Protein 4E9S (pdb70)

InterPro domains:
  IPR001117 Multicopper oxidase, second cupredoxin domain [PF00394] (227-293)
  IPR002355 Multicopper oxidase, copper-binding site [PS00080] (499-510)
  IPR006311 Twin-arginine translocation pathway, signal sequence [PS51318] (1-28)
  IPR008972 Cupredoxin [G3DSA:2.60.40.420] (29-174)
  IPR008972 Cupredoxin [G3DSA:2.60.40.420] (175-326)
  IPR008972 Cupredoxin [G3DSA:2.60.40.420] (345-516)
  IPR008972 Cupredoxin [SSF49503] (32-167)
  IPR008972 Cupredoxin [SSF49503] (172-396)
  IPR008972 Cupredoxin [SSF49503] (348-516)
  IPR011706 Multicopper oxidase, C-terminal [PF07731] (399-516)
  IPR011707 Multicopper oxidase-like, N-terminal [PF07732] (55-165)
  IPR045087 Multicopper oxidase [PTHR48267] (98-303)

Structure (mmCIF, N/CA/C/O backbone):
data_4E9S
#
_entry.id   4E9S
#
_cell.length_a   50.392
_cell.length_b   90.757
_cell.length_c   53.317
_cell.angle_alpha   90.00
_cell.angle_beta   102.69
_cell.angle_gamma   90.00
#
_symmetry.space_group_name_H-M   'P 1 21 1'
#
loop_
_entity.id
_entity.type
_entity.pdbx_description
1 polymer 'Blue copper oxidase CueO'
2 non-polymer 'COPPER (II) ION'
3 non-polymer 'ACETATE ION'
4 water water
#
loop_
_atom_site.group_PDB
_atom_site.id
_atom_site.type_symbol
_atom_site.label_atom_id
_atom_site.label_alt_id
_atom_site.label_comp_id
_atom_site.label_asym_id
_atom_site.label_entity_id
_atom_site.label_seq_id
_atom_site.pdbx_PDB_ins_code
_atom_site.Cartn_x
_atom_site.Cartn_y
_atom_site.Cartn_z
_atom_site.occupancy
_atom_site.B_iso_or_equiv
_atom_site.auth_seq_id
_atom_site.auth_comp_id
_atom_site.auth_asym_id
_atom_site.auth_atom_id
_atom_site.pdbx_PDB_model_num
ATOM 1 N N . ALA A 1 1 ? -13.882 -13.725 43.895 1.00 65.76 29 ALA A N 1
ATOM 2 C CA . ALA A 1 1 ? -14.247 -12.328 43.613 1.00 47.00 29 ALA A CA 1
ATOM 3 C C . ALA A 1 1 ? -13.721 -11.862 42.264 1.00 35.30 29 ALA A C 1
ATOM 4 O O . ALA A 1 1 ? -12.945 -12.538 41.598 1.00 44.74 29 ALA A O 1
ATOM 6 N N . GLU A 1 2 ? -14.157 -10.674 41.797 1.00 26.11 30 GLU A N 1
ATOM 7 C CA . GLU A 1 2 ? -13.729 -10.203 40.500 1.00 19.02 30 GLU A CA 1
ATOM 8 C C . GLU A 1 2 ? -12.485 -9.366 40.626 1.00 18.91 30 GLU A C 1
ATOM 9 O O . GLU A 1 2 ? -12.278 -8.762 41.709 1.00 18.33 30 GLU A O 1
ATOM 15 N N . ARG A 1 3 ? -11.677 -9.287 39.571 1.00 15.41 31 ARG A N 1
ATOM 16 C CA . ARG A 1 3 ? -10.492 -8.421 39.702 1.00 14.67 31 ARG A CA 1
ATOM 17 C C . ARG A 1 3 ? -10.894 -6.960 39.741 1.00 13.21 31 ARG A C 1
ATOM 18 O O . ARG A 1 3 ? -11.871 -6.566 39.083 1.00 14.94 31 ARG A O 1
ATOM 26 N N . PRO A 1 4 ? -10.139 -6.117 40.435 1.00 12.91 32 PRO A N 1
ATOM 27 C CA . PRO A 1 4 ? -10.430 -4.695 40.424 1.00 12.96 32 PRO A CA 1
ATOM 28 C C . PRO A 1 4 ? -10.182 -4.131 39.061 1.00 11.01 32 PRO A C 1
ATOM 29 O O . PRO A 1 4 ? -9.325 -4.706 38.350 1.00 11.67 32 PRO A O 1
ATOM 33 N N . THR A 1 5 ? -10.811 -3.049 38.622 1.00 11.02 33 THR A N 1
ATOM 34 C CA . THR A 1 5 ? -10.474 -2.436 37.314 1.00 10.49 33 THR A CA 1
ATOM 35 C C . THR A 1 5 ? -9.142 -1.715 37.489 1.00 9.13 33 THR A C 1
ATOM 36 O O . THR A 1 5 ? -8.730 -1.216 38.533 1.00 10.53 33 THR A O 1
ATOM 40 N N . LEU A 1 6 ? -8.385 -1.687 36.375 1.00 8.82 34 LEU A N 1
ATOM 41 C CA . LEU A 1 6 ? -7.109 -0.958 36.374 1.00 8.83 34 LEU A CA 1
ATOM 42 C C . LEU A 1 6 ? -7.324 0.507 36.698 1.00 7.51 34 LEU A C 1
ATOM 43 O O . LEU A 1 6 ? -8.079 1.181 35.986 1.00 8.65 34 LEU A O 1
ATOM 48 N N . PRO A 1 7 ? -6.717 1.043 37.736 1.00 8.16 35 PRO A N 1
ATOM 49 C CA . PRO A 1 7 ? -6.852 2.468 38.027 1.00 8.67 35 PRO A CA 1
ATOM 50 C C . PRO A 1 7 ? -6.244 3.258 36.878 1.00 7.93 35 PRO A C 1
ATOM 51 O O . PRO A 1 7 ? -5.201 2.893 36.347 1.00 9.90 35 PRO A O 1
ATOM 55 N N . ILE A 1 8 ? -6.887 4.367 36.516 1.00 8.88 36 ILE A N 1
ATOM 56 C CA . ILE A 1 8 ? -6.374 5.219 35.456 1.00 10.25 36 ILE A CA 1
ATOM 57 C C . ILE A 1 8 ? -5.988 6.583 36.059 1.00 10.69 36 ILE A C 1
ATOM 58 O O . ILE A 1 8 ? -6.831 7.312 36.547 1.00 12.07 36 ILE A O 1
ATOM 63 N N . PRO A 1 9 ? -4.724 6.954 35.993 1.00 10.98 37 PRO A N 1
ATOM 64 C CA . PRO A 1 9 ? -4.324 8.291 36.475 1.00 11.04 37 PRO A CA 1
ATOM 65 C C . PRO A 1 9 ? -5.067 9.363 35.705 1.00 11.77 37 PRO A C 1
ATOM 66 O O . PRO A 1 9 ? -5.257 9.257 34.474 1.00 13.13 37 PRO A O 1
ATOM 70 N N . ASP A 1 10 ? -5.478 10.430 36.371 1.00 11.46 38 ASP A N 1
ATOM 71 C CA . ASP A 1 10 ? -6.110 11.536 35.687 1.00 12.35 38 ASP A CA 1
ATOM 72 C C . ASP A 1 10 ? -5.116 12.237 34.741 1.00 11.10 38 ASP A C 1
ATOM 73 O O . ASP A 1 10 ? -3.955 12.397 35.095 1.00 12.47 38 ASP A O 1
ATOM 78 N N . LEU A 1 11 ? -5.594 12.632 33.589 1.00 13.57 39 LEU A N 1
ATOM 79 C CA . LEU A 1 11 ? -4.752 13.309 32.576 1.00 14.29 39 LEU A CA 1
ATOM 80 C C . LEU A 1 11 ? -4.874 14.806 32.801 1.00 16.86 39 LEU A C 1
ATOM 81 O O . LEU A 1 11 ? -5.942 15.321 32.393 1.00 22.54 39 LEU A O 1
ATOM 86 N N . LEU A 1 12 ? -3.912 15.499 33.391 1.00 13.15 40 LEU A N 1
ATOM 87 C CA A LEU A 1 12 ? -3.996 16.878 33.808 0.50 14.73 40 LEU A CA 1
ATOM 88 C CA B LEU A 1 12 ? -3.904 16.872 33.887 0.50 13.73 40 LEU A CA 1
ATOM 89 C C . LEU A 1 12 ? -3.389 17.857 32.833 1.00 17.91 40 LEU A C 1
ATOM 90 O O . LEU A 1 12 ? -2.272 17.686 32.409 1.00 21.57 40 LEU A O 1
ATOM 99 N N . THR A 1 13 ? -4.188 18.902 32.524 1.00 20.19 41 THR A N 1
ATOM 100 C CA . THR A 1 13 ? -3.650 20.005 31.714 1.00 22.89 41 THR A CA 1
ATOM 101 C C . THR A 1 13 ? -3.718 21.347 32.445 1.00 21.66 41 THR A C 1
ATOM 102 O O . THR A 1 13 ? -4.248 21.443 33.536 1.00 22.04 41 THR A O 1
ATOM 106 N N . THR A 1 14 ? -3.237 22.458 31.885 1.00 23.18 42 THR A N 1
ATOM 107 C CA . THR A 1 14 ? -3.126 23.720 32.621 1.00 24.12 42 THR A CA 1
ATOM 108 C C . THR A 1 14 ? -4.433 24.478 32.817 1.00 22.06 42 THR A C 1
ATOM 109 O O . THR A 1 14 ? -5.445 24.306 32.065 1.00 26.86 42 THR A O 1
ATOM 113 N N . ASP A 1 15 ? -4.428 25.343 33.853 1.00 21.86 43 ASP A N 1
ATOM 114 C CA . ASP A 1 15 ? -5.596 26.264 33.923 1.00 22.38 43 ASP A CA 1
ATOM 115 C C . ASP A 1 15 ? -5.333 27.548 33.144 1.00 18.54 43 ASP A C 1
ATOM 116 O O . ASP A 1 15 ? -4.384 27.656 32.364 1.00 32.44 43 ASP A O 1
ATOM 121 N N . ALA A 1 16 ? -6.249 28.546 33.339 1.00 23.68 44 ALA A N 1
ATOM 122 C CA . ALA A 1 16 ? -6.208 29.707 32.510 1.00 22.14 44 ALA A CA 1
ATOM 123 C C . ALA A 1 16 ? -5.011 30.462 33.061 1.00 26.64 44 ALA A C 1
ATOM 124 O O . ALA A 1 16 ? -4.693 31.246 32.207 1.00 25.03 44 ALA A O 1
ATOM 126 N N . ARG A 1 17 ? -4.519 30.186 34.288 1.00 21.25 45 ARG A N 1
ATOM 127 C CA . ARG A 1 17 ? -3.284 30.882 34.695 1.00 21.29 45 ARG A CA 1
ATOM 128 C C . ARG A 1 17 ? -2.111 30.037 34.189 1.00 21.80 45 ARG A C 1
ATOM 129 O O . ARG A 1 17 ? -0.992 30.519 34.469 1.00 21.32 45 ARG A O 1
ATOM 137 N N . ASN A 1 18 ? -2.374 29.052 33.326 1.00 21.25 46 ASN A N 1
ATOM 138 C CA . ASN A 1 18 ? -1.372 28.154 32.771 1.00 20.12 46 ASN A CA 1
ATOM 139 C C . ASN A 1 18 ? -0.632 27.328 33.839 1.00 16.34 46 ASN A C 1
ATOM 140 O O . ASN A 1 18 ? 0.579 27.105 33.660 1.00 14.91 46 ASN A O 1
ATOM 145 N N . ARG A 1 19 ? -1.382 26.968 34.905 1.00 16.89 47 ARG A N 1
ATOM 146 C CA . ARG A 1 19 ? -0.726 26.334 36.051 1.00 15.12 47 ARG A CA 1
ATOM 147 C C . ARG A 1 19 ? -1.333 24.931 36.201 1.00 15.19 47 ARG A C 1
ATOM 148 O O . ARG A 1 19 ? -2.521 24.744 35.871 1.00 17.23 47 ARG A O 1
ATOM 156 N N . ILE A 1 20 ? -0.474 24.014 36.659 1.00 14.25 48 ILE A N 1
ATOM 157 C CA . ILE A 1 20 ? -0.807 22.703 37.134 1.00 14.65 48 ILE A CA 1
ATOM 158 C C . ILE A 1 20 ? -0.377 22.611 38.579 1.00 13.15 48 ILE A C 1
ATOM 159 O O . ILE A 1 20 ? 0.764 23.003 38.896 1.00 15.50 48 ILE A O 1
ATOM 164 N N . GLN A 1 21 ? -1.294 22.138 39.412 1.00 13.84 49 GLN A N 1
ATOM 165 C CA A GLN A 1 21 ? -1.006 22.039 40.830 0.50 14.22 49 GLN A CA 1
ATOM 166 C CA B GLN A 1 21 ? -0.951 22.045 40.826 0.50 13.38 49 GLN A CA 1
ATOM 167 C C . GLN A 1 21 ? -0.717 20.584 41.208 1.00 11.39 49 GLN A C 1
ATOM 168 O O . GLN A 1 21 ? -1.557 19.723 40.904 1.00 12.87 49 GLN A O 1
ATOM 179 N N . LEU A 1 22 ? 0.377 20.317 41.850 1.00 10.90 50 LEU A N 1
ATOM 180 C CA . LEU A 1 22 ? 0.728 18.972 42.354 1.00 9.77 50 LEU A CA 1
ATOM 181 C C . LEU A 1 22 ? 0.961 19.129 43.850 1.00 9.82 50 LEU A C 1
ATOM 182 O O . LEU A 1 22 ? 1.793 19.918 44.272 1.00 12.61 50 LEU A O 1
ATOM 187 N N . THR A 1 23 ? 0.251 18.349 44.624 1.00 9.64 51 THR A N 1
ATOM 188 C CA A THR A 1 23 ? 0.437 18.275 46.072 0.50 9.75 51 THR A CA 1
ATOM 189 C CA B THR A 1 23 ? 0.451 18.280 46.061 0.50 10.25 51 THR A CA 1
ATOM 190 C C . THR A 1 23 ? 1.057 16.934 46.399 1.00 9.69 51 THR A C 1
ATOM 191 O O . THR A 1 23 ? 0.544 15.894 45.977 1.00 14.20 51 THR A O 1
ATOM 198 N N . ILE A 1 24 ? 2.100 16.943 47.176 1.00 8.93 52 ILE A N 1
ATOM 199 C CA . ILE A 1 24 ? 2.820 15.739 47.642 1.00 9.21 52 ILE A CA 1
ATOM 200 C C . ILE A 1 24 ? 2.360 15.450 49.034 1.00 9.31 52 ILE A C 1
ATOM 201 O O . ILE A 1 24 ? 2.500 16.316 49.916 1.00 11.47 52 ILE A O 1
ATOM 206 N N . GLY A 1 25 ? 1.820 14.294 49.328 1.00 9.62 53 GLY A N 1
ATOM 207 C CA . GLY A 1 25 ? 1.251 14.091 50.682 1.00 11.91 53 GLY A CA 1
ATOM 208 C C . GLY A 1 25 ? 1.157 12.618 51.002 1.00 10.67 53 GLY A C 1
ATOM 209 O O . GLY A 1 25 ? 1.245 11.733 50.140 1.00 11.18 53 GLY A O 1
ATOM 210 N N . ALA A 1 26 ? 0.929 12.381 52.268 1.00 11.37 54 ALA A N 1
ATOM 211 C CA . ALA A 1 26 ? 0.742 11.034 52.813 1.00 10.62 54 ALA A CA 1
ATOM 212 C C . ALA A 1 26 ? -0.713 10.738 53.061 1.00 10.66 54 ALA A C 1
ATOM 213 O O . ALA A 1 26 ? -1.469 11.633 53.511 1.00 15.00 54 ALA A O 1
ATOM 215 N N . GLY A 1 27 ? -1.133 9.509 52.868 1.00 11.32 55 GLY A N 1
ATOM 216 C CA . GLY A 1 27 ? -2.470 9.021 53.250 1.00 14.63 55 GLY A CA 1
ATOM 217 C C . GLY A 1 27 ? -2.447 7.508 53.365 1.00 11.62 55 GLY A C 1
ATOM 218 O O . GLY A 1 27 ? -1.421 6.973 53.684 1.00 12.25 55 GLY A O 1
ATOM 219 N N . GLN A 1 28 ? -3.588 6.866 53.152 1.00 13.54 56 GLN A N 1
ATOM 220 C CA . GLN A 1 28 ? -3.707 5.430 53.300 1.00 13.09 56 GLN A CA 1
ATOM 221 C C . GLN A 1 28 ? -4.089 4.786 51.964 1.00 13.05 56 GLN A C 1
ATOM 222 O O . GLN A 1 28 ? -4.887 5.343 51.222 1.00 14.95 56 GLN A O 1
ATOM 228 N N . SER A 1 29 ? -3.513 3.612 51.700 1.00 10.73 57 SER A N 1
ATOM 229 C CA . SER A 1 29 ? -3.952 2.718 50.614 1.00 11.18 57 SER A CA 1
ATOM 230 C C . SER A 1 29 ? -4.284 1.369 51.216 1.00 11.36 57 SER A C 1
ATOM 231 O O . SER A 1 29 ? -3.863 1.108 52.346 1.00 16.73 57 SER A O 1
ATOM 234 N N . THR A 1 30 ? -4.922 0.523 50.442 1.00 13.27 58 THR A N 1
ATOM 235 C CA . THR A 1 30 ? -5.213 -0.839 50.898 1.00 14.78 58 THR A CA 1
ATOM 236 C C . THR A 1 30 ? -4.619 -1.808 49.876 1.00 14.38 58 THR A C 1
ATOM 237 O O . THR A 1 30 ? -4.736 -1.674 48.655 1.00 15.64 58 THR A O 1
ATOM 241 N N . PHE A 1 31 ? -3.915 -2.783 50.394 1.00 14.36 59 PHE A N 1
ATOM 242 C CA . PHE A 1 31 ? -3.342 -3.864 49.651 1.00 14.55 59 PHE A CA 1
ATOM 243 C C . PHE A 1 31 ? -3.780 -5.185 50.256 1.00 16.58 59 PHE A C 1
ATOM 244 O O . PHE A 1 31 ? -3.551 -5.398 51.453 1.00 16.73 59 PHE A O 1
ATOM 252 N N . GLY A 1 32 ? -4.387 -6.063 49.448 1.00 19.93 60 GLY A N 1
ATOM 253 C CA . GLY A 1 32 ? -4.899 -7.339 49.967 1.00 23.48 60 GLY A CA 1
ATOM 254 C C . GLY A 1 32 ? -5.711 -7.136 51.220 1.00 26.58 60 GLY A C 1
ATOM 255 O O . GLY A 1 32 ? -5.597 -7.851 52.223 1.00 33.79 60 GLY A O 1
ATOM 256 N N . GLY A 1 33 ? -6.556 -6.096 51.217 1.00 23.89 61 GLY A N 1
ATOM 257 C CA . GLY A 1 33 ? -7.377 -5.875 52.380 1.00 27.18 61 GLY A CA 1
ATOM 258 C C . GLY A 1 33 ? -6.752 -5.242 53.608 1.00 25.31 61 GLY A C 1
ATOM 259 O O . GLY A 1 33 ? -7.538 -5.091 54.551 1.00 33.36 61 GLY A O 1
ATOM 260 N N . LYS A 1 34 ? -5.479 -4.895 53.687 1.00 22.55 62 LYS A N 1
ATOM 261 C CA A LYS A 1 34 ? -4.765 -4.302 54.796 0.50 23.49 62 LYS A CA 1
ATOM 262 C CA B LYS A 1 34 ? -4.877 -4.263 54.860 0.50 22.84 62 LYS A CA 1
ATOM 263 C C . LYS A 1 34 ? -4.368 -2.829 54.563 1.00 17.39 62 LYS A C 1
ATOM 264 O O . LYS A 1 34 ? -3.730 -2.629 53.528 1.00 16.34 62 LYS A O 1
ATOM 275 N N . THR A 1 35 ? -4.698 -1.884 55.442 1.00 17.94 63 THR A N 1
ATOM 276 C CA . THR A 1 35 ? -4.272 -0.470 55.201 1.00 16.21 63 THR A CA 1
ATOM 277 C C . THR A 1 35 ? -2.749 -0.342 55.341 1.00 12.58 63 THR A C 1
ATOM 278 O O . THR A 1 35 ? -2.108 -1.011 56.135 1.00 14.50 63 THR A O 1
ATOM 282 N N . ALA A 1 36 ? -2.233 0.613 54.553 1.00 12.19 64 ALA A N 1
ATOM 283 C CA . ALA A 1 36 ? -0.807 0.959 54.640 1.00 9.89 64 ALA A CA 1
ATOM 284 C C . ALA A 1 36 ? -0.666 2.462 54.443 1.00 9.50 64 ALA A C 1
ATOM 285 O O . ALA A 1 36 ? -1.363 3.002 53.569 1.00 9.99 64 ALA A O 1
ATOM 287 N N . THR A 1 37 ? 0.229 3.100 55.177 1.00 9.04 65 THR A N 1
ATOM 288 C CA . THR A 1 37 ? 0.561 4.487 54.843 1.00 9.11 65 THR A CA 1
ATOM 289 C C . THR A 1 37 ? 1.295 4.514 53.512 1.00 8.43 65 THR A C 1
ATOM 290 O O . THR A 1 37 ? 2.275 3.796 53.301 1.00 9.74 65 THR A O 1
ATOM 294 N N . THR A 1 38 ? 0.836 5.383 52.646 1.00 8.64 66 THR A N 1
ATOM 295 C CA . THR A 1 38 ? 1.458 5.579 51.317 1.00 8.10 66 THR A CA 1
ATOM 296 C C . THR A 1 38 ? 1.528 7.076 51.048 1.00 7.85 66 THR A C 1
ATOM 297 O O . THR A 1 38 ? 0.859 7.896 51.715 1.00 8.67 66 THR A O 1
ATOM 301 N N . TRP A 1 39 ? 2.325 7.415 50.047 1.00 7.44 67 TRP A N 1
ATOM 302 C CA . TRP A 1 39 ? 2.498 8.802 49.593 1.00 7.45 67 TRP A CA 1
ATOM 303 C C . TRP A 1 39 ? 2.065 8.878 48.144 1.00 7.42 67 TRP A C 1
ATOM 304 O O . TRP A 1 39 ? 2.296 7.979 47.343 1.00 7.59 67 TRP A O 1
ATOM 315 N N . GLY A 1 40 ? 1.494 10.026 47.770 1.00 7.12 68 GLY A N 1
ATOM 316 C CA . GLY A 1 40 ? 1.100 10.266 46.397 1.00 7.38 68 GLY A CA 1
ATOM 317 C C . GLY A 1 40 ? 1.167 11.722 46.026 1.00 6.77 68 GLY A C 1
ATOM 318 O O . GLY A 1 40 ? 1.253 12.637 46.861 1.00 8.04 68 GLY A O 1
ATOM 319 N N . TYR A 1 41 ? 1.055 11.926 44.733 1.00 7.36 69 TYR A N 1
ATOM 320 C CA . TYR A 1 41 ? 0.873 13.250 44.139 1.00 7.77 69 TYR A CA 1
ATOM 321 C C . TYR A 1 41 ? -0.627 13.382 43.838 1.00 8.75 69 TYR A C 1
ATOM 322 O O . TYR A 1 41 ? -1.212 12.524 43.116 1.00 8.57 69 TYR A O 1
ATOM 331 N N . ASN A 1 42 ? -1.263 14.442 44.330 1.00 8.85 70 ASN A N 1
ATOM 332 C CA . ASN A 1 42 ? -2.698 14.651 44.125 1.00 9.74 70 ASN A CA 1
ATOM 333 C C . ASN A 1 42 ? -3.492 13.396 44.484 1.00 9.61 70 ASN A C 1
ATOM 334 O O . ASN A 1 42 ? -4.408 12.949 43.758 1.00 11.71 70 ASN A O 1
ATOM 339 N N . GLY A 1 43 ? -3.146 12.808 45.650 1.00 9.63 71 GLY A N 1
ATOM 340 C CA . GLY A 1 43 ? -3.816 11.615 46.107 1.00 10.44 71 GLY A CA 1
ATOM 341 C C . GLY A 1 43 ? -2.881 10.823 47.007 1.00 10.03 71 GLY A C 1
ATOM 342 O O . GLY A 1 43 ? -1.790 11.261 47.384 1.00 10.34 71 GLY A O 1
ATOM 343 N N . ASN A 1 44 ? -3.313 9.609 47.374 1.00 9.24 72 ASN A N 1
ATOM 344 C CA . ASN A 1 44 ? -2.636 8.835 48.387 1.00 11.00 72 ASN A CA 1
ATOM 345 C C . ASN A 1 44 ? -1.514 7.937 47.863 1.00 8.73 72 ASN A C 1
ATOM 346 O O . ASN A 1 44 ? -0.721 7.455 48.653 1.00 9.48 72 ASN A O 1
ATOM 351 N N . LEU A 1 45 ? -1.468 7.752 46.549 1.00 8.78 73 LEU A N 1
ATOM 352 C CA . LEU A 1 45 ? -0.503 6.758 45.971 1.00 7.62 73 LEU A CA 1
ATOM 353 C C . LEU A 1 45 ? -0.280 7.150 44.525 1.00 7.33 73 LEU A C 1
ATOM 354 O O . LEU A 1 45 ? -1.281 7.523 43.835 1.00 8.51 73 LEU A O 1
ATOM 359 N N . LEU A 1 46 ? 0.926 7.015 44.007 1.00 7.44 74 LEU A N 1
ATOM 360 C CA . LEU A 1 46 ? 1.220 7.312 42.602 1.00 7.18 74 LEU A CA 1
ATOM 361 C C . LEU A 1 46 ? 0.824 8.762 42.309 1.00 7.06 74 LEU A C 1
ATOM 362 O O . LEU A 1 46 ? 1.104 9.629 43.120 1.00 9.43 74 LEU A O 1
ATOM 367 N N . GLY A 1 47 ? 0.244 9.037 41.144 1.00 7.41 75 GLY A N 1
ATOM 368 C CA . GLY A 1 47 ? 0.130 10.437 40.723 1.00 7.69 75 GLY A CA 1
ATOM 369 C C . GLY A 1 47 ? -0.617 10.490 39.446 1.00 7.00 75 GLY A C 1
ATOM 370 O O . GLY A 1 47 ? -0.938 9.460 38.788 1.00 8.81 75 GLY A O 1
ATOM 371 N N . PRO A 1 48 ? -0.918 11.702 38.980 1.00 7.80 76 PRO A N 1
ATOM 372 C CA . PRO A 1 48 ? -1.607 11.967 37.723 1.00 8.29 76 PRO A CA 1
ATOM 373 C C . PRO A 1 48 ? -0.629 11.842 36.562 1.00 7.31 76 PRO A C 1
ATOM 374 O O . PRO A 1 48 ? 0.592 11.694 36.729 1.00 8.43 76 PRO A O 1
ATOM 378 N N . ALA A 1 49 ? -1.217 11.926 35.353 1.00 8.65 77 ALA A N 1
ATOM 379 C CA . ALA A 1 49 ? -0.440 12.085 34.120 1.00 8.40 77 ALA A CA 1
ATOM 380 C C . ALA A 1 49 ? -0.501 13.518 33.662 1.00 9.29 77 ALA A C 1
ATOM 381 O O . ALA A 1 49 ? -1.577 13.987 33.239 1.00 13.54 77 ALA A O 1
ATOM 383 N N . VAL A 1 50 ? 0.590 14.223 33.716 1.00 9.00 78 VAL A N 1
ATOM 384 C CA . VAL A 1 50 ? 0.670 15.621 33.308 1.00 9.93 78 VAL A CA 1
ATOM 385 C C . VAL A 1 50 ? 0.786 15.664 31.820 1.00 9.32 78 VAL A C 1
ATOM 386 O O . VAL A 1 50 ? 1.713 15.063 31.262 1.00 10.16 78 VAL A O 1
ATOM 390 N N . LYS A 1 51 ? -0.106 16.376 31.136 1.00 9.83 79 LYS A N 1
ATOM 391 C CA . LYS A 1 51 ? -0.083 16.442 29.653 1.00 10.84 79 LYS A CA 1
ATOM 392 C C . LYS A 1 51 ? 0.611 17.725 29.225 1.00 12.54 79 LYS A C 1
ATOM 393 O O . LYS A 1 51 ? 0.248 18.806 29.697 1.00 18.77 79 LYS A O 1
ATOM 399 N N . LEU A 1 52 ? 1.604 17.583 28.357 1.00 10.73 80 LEU A N 1
ATOM 400 C CA . LEU A 1 52 ? 2.455 18.668 27.881 1.00 12.00 80 LEU A CA 1
ATOM 401 C C . LEU A 1 52 ? 2.382 18.693 26.363 1.00 11.21 80 LEU A C 1
ATOM 402 O O . LEU A 1 52 ? 2.184 17.657 25.723 1.00 13.17 80 LEU A O 1
ATOM 407 N N . GLN A 1 53 ? 2.599 19.855 25.756 1.00 14.55 81 GLN A N 1
ATOM 408 C CA A GLN A 1 53 ? 2.612 19.974 24.320 0.50 13.71 81 GLN A CA 1
ATOM 409 C CA B GLN A 1 53 ? 2.597 20.002 24.310 0.50 13.83 81 GLN A CA 1
ATOM 410 C C . GLN A 1 53 ? 3.932 20.592 23.887 1.00 13.06 81 GLN A C 1
ATOM 411 O O . GLN A 1 53 ? 4.353 21.635 24.452 1.00 15.25 81 GLN A O 1
ATOM 422 N N . ARG A 1 54 ? 4.587 20.001 22.876 1.00 13.01 82 ARG A N 1
ATOM 423 C CA . ARG A 1 54 ? 5.831 20.586 22.377 1.00 14.27 82 ARG A CA 1
ATOM 424 C C . ARG A 1 54 ? 5.609 22.046 21.964 1.00 15.10 82 ARG A C 1
ATOM 425 O O . ARG A 1 54 ? 4.619 22.339 21.275 1.00 17.55 82 ARG A O 1
ATOM 433 N N . GLY A 1 55 ? 6.512 22.912 22.411 1.00 16.73 83 GLY A N 1
ATOM 434 C CA . GLY A 1 55 ? 6.492 24.339 21.994 1.00 17.17 83 GLY A CA 1
ATOM 435 C C . GLY A 1 55 ? 5.643 25.194 22.916 1.00 16.32 83 GLY A C 1
ATOM 436 O O . GLY A 1 55 ? 5.526 26.401 22.724 1.00 18.91 83 GLY A O 1
ATOM 437 N N . LYS A 1 56 ? 5.066 24.603 23.947 1.00 15.76 84 LYS A N 1
ATOM 438 C CA . LYS A 1 56 ? 4.263 25.374 24.897 1.00 16.54 84 LYS A CA 1
ATOM 439 C C . LYS A 1 56 ? 4.934 25.252 26.246 1.00 14.80 84 LYS A C 1
ATOM 440 O O . LYS A 1 56 ? 5.519 24.189 26.574 1.00 18.73 84 LYS A O 1
ATOM 446 N N . ALA A 1 57 ? 4.803 26.339 27.001 1.00 13.07 85 ALA A N 1
ATOM 447 C CA . ALA A 1 57 ? 5.287 26.346 28.368 1.00 14.02 85 ALA A CA 1
ATOM 448 C C . ALA A 1 57 ? 4.150 26.166 29.342 1.00 16.42 85 ALA A C 1
ATOM 449 O O . ALA A 1 57 ? 3.047 26.681 29.079 1.00 20.73 85 ALA A O 1
ATOM 451 N N . VAL A 1 58 ? 4.465 25.504 30.435 1.00 15.64 86 VAL A N 1
ATOM 452 C CA . VAL A 1 58 ? 3.490 25.351 31.519 1.00 17.27 86 VAL A CA 1
ATOM 453 C C . VAL A 1 58 ? 4.208 25.668 32.825 1.00 15.01 86 VAL A C 1
ATOM 454 O O . VAL A 1 58 ? 5.411 25.462 32.950 1.00 19.58 86 VAL A O 1
ATOM 458 N N . THR A 1 59 ? 3.438 26.147 33.797 1.00 12.87 87 THR A N 1
ATOM 459 C CA . THR A 1 59 ? 4.014 26.311 35.129 1.00 13.06 87 THR A CA 1
ATOM 460 C C . THR A 1 59 ? 3.377 25.288 36.054 1.00 11.70 87 THR A C 1
ATOM 461 O O . THR A 1 59 ? 2.168 25.090 36.071 1.00 14.18 87 THR A O 1
ATOM 465 N N . VAL A 1 60 ? 4.269 24.616 36.816 1.00 11.67 88 VAL A N 1
ATOM 466 C CA . VAL A 1 60 ? 3.820 23.593 37.788 1.00 11.12 88 VAL A CA 1
ATOM 467 C C . VAL A 1 60 ? 4.102 24.123 39.214 1.00 10.92 88 VAL A C 1
ATOM 468 O O . VAL A 1 60 ? 5.245 24.483 39.502 1.00 11.94 88 VAL A O 1
ATOM 472 N N . ASP A 1 61 ? 3.016 24.168 40.016 1.00 10.11 89 ASP A N 1
ATOM 473 C CA . ASP A 1 61 ? 3.163 24.555 41.399 1.00 10.93 89 ASP A CA 1
ATOM 474 C C . ASP A 1 61 ? 3.197 23.302 42.228 1.00 10.91 89 ASP A C 1
ATOM 475 O O . ASP A 1 61 ? 2.239 22.520 42.155 1.00 12.69 89 ASP A O 1
ATOM 480 N N . ILE A 1 62 ? 4.264 23.087 42.985 1.00 10.09 90 ILE A N 1
ATOM 481 C CA . ILE A 1 62 ? 4.463 21.822 43.698 1.00 9.38 90 ILE A CA 1
ATOM 482 C C . ILE A 1 62 ? 4.465 22.100 45.181 1.00 10.23 90 ILE A C 1
ATOM 483 O O . ILE A 1 62 ? 5.378 22.802 45.703 1.00 11.71 90 ILE A O 1
ATOM 488 N N . TYR A 1 63 ? 3.476 21.545 45.891 1.00 9.80 91 TYR A N 1
ATOM 489 C CA . TYR A 1 63 ? 3.273 21.767 47.333 1.00 9.75 91 TYR A CA 1
ATOM 490 C C . TYR A 1 63 ? 3.707 20.536 48.079 1.00 9.74 91 TYR A C 1
ATOM 491 O O . TYR A 1 63 ? 3.101 19.466 47.914 1.00 10.63 91 TYR A O 1
ATOM 500 N N . ASN A 1 64 ? 4.774 20.641 48.875 1.00 10.13 92 ASN A N 1
ATOM 501 C CA . ASN A 1 64 ? 5.236 19.520 49.687 1.00 10.40 92 ASN A CA 1
ATOM 502 C C . ASN A 1 64 ? 4.506 19.504 50.999 1.00 9.83 92 ASN A C 1
ATOM 503 O O . ASN A 1 64 ? 4.762 20.334 51.860 1.00 11.46 92 ASN A O 1
ATOM 508 N N . GLN A 1 65 ? 3.554 18.573 51.158 1.00 10.08 93 GLN A N 1
ATOM 509 C CA . GLN A 1 65 ? 2.801 18.393 52.386 1.00 10.54 93 GLN A CA 1
ATOM 510 C C . GLN A 1 65 ? 3.292 17.184 53.208 1.00 10.28 93 GLN A C 1
ATOM 511 O O . GLN A 1 65 ? 2.656 16.833 54.183 1.00 13.18 93 GLN A O 1
ATOM 517 N N . LEU A 1 66 ? 4.467 16.653 52.827 1.00 10.14 94 LEU A N 1
ATOM 518 C CA . LEU A 1 66 ? 5.141 15.721 53.704 1.00 10.69 94 LEU A CA 1
ATOM 519 C C . LEU A 1 66 ? 5.811 16.497 54.846 1.00 10.28 94 LEU A C 1
ATOM 520 O O . LEU A 1 66 ? 5.908 17.732 54.816 1.00 11.90 94 LEU A O 1
ATOM 525 N N . THR A 1 67 ? 6.308 15.739 55.834 1.00 11.54 95 THR A N 1
ATOM 526 C CA . THR A 1 67 ? 7.082 16.364 56.896 1.00 11.76 95 THR A CA 1
ATOM 527 C C . THR A 1 67 ? 8.584 16.187 56.676 1.00 11.70 95 THR A C 1
ATOM 528 O O . THR A 1 67 ? 9.399 16.497 57.537 1.00 16.26 95 THR A O 1
ATOM 532 N N . GLU A 1 68 ? 8.997 15.755 55.491 1.00 11.43 96 GLU A N 1
ATOM 533 C CA . GLU A 1 68 ? 10.415 15.722 55.170 1.00 10.98 96 GLU A CA 1
ATOM 534 C C . GLU A 1 68 ? 10.596 16.358 53.804 1.00 10.00 96 GLU A C 1
ATOM 535 O O . GLU A 1 68 ? 9.658 16.477 52.986 1.00 10.98 96 GLU A O 1
ATOM 541 N N . GLU A 1 69 ? 11.817 16.780 53.521 1.00 10.41 97 GLU A N 1
ATOM 542 C CA A GLU A 1 69 ? 12.176 17.383 52.249 0.50 10.24 97 GLU A CA 1
ATOM 543 C CA B GLU A 1 69 ? 12.267 17.365 52.262 0.50 11.03 97 GLU A CA 1
ATOM 544 C C . GLU A 1 69 ? 12.025 16.391 51.114 1.00 10.11 97 GLU A C 1
ATOM 545 O O . GLU A 1 69 ? 12.203 15.164 51.279 1.00 11.58 97 GLU A O 1
ATOM 556 N N . THR A 1 70 ? 11.722 16.898 49.931 1.00 10.37 98 THR A N 1
ATOM 557 C CA . THR A 1 70 ? 11.665 16.083 48.715 1.00 9.52 98 THR A CA 1
ATOM 558 C C . THR A 1 70 ? 12.057 17.000 47.550 1.00 9.15 98 THR A C 1
ATOM 559 O O . THR A 1 70 ? 12.334 18.195 47.725 1.00 10.04 98 THR A O 1
ATOM 563 N N . THR A 1 71 ? 12.159 16.378 46.372 1.00 8.90 99 THR A N 1
ATOM 564 C CA . THR A 1 71 ? 12.429 17.082 45.130 1.00 8.40 99 THR A CA 1
ATOM 565 C C . THR A 1 71 ? 11.496 16.458 44.073 1.00 8.15 99 THR A C 1
ATOM 566 O O . THR A 1 71 ? 10.970 15.361 44.336 1.00 8.45 99 THR A O 1
ATOM 570 N N . LEU A 1 72 ? 11.334 17.063 42.918 1.00 8.54 100 LEU A N 1
ATOM 571 C CA . LEU A 1 72 ? 10.469 16.461 41.885 1.00 8.82 100 LEU A CA 1
ATOM 572 C C . LEU A 1 72 ? 11.241 16.581 40.547 1.00 8.36 100 LEU A C 1
ATOM 573 O O . LEU A 1 72 ? 11.383 17.674 40.031 1.00 9.54 100 LEU A O 1
ATOM 578 N N . HIS A 1 73 ? 11.620 15.419 40.038 1.00 7.98 101 HIS A N 1
ATOM 579 C CA . HIS A 1 73 ? 12.382 15.314 38.812 1.00 8.02 101 HIS A CA 1
ATOM 580 C C . HIS A 1 73 ? 11.466 14.781 37.710 1.00 7.25 101 HIS A C 1
ATOM 581 O O . HIS A 1 73 ? 10.688 13.845 37.920 1.00 7.81 101 HIS A O 1
ATOM 588 N N . TRP A 1 74 ? 11.614 15.368 36.517 1.00 7.51 102 TRP A N 1
ATOM 589 C CA . TRP A 1 74 ? 10.844 14.988 35.340 1.00 7.69 102 TRP A CA 1
ATOM 590 C C . TRP A 1 74 ? 11.724 14.061 34.479 1.00 7.57 102 TRP A C 1
ATOM 591 O O . TRP A 1 74 ? 12.491 14.546 33.632 1.00 9.90 102 TRP A O 1
ATOM 602 N N . HIS A 1 75 ? 11.624 12.775 34.759 1.00 7.05 103 HIS A N 1
ATOM 603 C CA . HIS A 1 75 ? 12.497 11.797 34.102 1.00 7.07 103 HIS A CA 1
ATOM 604 C C . HIS A 1 75 ? 12.089 11.693 32.615 1.00 7.07 103 HIS A C 1
ATOM 605 O O . HIS A 1 75 ? 10.980 11.270 32.277 1.00 8.12 103 HIS A O 1
ATOM 612 N N . GLY A 1 76 ? 13.077 12.024 31.772 1.00 8.15 104 GLY A N 1
ATOM 613 C CA . GLY A 1 76 ? 12.902 11.939 30.298 1.00 9.69 104 GLY A CA 1
ATOM 614 C C . GLY A 1 76 ? 12.725 13.345 29.714 1.00 9.62 104 GLY A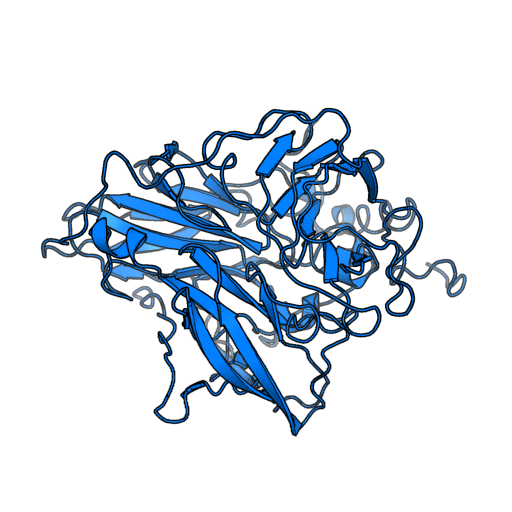 C 1
ATOM 615 O O . GLY A 1 76 ? 12.853 13.459 28.488 1.00 10.12 104 GLY A O 1
ATOM 616 N N . LEU A 1 77 ? 12.402 14.348 30.501 1.00 11.36 105 LEU A N 1
ATOM 617 C CA A LEU A 1 77 ? 12.180 15.705 29.943 0.50 11.84 105 LEU A CA 1
ATOM 618 C CA B LEU A 1 77 ? 12.220 15.723 30.105 0.50 12.85 105 LEU A CA 1
ATOM 619 C C . LEU A 1 77 ? 13.499 16.446 29.843 1.00 14.05 105 LEU A C 1
ATOM 620 O O . LEU A 1 77 ? 14.355 16.527 30.730 1.00 24.66 105 LEU A O 1
ATOM 629 N N . GLU A 1 78 ? 13.682 17.075 28.701 1.00 12.85 106 GLU A N 1
ATOM 630 C CA . GLU A 1 78 ? 14.870 17.872 28.432 1.00 15.80 106 GLU A CA 1
ATOM 631 C C . GLU A 1 78 ? 14.608 19.328 28.853 1.00 14.80 106 GLU A C 1
ATOM 632 O O . GLU A 1 78 ? 13.968 20.094 28.130 1.00 16.59 106 GLU A O 1
ATOM 638 N N . VAL A 1 79 ? 15.037 19.621 30.074 1.00 14.43 107 VAL A N 1
ATOM 639 C CA . VAL A 1 79 ? 14.794 20.939 30.639 1.00 13.39 107 VAL A CA 1
ATOM 640 C C . VAL A 1 79 ? 16.072 21.432 31.333 1.00 12.65 107 VAL A C 1
ATOM 641 O O . VAL A 1 79 ? 16.957 20.616 31.644 1.00 13.13 107 VAL A O 1
ATOM 645 N N . PRO A 1 80 ? 16.232 22.730 31.493 1.00 13.13 108 PRO A N 1
ATOM 646 C CA . PRO A 1 80 ? 17.444 23.258 32.155 1.00 13.75 108 PRO A CA 1
ATOM 647 C C . PRO A 1 80 ? 17.597 22.665 33.554 1.00 12.52 108 PRO A C 1
ATOM 648 O O . PRO A 1 80 ? 16.621 22.324 34.208 1.00 12.81 108 PRO A O 1
ATOM 652 N N . GLY A 1 81 ? 18.837 22.638 34.031 1.00 12.88 109 GLY A N 1
ATOM 653 C CA . GLY A 1 81 ? 19.106 22.117 35.357 1.00 14.46 109 GLY A CA 1
ATOM 654 C C . GLY A 1 81 ? 18.307 22.789 36.446 1.00 13.03 109 GLY A C 1
ATOM 655 O O . GLY A 1 81 ? 17.938 22.119 37.386 1.00 13.45 109 GLY A O 1
ATOM 656 N N . GLU A 1 82 ? 18.045 24.083 36.342 1.00 14.87 110 GLU A N 1
ATOM 657 C CA A GLU A 1 82 ? 17.325 24.823 37.366 0.50 16.07 110 GLU A CA 1
ATOM 658 C CA B GLU A 1 82 ? 17.315 24.816 37.358 0.50 17.09 110 GLU A CA 1
ATOM 659 C C . GLU A 1 82 ? 15.940 24.208 37.611 1.00 14.80 110 GLU A C 1
ATOM 660 O O . GLU A 1 82 ? 15.437 24.368 38.736 1.00 17.27 110 GLU A O 1
ATOM 671 N N . VAL A 1 83 ? 15.337 23.585 36.629 1.00 13.47 111 VAL A N 1
ATOM 672 C CA . VAL A 1 83 ? 13.980 23.034 36.832 1.00 13.44 111 VAL A CA 1
ATOM 673 C C . VAL A 1 83 ? 13.981 21.485 36.795 1.00 13.67 111 VAL A C 1
ATOM 674 O O . VAL A 1 83 ? 12.927 20.884 36.826 1.00 12.69 111 VAL A O 1
ATOM 678 N N . ASP A 1 84 ? 15.192 20.893 36.747 1.00 11.06 112 ASP A N 1
ATOM 679 C CA . ASP A 1 84 ? 15.270 19.410 36.615 1.00 11.79 112 ASP A CA 1
ATOM 680 C C . ASP A 1 84 ? 14.938 18.670 37.858 1.00 10.85 112 ASP A C 1
ATOM 681 O O . ASP A 1 84 ? 14.636 17.470 37.769 1.00 11.65 112 ASP A O 1
ATOM 686 N N . GLY A 1 85 ? 15.003 19.288 39.048 1.00 10.63 113 GLY A N 1
ATOM 687 C CA . GLY A 1 85 ? 14.476 18.609 40.224 1.00 10.72 113 GLY A CA 1
ATOM 688 C C . GLY A 1 85 ? 15.358 17.481 40.693 1.00 9.33 113 GLY A C 1
ATOM 689 O O . GLY A 1 85 ? 14.821 16.532 41.306 1.00 10.27 113 GLY A O 1
ATOM 690 N N . GLY A 1 86 ? 16.656 17.517 40.408 1.00 11.08 114 GLY A N 1
ATOM 691 C CA . GLY A 1 86 ? 17.582 16.584 41.036 1.00 11.88 114 GLY A CA 1
ATOM 692 C C . GLY A 1 86 ? 17.735 16.869 42.519 1.00 11.04 114 GLY A C 1
ATOM 693 O O . GLY A 1 86 ? 16.961 17.623 43.110 1.00 11.84 114 GLY A O 1
ATOM 694 N N . PRO A 1 87 ? 18.722 16.247 43.159 1.00 10.53 115 PRO A N 1
ATOM 695 C CA A PRO A 1 87 ? 18.875 16.358 44.602 0.50 11.67 115 PRO A CA 1
ATOM 696 C CA B PRO A 1 87 ? 18.788 16.361 44.619 0.50 10.80 115 PRO A CA 1
ATOM 697 C C . PRO A 1 87 ? 19.010 17.783 45.117 1.00 11.75 115 PRO A C 1
ATOM 698 O O . PRO A 1 87 ? 18.689 18.029 46.315 1.00 12.43 115 PRO A O 1
ATOM 705 N N . GLN A 1 88 ? 19.484 18.732 44.280 1.00 11.70 116 GLN A N 1
ATOM 706 C CA . GLN A 1 88 ? 19.593 20.124 44.730 1.00 13.11 116 GLN A CA 1
ATOM 707 C C . GLN A 1 88 ? 18.249 20.839 44.707 1.00 12.58 116 GLN A C 1
ATOM 708 O O . GLN A 1 88 ? 18.140 21.956 45.226 1.00 15.81 116 GLN A O 1
ATOM 714 N N . GLY A 1 89 ? 17.214 20.288 44.152 1.00 11.88 117 GLY A N 1
ATOM 715 C CA . GLY A 1 89 ? 15.912 20.950 43.940 1.00 12.33 117 GLY A CA 1
ATOM 716 C C . GLY A 1 89 ? 15.000 20.814 45.138 1.00 10.90 117 GLY A C 1
ATOM 717 O O . GLY A 1 89 ? 13.845 20.364 45.017 1.00 11.70 117 GLY A O 1
ATOM 718 N N . ILE A 1 90 ? 15.499 21.160 46.308 1.00 12.58 118 ILE A N 1
ATOM 719 C CA A ILE A 1 90 ? 14.785 20.888 47.560 0.50 12.01 118 ILE A CA 1
ATOM 720 C CA B ILE A 1 90 ? 14.744 20.829 47.527 0.50 12.69 118 ILE A CA 1
ATOM 721 C C . ILE A 1 90 ? 13.502 21.679 47.690 1.00 11.37 118 ILE A C 1
ATOM 722 O O . ILE A 1 90 ? 13.448 22.882 47.422 1.00 14.66 118 ILE A O 1
ATOM 731 N N . ILE A 1 91 ? 12.447 21.009 48.116 1.00 10.34 119 ILE A N 1
ATOM 732 C CA . ILE A 1 91 ? 11.175 21.608 48.448 1.00 11.48 119 ILE A CA 1
ATOM 733 C C . ILE A 1 91 ? 11.004 21.377 49.950 1.00 11.38 119 ILE A C 1
ATOM 734 O O . ILE A 1 91 ? 10.885 20.207 50.413 1.00 11.80 119 ILE A O 1
ATOM 739 N N . PRO A 1 92 ? 11.024 22.457 50.762 1.00 11.35 120 PRO A N 1
ATOM 740 C CA . PRO A 1 92 ? 10.956 22.218 52.205 1.00 11.90 120 PRO A CA 1
ATOM 741 C C . PRO A 1 92 ? 9.635 21.596 52.594 1.00 10.87 120 PRO A C 1
ATOM 742 O O . PRO A 1 92 ? 8.590 21.829 51.936 1.00 11.89 120 PRO A O 1
ATOM 746 N N . PRO A 1 93 ? 9.593 20.845 53.687 1.00 11.51 121 PRO A N 1
ATOM 747 C CA . PRO A 1 93 ? 8.304 20.330 54.164 1.00 11.37 121 PRO A CA 1
ATOM 748 C C . PRO A 1 93 ? 7.390 21.479 54.452 1.00 10.69 121 PRO A C 1
ATOM 749 O O . PRO A 1 93 ? 7.789 22.435 55.150 1.00 11.12 121 PRO A O 1
ATOM 753 N N . GLY A 1 94 ? 6.147 21.410 53.982 1.00 10.96 122 GLY A N 1
ATOM 754 C CA . GLY A 1 94 ? 5.166 22.478 54.127 1.00 11.44 122 GLY A CA 1
ATOM 755 C C . GLY A 1 94 ? 5.337 23.633 53.186 1.00 10.77 122 GLY A C 1
ATOM 756 O O . GLY A 1 94 ? 4.601 24.607 53.286 1.00 12.89 122 GLY A O 1
ATOM 757 N N . GLY A 1 95 ? 6.294 23.563 52.280 1.00 11.20 123 GLY A N 1
ATOM 758 C CA . GLY A 1 95 ? 6.598 24.681 51.359 1.00 11.60 123 GLY A CA 1
ATOM 759 C C . GLY A 1 95 ? 6.092 24.340 49.935 1.00 10.47 123 GLY A C 1
ATOM 760 O O . GLY A 1 95 ? 5.494 23.304 49.651 1.00 12.40 123 GLY A O 1
ATOM 761 N N . LYS A 1 96 ? 6.347 25.286 49.051 1.00 11.21 124 LYS A N 1
ATOM 762 C CA . LYS A 1 96 ? 5.924 25.249 47.654 1.00 11.54 124 LYS A CA 1
ATOM 763 C C . LYS A 1 96 ? 7.101 25.661 46.766 1.00 11.34 124 LYS A C 1
ATOM 764 O O . LYS A 1 96 ? 7.803 26.641 47.085 1.00 12.59 124 LYS A O 1
ATOM 770 N N . ARG A 1 97 ? 7.293 24.983 45.644 1.00 11.16 125 ARG A N 1
ATOM 771 C CA . ARG A 1 97 ? 8.185 25.480 44.609 1.00 11.73 125 ARG A CA 1
ATOM 772 C C . ARG A 1 97 ? 7.441 25.417 43.302 1.00 12.44 125 ARG A C 1
ATOM 773 O O . ARG A 1 97 ? 6.703 24.457 43.036 1.00 13.81 125 ARG A O 1
ATOM 781 N N . SER A 1 98 ? 7.700 26.394 42.449 1.00 13.07 126 SER A N 1
ATOM 782 C CA . SER A 1 98 ? 7.109 26.435 41.113 1.00 13.11 126 SER A CA 1
ATOM 783 C C . SER A 1 98 ? 8.197 26.361 40.036 1.00 13.55 126 SER A C 1
ATOM 784 O O . SER A 1 98 ? 9.281 26.944 40.197 1.00 15.74 126 SER A O 1
ATOM 787 N N . VAL A 1 99 ? 7.862 25.630 38.997 1.00 12.79 127 VAL A N 1
ATOM 788 C CA . VAL A 1 99 ? 8.795 25.541 37.866 1.00 13.15 127 VAL A CA 1
ATOM 789 C C . VAL A 1 99 ? 8.031 25.787 36.561 1.00 12.25 127 VAL A C 1
ATOM 790 O O . VAL A 1 99 ? 6.873 25.392 36.431 1.00 14.45 127 VAL A O 1
ATOM 794 N N . THR A 1 100 ? 8.684 26.442 35.618 1.00 13.38 128 THR A N 1
ATOM 795 C CA . THR A 1 100 ? 8.086 26.610 34.305 1.00 13.21 128 THR A CA 1
ATOM 796 C C . THR A 1 100 ? 8.881 25.716 33.353 1.00 13.86 128 THR A C 1
ATOM 797 O O . THR A 1 100 ? 10.094 25.826 33.278 1.00 16.37 128 THR A O 1
ATOM 801 N N . LEU A 1 101 ? 8.107 24.820 32.687 1.00 13.96 129 LEU A N 1
ATOM 802 C CA . LEU A 1 101 ? 8.693 23.848 31.758 1.00 14.94 129 LEU A CA 1
ATOM 803 C C . LEU A 1 101 ? 8.378 24.303 30.331 1.00 14.39 129 LEU A C 1
ATOM 804 O O . LEU A 1 101 ? 7.196 24.472 30.015 1.00 15.25 129 LEU A O 1
ATOM 809 N N . ASN A 1 102 ? 9.432 24.553 29.553 1.00 15.49 130 ASN A N 1
ATOM 810 C CA . ASN A 1 102 ? 9.336 24.997 28.164 1.00 14.44 130 ASN A CA 1
ATOM 811 C C . ASN A 1 102 ? 9.577 23.717 27.364 1.00 14.83 130 ASN A C 1
ATOM 812 O O . ASN A 1 102 ? 10.710 23.367 27.135 1.00 17.82 130 ASN A O 1
ATOM 817 N N . VAL A 1 103 ? 8.514 23.060 26.965 1.00 15.69 131 VAL A N 1
ATOM 818 C CA . VAL A 1 103 ? 8.667 21.716 26.388 1.00 16.45 131 VAL A CA 1
ATOM 819 C C . VAL A 1 103 ? 9.205 21.769 24.972 1.00 15.71 131 VAL A C 1
ATOM 820 O O . VAL A 1 103 ? 8.609 22.496 24.126 1.00 16.51 131 VAL A O 1
ATOM 824 N N . ASP A 1 104 ? 10.321 21.075 24.707 1.00 13.77 132 ASP A N 1
ATOM 825 C CA A ASP A 1 104 ? 10.944 21.183 23.358 0.70 15.85 132 ASP A CA 1
ATOM 826 C CA B ASP A 1 104 ? 11.214 21.222 23.567 0.30 15.92 132 ASP A CA 1
ATOM 827 C C . ASP A 1 104 ? 11.651 19.864 23.018 1.00 13.69 132 ASP A C 1
ATOM 828 O O . ASP A 1 104 ? 12.867 19.746 22.824 1.00 16.08 132 ASP A O 1
ATOM 837 N N . GLN A 1 105 ? 10.777 18.864 22.806 1.00 12.04 133 GLN A N 1
ATOM 838 C CA . GLN A 1 105 ? 11.200 17.532 22.418 1.00 12.15 133 GLN A CA 1
ATOM 839 C C . GLN A 1 105 ? 9.987 16.820 21.831 1.00 11.57 133 GLN A C 1
ATOM 840 O O . GLN A 1 105 ? 8.861 17.291 22.028 1.00 11.66 133 GLN A O 1
ATOM 846 N N . PRO A 1 106 ? 10.184 15.738 21.088 1.00 11.39 134 PRO A N 1
ATOM 847 C CA . PRO A 1 106 ? 9.050 15.049 20.447 1.00 13.00 134 PRO A CA 1
ATOM 848 C C . PRO A 1 106 ? 8.160 14.370 21.470 1.00 10.63 134 PRO A C 1
ATOM 849 O O . PRO A 1 106 ? 8.469 14.140 22.650 1.00 9.93 134 PRO A O 1
ATOM 853 N N . ALA A 1 107 ? 6.973 13.996 20.963 1.00 9.71 135 ALA A N 1
ATOM 854 C CA . ALA A 1 107 ? 5.999 13.280 21.752 1.00 8.69 135 ALA A CA 1
ATOM 855 C C . ALA A 1 107 ? 6.606 12.044 22.361 1.00 8.94 135 ALA A C 1
ATOM 856 O O . ALA A 1 107 ? 7.379 11.314 21.740 1.00 9.64 135 ALA A O 1
ATOM 858 N N . ALA A 1 108 ? 6.228 11.785 23.620 1.00 8.03 136 ALA A N 1
ATOM 859 C CA . ALA A 1 108 ? 6.821 10.666 24.367 1.00 8.02 136 ALA A CA 1
ATOM 860 C C . ALA A 1 108 ? 6.027 10.521 25.671 1.00 7.72 136 ALA A C 1
ATOM 861 O O . ALA A 1 108 ? 5.330 11.426 26.112 1.00 8.98 136 ALA A O 1
ATOM 863 N N . THR A 1 109 ? 6.207 9.318 26.277 1.00 7.11 137 THR A N 1
ATOM 864 C CA . THR A 1 109 ? 5.738 9.106 27.656 1.00 7.07 137 THR A CA 1
ATOM 865 C C . THR A 1 109 ? 6.926 9.180 28.577 1.00 6.88 137 THR A C 1
ATOM 866 O O . THR A 1 109 ? 7.818 8.313 28.526 1.00 7.98 137 THR A O 1
ATOM 870 N N . CYS A 1 110 ? 6.955 10.222 29.401 1.00 7.12 138 CYS A N 1
ATOM 871 C CA . CYS A 1 110 ? 7.984 10.416 30.419 1.00 7.35 138 CYS A CA 1
ATOM 872 C C . CYS A 1 110 ? 7.354 10.177 31.781 1.00 6.87 138 CYS A C 1
ATOM 873 O O . CYS A 1 110 ? 6.180 9.744 31.872 1.00 7.29 138 CYS A O 1
ATOM 876 N N . TRP A 1 111 ? 8.080 10.452 32.869 1.00 7.10 139 TRP A N 1
ATOM 877 C CA . TRP A 1 111 ? 7.456 10.236 34.181 1.00 6.54 139 TRP A CA 1
ATOM 878 C C . TRP A 1 111 ? 8.106 11.176 35.178 1.00 6.26 139 TRP A C 1
ATOM 879 O O . TRP A 1 111 ? 9.024 11.911 34.831 1.00 8.31 139 TRP A O 1
ATOM 890 N N . PHE A 1 112 ? 7.635 11.209 36.399 1.00 6.72 140 PHE A N 1
ATOM 891 C CA . PHE A 1 112 ? 8.210 12.113 37.396 1.00 7.10 140 PHE A CA 1
ATOM 892 C C . PHE A 1 112 ? 8.203 11.415 38.747 1.00 6.73 140 PHE A C 1
ATOM 893 O O . PHE A 1 112 ? 7.370 10.547 39.032 1.00 7.20 140 PHE A O 1
ATOM 901 N N . HIS A 1 113 ? 9.202 11.773 39.558 1.00 6.49 141 HIS A N 1
ATOM 902 C CA . HIS A 1 113 ? 9.401 11.062 40.814 1.00 7.24 141 HIS A CA 1
ATOM 903 C C . HIS A 1 113 ? 10.355 11.875 41.664 1.00 7.07 141 HIS A C 1
ATOM 904 O O . HIS A 1 113 ? 11.014 12.789 41.194 1.00 7.61 141 HIS A O 1
ATOM 911 N N . PRO A 1 114 ? 10.475 11.536 42.942 1.00 7.40 142 PRO A N 1
ATOM 912 C CA . PRO A 1 114 ? 11.390 12.273 43.829 1.00 8.24 142 PRO A CA 1
ATOM 913 C C . PRO A 1 114 ? 12.835 11.970 43.492 1.00 8.24 142 PRO A C 1
ATOM 914 O O . PRO A 1 114 ? 13.214 10.940 42.940 1.00 8.67 142 PRO A O 1
ATOM 918 N N . HIS A 1 115 ? 13.705 12.906 43.952 1.00 8.57 143 HIS A N 1
ATOM 919 C CA . HIS A 1 115 ? 15.140 12.743 43.767 1.00 9.11 143 HIS A CA 1
ATOM 920 C C . HIS A 1 115 ? 15.905 13.206 45.005 1.00 9.06 143 HIS A C 1
ATOM 921 O O . HIS A 1 115 ? 17.055 13.598 44.930 1.00 11.33 143 HIS A O 1
ATOM 928 N N . GLN A 1 116 ? 15.267 13.077 46.160 1.00 9.16 144 GLN A N 1
ATOM 929 C CA . GLN A 1 116 ? 15.876 13.484 47.443 1.00 8.98 144 GLN A CA 1
ATOM 930 C C . GLN A 1 116 ? 17.167 12.763 47.667 1.00 9.33 144 GLN A C 1
ATOM 931 O O . GLN A 1 116 ? 17.272 11.515 47.559 1.00 9.41 144 GLN A O 1
ATOM 937 N N . HIS A 1 117 ? 18.203 13.504 48.037 1.00 10.37 145 HIS A N 1
ATOM 938 C CA . HIS A 1 117 ? 19.545 12.944 48.211 1.00 10.58 145 HIS A CA 1
ATOM 939 C C . HIS A 1 117 ? 19.576 11.823 49.248 1.00 10.29 145 HIS A C 1
ATOM 940 O O . HIS A 1 117 ? 19.227 12.021 50.403 1.00 11.73 145 HIS A O 1
ATOM 947 N N . GLY A 1 118 ? 20.016 10.649 48.793 1.00 10.20 146 GLY A N 1
ATOM 948 C CA . GLY A 1 118 ? 20.149 9.490 49.696 1.00 10.26 146 GLY A CA 1
ATOM 949 C C . GLY A 1 118 ? 18.863 8.795 50.045 1.00 9.73 146 GLY A C 1
ATOM 950 O O . GLY A 1 118 ? 18.936 7.768 50.742 1.00 11.70 146 GLY A O 1
ATOM 951 N N . LYS A 1 119 ? 17.719 9.286 49.566 1.00 9.43 147 LYS A N 1
ATOM 952 C CA . LYS A 1 119 ? 16.419 8.769 50.022 1.00 9.56 147 LYS A CA 1
ATOM 953 C C . LYS A 1 119 ? 15.482 8.564 48.872 1.00 8.53 147 LYS A C 1
ATOM 954 O O . LYS A 1 119 ? 14.265 8.390 49.092 1.00 9.00 147 LYS A O 1
ATOM 960 N N . THR A 1 120 ? 15.986 8.566 47.648 1.00 8.14 148 THR A N 1
ATOM 961 C CA . THR A 1 120 ? 15.077 8.398 46.486 1.00 8.12 148 THR A CA 1
ATOM 962 C C . THR A 1 120 ? 14.411 7.042 46.514 1.00 7.19 148 THR A C 1
ATOM 963 O O . THR A 1 120 ? 13.211 6.938 46.198 1.00 7.71 148 THR A O 1
ATOM 967 N N . GLY A 1 121 ? 15.152 5.996 46.847 1.00 7.74 149 GLY A N 1
ATOM 968 C CA . GLY A 1 121 ? 14.520 4.661 46.903 1.00 7.84 149 GLY A CA 1
ATOM 969 C C . GLY A 1 121 ? 13.357 4.626 47.892 1.00 7.07 149 GLY A C 1
ATOM 970 O O . GLY A 1 121 ? 12.302 4.088 47.558 1.00 7.47 149 GLY A O 1
ATOM 971 N N . ARG A 1 122 ? 13.532 5.191 49.105 1.00 7.12 150 ARG A N 1
ATOM 972 C CA . ARG A 1 122 ? 12.424 5.151 50.042 1.00 6.95 150 ARG A CA 1
ATOM 973 C C . ARG A 1 122 ? 11.246 5.943 49.529 1.00 6.63 150 ARG A C 1
ATOM 974 O O . ARG A 1 122 ? 10.097 5.531 49.668 1.00 7.42 150 ARG A O 1
ATOM 982 N N . GLN A 1 123 ? 11.517 7.131 48.979 1.00 6.95 151 GLN A N 1
ATOM 983 C CA . GLN A 1 123 ? 10.382 8.000 48.609 1.00 7.26 151 GLN A CA 1
ATOM 984 C C . GLN A 1 123 ? 9.591 7.412 47.444 1.00 6.52 151 GLN A C 1
ATOM 985 O O . GLN A 1 123 ? 8.361 7.555 47.399 1.00 7.55 151 GLN A O 1
ATOM 991 N N . VAL A 1 124 ? 10.275 6.760 46.493 1.00 6.91 152 VAL A N 1
ATOM 992 C CA . VAL A 1 124 ? 9.532 6.050 45.430 1.00 6.86 152 VAL A CA 1
ATOM 993 C C . VAL A 1 124 ? 8.812 4.853 46.004 1.00 6.58 152 VAL A C 1
ATOM 994 O O . VAL A 1 124 ? 7.638 4.596 45.685 1.00 6.94 152 VAL A O 1
ATOM 998 N N . ALA A 1 125 ? 9.446 4.081 46.867 1.00 6.88 153 ALA A N 1
ATOM 999 C CA . ALA A 1 125 ? 8.805 2.895 47.457 1.00 7.17 153 ALA A CA 1
ATOM 1000 C C . ALA A 1 125 ? 7.586 3.270 48.243 1.00 6.86 153 ALA A C 1
ATOM 1001 O O . ALA A 1 125 ? 6.604 2.507 48.267 1.00 7.26 153 ALA A O 1
ATOM 1003 N N . MET A 1 126 ? 7.564 4.445 48.896 1.00 6.87 154 MET A N 1
ATOM 1004 C CA . MET A 1 126 ? 6.394 4.842 49.687 1.00 7.66 154 MET A CA 1
ATOM 1005 C C . MET A 1 126 ? 5.214 5.227 48.793 1.00 6.67 154 MET A C 1
ATOM 1006 O O . MET A 1 126 ? 4.071 5.299 49.292 1.00 7.77 154 MET A O 1
ATOM 1011 N N . GLY A 1 127 ? 5.447 5.476 47.478 1.00 6.92 155 GLY A N 1
ATOM 1012 C CA . GLY A 1 127 ? 4.308 5.674 46.583 1.00 7.37 155 GLY A CA 1
ATOM 1013 C C . GLY A 1 127 ? 4.478 6.756 45.544 1.00 6.73 155 GLY A C 1
ATOM 1014 O O . GLY A 1 127 ? 3.635 6.863 44.667 1.00 7.33 155 GLY A O 1
ATOM 1015 N N . LEU A 1 128 ? 5.528 7.597 45.629 1.00 6.59 156 LEU A N 1
ATOM 1016 C CA . LEU A 1 128 ? 5.582 8.755 44.741 1.00 7.00 156 LEU A CA 1
ATOM 1017 C C . LEU A 1 128 ? 6.088 8.401 43.354 1.00 7.19 156 LEU A C 1
ATOM 1018 O O . LEU A 1 128 ? 7.244 8.067 43.174 1.00 10.20 156 LEU A O 1
ATOM 1023 N N . ALA A 1 129 ? 5.207 8.531 42.377 1.00 7.17 157 ALA A N 1
ATOM 1024 C CA . ALA A 1 129 ? 5.548 8.534 40.957 1.00 7.38 157 ALA A CA 1
ATOM 1025 C C . ALA A 1 129 ? 4.343 9.058 40.212 1.00 7.42 157 ALA A C 1
ATOM 1026 O O . ALA A 1 129 ? 3.197 8.840 40.596 1.00 10.05 157 ALA A O 1
ATOM 1028 N N . GLY A 1 130 ? 4.604 9.759 39.117 1.00 7.14 158 GLY A N 1
ATOM 1029 C CA . GLY A 1 130 ? 3.555 10.204 38.223 1.00 8.01 158 GLY A CA 1
ATOM 1030 C C . GLY A 1 130 ? 4.017 10.061 36.786 1.00 7.08 158 GLY A C 1
ATOM 1031 O O . GLY A 1 130 ? 5.150 9.671 36.506 1.00 7.24 158 GLY A O 1
ATOM 1032 N N . LEU A 1 131 ? 3.125 10.444 35.852 1.00 7.73 159 LEU A N 1
ATOM 1033 C CA . LEU A 1 131 ? 3.434 10.277 34.429 1.00 7.92 159 LEU A CA 1
ATOM 1034 C C . LEU A 1 131 ? 3.449 11.624 33.713 1.00 7.98 159 LEU A C 1
ATOM 1035 O O . LEU A 1 131 ? 2.840 12.573 34.214 1.00 8.56 159 LEU A O 1
ATOM 1040 N N . VAL A 1 132 ? 4.137 11.639 32.576 1.00 7.76 160 VAL A N 1
ATOM 1041 C CA . VAL A 1 132 ? 4.122 12.822 31.690 1.00 7.93 160 VAL A CA 1
ATOM 1042 C C . VAL A 1 132 ? 3.794 12.340 30.284 1.00 8.38 160 VAL A C 1
ATOM 1043 O O . VAL A 1 132 ? 4.443 11.423 29.739 1.00 9.60 160 VAL A O 1
ATOM 1047 N N . VAL A 1 133 ? 2.731 12.914 29.704 1.00 7.74 161 VAL A N 1
ATOM 1048 C CA . VAL A 1 133 ? 2.384 12.599 28.314 1.00 7.55 161 VAL A CA 1
ATOM 1049 C C . VAL A 1 133 ? 2.716 13.851 27.493 1.00 8.00 161 VAL A C 1
ATOM 1050 O O . VAL A 1 133 ? 2.061 14.879 27.641 1.00 9.31 161 VAL A O 1
ATOM 1054 N N . ILE A 1 134 ? 3.741 13.742 26.647 1.00 8.45 162 ILE A N 1
ATOM 1055 C CA . ILE A 1 134 ? 4.110 14.845 25.752 1.00 8.67 162 ILE A CA 1
ATOM 1056 C C . ILE A 1 134 ? 3.462 14.562 24.398 1.00 9.50 162 ILE A C 1
ATOM 1057 O O . ILE A 1 134 ? 3.656 13.468 23.849 1.00 9.05 162 ILE A O 1
ATOM 1062 N N . GLU A 1 135 ? 2.731 15.556 23.875 1.00 10.03 163 GLU A N 1
ATOM 1063 C CA . GLU A 1 135 ? 2.238 15.472 22.497 1.00 11.42 163 GLU A CA 1
ATOM 1064 C C . GLU A 1 135 ? 2.911 16.538 21.643 1.00 11.15 163 GLU A C 1
ATOM 1065 O O . GLU A 1 135 ? 3.432 17.504 22.121 1.00 13.26 163 GLU A O 1
ATOM 1071 N N . ASP A 1 136 ? 2.868 16.279 20.328 1.00 13.53 164 ASP A N 1
ATOM 1072 C CA . ASP A 1 136 ? 3.410 17.229 19.359 1.00 14.93 164 ASP A CA 1
ATOM 1073 C C . ASP A 1 136 ? 2.452 17.152 18.141 1.00 18.13 164 ASP A C 1
ATOM 1074 O O . ASP A 1 136 ? 1.469 16.358 18.145 1.00 23.12 164 ASP A O 1
ATOM 1079 N N . ASP A 1 137 ? 2.748 17.859 17.079 1.00 19.81 165 ASP A N 1
ATOM 1080 C CA . ASP A 1 137 ? 1.774 17.855 15.943 1.00 25.48 165 ASP A CA 1
ATOM 1081 C C . ASP A 1 137 ? 1.867 16.582 15.126 1.00 26.28 165 ASP A C 1
ATOM 1082 O O . ASP A 1 137 ? 0.957 16.109 14.458 1.00 36.42 165 ASP A O 1
ATOM 1087 N N . GLU A 1 138 ? 3.089 16.029 15.160 1.00 15.57 166 GLU A N 1
ATOM 1088 C CA . GLU A 1 138 ? 3.321 14.840 14.329 1.00 16.05 166 GLU A CA 1
ATOM 1089 C C . GLU A 1 138 ? 2.519 13.677 14.842 1.00 14.40 166 GLU A C 1
ATOM 1090 O O . GLU A 1 138 ? 1.890 12.946 14.068 1.00 16.15 166 GLU A O 1
ATOM 1096 N N . ILE A 1 139 ? 2.550 13.400 16.150 1.00 12.52 167 ILE A N 1
ATOM 1097 C CA . ILE A 1 139 ? 1.967 12.136 16.593 1.00 11.33 167 ILE A CA 1
ATOM 1098 C C . ILE A 1 139 ? 0.459 12.118 16.381 1.00 11.54 167 ILE A C 1
ATOM 1099 O O . ILE A 1 139 ? -0.100 11.041 16.097 1.00 12.57 167 ILE A O 1
ATOM 1104 N N . LEU A 1 140 ? -0.252 13.243 16.504 1.00 14.09 168 LEU A N 1
ATOM 1105 C CA . LEU A 1 140 ? -1.716 13.144 16.341 1.00 16.57 168 LEU A CA 1
ATOM 1106 C C . LEU A 1 140 ? -2.128 12.706 14.943 1.00 17.49 168 LEU A C 1
ATOM 1107 O O . LEU A 1 140 ? -3.207 12.107 14.697 1.00 21.23 168 LEU A O 1
ATOM 1112 N N . LYS A 1 141 ? -1.272 13.032 13.953 1.00 15.10 169 LYS A N 1
ATOM 1113 C CA . LYS A 1 141 ? -1.619 12.704 12.574 1.00 16.86 169 LYS A CA 1
ATOM 1114 C C . LYS A 1 141 ? -1.638 11.190 12.353 1.00 14.63 169 LYS A C 1
ATOM 1115 O O . LYS A 1 141 ? -2.230 10.698 11.392 1.00 16.00 169 LYS A O 1
ATOM 1121 N N . LEU A 1 142 ? -0.961 10.434 13.219 1.00 12.13 170 LEU A N 1
ATOM 1122 C CA . LEU A 1 142 ? -0.906 8.967 13.051 1.00 11.79 170 LEU A CA 1
ATOM 1123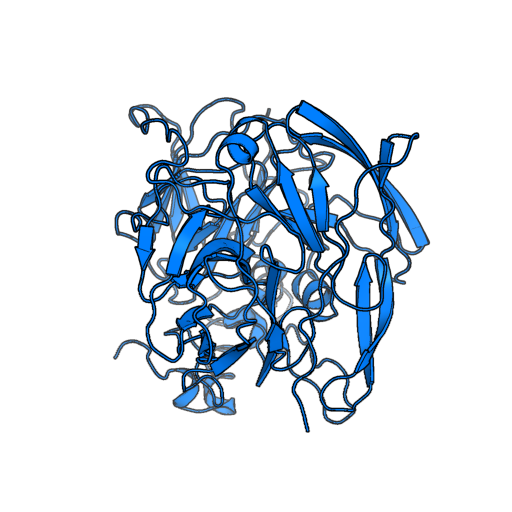 C C . LEU A 1 142 ? -2.196 8.274 13.412 1.00 12.82 170 LEU A C 1
ATOM 1124 O O . LEU A 1 142 ? -2.364 7.112 13.028 1.00 15.68 170 LEU A O 1
ATOM 1129 N N . MET A 1 143 ? -3.080 8.924 14.166 1.00 13.93 171 MET A N 1
ATOM 1130 C CA A MET A 1 143 ? -4.373 8.257 14.459 0.50 16.25 171 MET A CA 1
ATOM 1131 C CA B MET A 1 143 ? -4.352 8.241 14.464 0.50 15.98 171 MET A CA 1
ATOM 1132 C C . MET A 1 143 ? -4.172 6.928 15.226 1.00 13.08 171 MET A C 1
ATOM 1133 O O . MET A 1 143 ? -4.904 5.946 15.075 1.00 13.15 171 MET A O 1
ATOM 1142 N N . LEU A 1 144 ? -3.187 6.914 16.129 1.00 11.72 172 LEU A N 1
ATOM 1143 C CA . LEU A 1 144 ? -2.974 5.847 17.082 1.00 9.77 172 LEU A CA 1
ATOM 1144 C C . LEU A 1 144 ? -4.175 5.798 18.034 1.00 9.38 172 LEU A C 1
ATOM 1145 O O . LEU A 1 144 ? -4.922 6.790 18.187 1.00 10.85 172 LEU A O 1
ATOM 1150 N N . PRO A 1 145 ? -4.334 4.688 18.750 1.00 8.63 173 PRO A N 1
ATOM 1151 C CA . PRO A 1 145 ? -5.310 4.671 19.868 1.00 8.73 173 PRO A CA 1
ATOM 1152 C C . PRO A 1 145 ? -5.059 5.840 20.824 1.00 9.07 173 PRO A C 1
ATOM 1153 O O . PRO A 1 145 ? -3.910 6.089 21.205 1.00 10.51 173 PRO A O 1
ATOM 1157 N N . LYS A 1 146 ? -6.161 6.538 21.161 1.00 10.40 174 LYS A N 1
ATOM 1158 C CA . LYS A 1 146 ? -5.963 7.833 21.842 1.00 11.76 174 LYS A CA 1
ATOM 1159 C C . LYS A 1 146 ? -7.010 8.081 22.918 1.00 11.22 174 LYS A C 1
ATOM 1160 O O . LYS A 1 146 ? -6.945 9.235 23.441 1.00 13.67 174 LYS A O 1
ATOM 1166 N N . GLN A 1 147 ? -7.926 7.167 23.228 1.00 9.61 175 GLN A N 1
ATOM 1167 C CA . GLN A 1 147 ? -8.933 7.479 24.236 1.00 9.97 175 GLN A CA 1
ATOM 1168 C C . GLN A 1 147 ? -8.385 7.056 25.601 1.00 8.84 175 GLN A C 1
ATOM 1169 O O . GLN A 1 147 ? -8.300 5.854 25.913 1.00 8.69 175 GLN A O 1
ATOM 1175 N N . TRP A 1 148 ? -7.944 8.026 26.377 1.00 9.82 176 TRP A N 1
ATOM 1176 C CA . TRP A 1 148 ? -7.234 7.787 27.631 1.00 9.21 176 TRP A CA 1
ATOM 1177 C C . TRP A 1 148 ? -8.097 6.955 28.579 1.00 9.51 176 TRP A C 1
ATOM 1178 O O . TRP A 1 148 ? -9.249 7.296 28.860 1.00 12.57 176 TRP A O 1
ATOM 1189 N N . GLY A 1 149 ? -7.526 5.859 29.055 1.00 10.09 177 GLY A N 1
ATOM 1190 C CA . GLY A 1 149 ? -8.287 4.999 29.978 1.00 13.07 177 GLY A CA 1
ATOM 1191 C C . GLY A 1 149 ? -9.211 4.026 29.280 1.00 10.41 177 GLY A C 1
ATOM 1192 O O . GLY A 1 149 ? -9.877 3.254 29.965 1.00 12.21 177 GLY A O 1
ATOM 1193 N N . ILE A 1 150 ? -9.239 4.022 27.943 1.00 9.43 178 ILE A N 1
ATOM 1194 C CA . ILE A 1 150 ? -10.080 3.110 27.198 1.00 10.04 178 ILE A CA 1
ATOM 1195 C C . ILE A 1 150 ? -9.168 2.264 26.290 1.00 8.67 178 ILE A C 1
ATOM 1196 O O . ILE A 1 150 ? -8.970 1.060 26.579 1.00 9.94 178 ILE A O 1
ATOM 1201 N N . ASP A 1 151 ? -8.650 2.851 25.214 1.00 8.84 179 ASP A N 1
ATOM 1202 C CA . ASP A 1 151 ? -7.714 2.161 24.317 1.00 8.38 179 ASP A CA 1
ATOM 1203 C C . ASP A 1 151 ? -6.302 2.738 24.369 1.00 7.67 179 ASP A C 1
ATOM 1204 O O . ASP A 1 151 ? -5.441 2.231 23.652 1.00 8.42 179 ASP A O 1
ATOM 1209 N N . ASP A 1 152 ? -6.052 3.723 25.241 1.00 8.75 180 ASP A N 1
ATOM 1210 C CA . ASP A 1 152 ? -4.701 4.285 25.459 1.00 8.39 180 ASP A CA 1
ATOM 1211 C C . ASP A 1 152 ? -4.522 4.324 26.955 1.00 8.44 180 ASP A C 1
ATOM 1212 O O . ASP A 1 152 ? -5.194 5.119 27.637 1.00 9.47 180 ASP A O 1
ATOM 1217 N N . VAL A 1 153 ? -3.735 3.397 27.480 1.00 7.94 181 VAL A N 1
ATOM 1218 C CA A VAL A 1 153 ? -3.755 3.197 28.948 0.50 8.89 181 VAL A CA 1
ATOM 1219 C CA B VAL A 1 153 ? -3.719 3.209 28.941 0.50 7.61 181 VAL A CA 1
ATOM 1220 C C . VAL A 1 153 ? -2.304 3.143 29.448 1.00 6.67 181 VAL A C 1
ATOM 1221 O O . VAL A 1 153 ? -1.456 2.440 28.923 1.00 7.26 181 VAL A O 1
ATOM 1228 N N . PRO A 1 154 ? -2.039 3.882 30.540 1.00 7.29 182 PRO A N 1
ATOM 1229 C CA . PRO A 1 154 ? -0.725 3.762 31.197 1.00 8.42 182 PRO A CA 1
ATOM 1230 C C . PRO A 1 154 ? -0.698 2.519 32.089 1.00 7.15 182 PRO A C 1
ATOM 1231 O O . PRO A 1 154 ? -1.732 2.181 32.688 1.00 8.00 182 PRO A O 1
ATOM 1235 N N . VAL A 1 155 ? 0.476 1.896 32.154 1.00 7.49 183 VAL A N 1
ATOM 1236 C CA . VAL A 1 155 ? 0.653 0.687 32.944 1.00 7.29 183 VAL A CA 1
ATOM 1237 C C . VAL A 1 155 ? 1.962 0.844 33.713 1.00 6.56 183 VAL A C 1
ATOM 1238 O O . VAL A 1 155 ? 3.034 0.575 33.194 1.00 7.55 183 VAL A O 1
ATOM 1242 N N . ILE A 1 156 ? 1.833 1.295 34.967 1.00 6.49 184 ILE A N 1
ATOM 1243 C CA . ILE A 1 156 ? 2.988 1.513 35.849 1.00 6.32 184 ILE A CA 1
ATOM 1244 C C . ILE A 1 156 ? 3.131 0.291 36.716 1.00 5.84 184 ILE A C 1
ATOM 1245 O O . ILE A 1 156 ? 2.263 -0.022 37.577 1.00 6.93 184 ILE A O 1
ATOM 1250 N N . VAL A 1 157 ? 4.219 -0.456 36.521 1.00 5.80 185 VAL A N 1
ATOM 1251 C CA . VAL A 1 157 ? 4.374 -1.782 37.179 1.00 6.00 185 VAL A CA 1
ATOM 1252 C C . VAL A 1 157 ? 5.456 -1.655 38.225 1.00 6.08 185 VAL A C 1
ATOM 1253 O O . VAL A 1 157 ? 6.568 -1.164 37.934 1.00 6.43 185 VAL A O 1
ATOM 1257 N N . GLN A 1 158 ? 5.146 -2.051 39.441 1.00 6.11 186 GLN A N 1
ATOM 1258 C CA . GLN A 1 158 ? 6.041 -1.879 40.583 1.00 6.20 186 GLN A CA 1
ATOM 1259 C C . GLN A 1 158 ? 5.877 -3.031 41.544 1.00 6.70 186 GLN A C 1
ATOM 1260 O O . GLN A 1 158 ? 4.762 -3.522 41.778 1.00 10.09 186 GLN A O 1
ATOM 1266 N N . ASP A 1 159 ? 6.954 -3.439 42.203 1.00 6.68 187 ASP A N 1
ATOM 1267 C CA . ASP A 1 159 ? 6.835 -4.413 43.295 1.00 7.01 187 ASP A CA 1
ATOM 1268 C C . ASP A 1 159 ? 6.981 -3.692 44.625 1.00 6.76 187 ASP A C 1
ATOM 1269 O O . ASP A 1 159 ? 7.608 -2.634 44.761 1.00 8.40 187 ASP A O 1
ATOM 1274 N N . LYS A 1 160 ? 6.379 -4.283 45.665 1.00 7.21 188 LYS A N 1
ATOM 1275 C CA . LYS A 1 160 ? 6.569 -3.857 47.049 1.00 7.79 188 LYS A CA 1
ATOM 1276 C C . LYS A 1 160 ? 6.639 -5.098 47.935 1.00 8.13 188 LYS A C 1
ATOM 1277 O O . LYS A 1 160 ? 6.177 -6.173 47.537 1.00 9.60 188 LYS A O 1
ATOM 1283 N N . LYS A 1 161 ? 7.131 -4.922 49.124 1.00 10.41 189 LYS A N 1
ATOM 1284 C CA . LYS A 1 161 ? 6.867 -5.929 50.197 1.00 12.53 189 LYS A CA 1
ATOM 1285 C C . LYS A 1 161 ? 6.419 -5.143 51.426 1.00 10.49 189 LYS A C 1
ATOM 1286 O O . LYS A 1 161 ? 6.662 -3.924 51.575 1.00 10.44 189 LYS A O 1
ATOM 1292 N N . PHE A 1 162 ? 5.690 -5.893 52.247 1.00 11.48 190 PHE A N 1
ATOM 1293 C CA . PHE A 1 162 ? 4.978 -5.319 53.353 1.00 11.32 190 PHE A CA 1
ATOM 1294 C C . PHE A 1 162 ? 5.339 -6.080 54.632 1.00 11.61 190 PHE A C 1
ATOM 1295 O O . PHE A 1 162 ? 5.579 -7.286 54.548 1.00 14.76 190 PHE A O 1
ATOM 1303 N N . SER A 1 163 ? 5.310 -5.405 55.757 1.00 10.97 191 SER A N 1
ATOM 1304 C CA A SER A 1 163 ? 5.494 -6.091 57.032 0.50 13.49 191 SER A CA 1
ATOM 1305 C CA B SER A 1 163 ? 5.470 -6.016 57.064 0.50 13.67 191 SER A CA 1
ATOM 1306 C C . SER A 1 163 ? 4.175 -6.692 57.465 1.00 14.69 191 SER A C 1
ATOM 1307 O O . SER A 1 163 ? 3.089 -6.486 56.860 1.00 15.58 191 SER A O 1
ATOM 1312 N N . ALA A 1 164 ? 4.185 -7.511 58.527 1.00 17.01 192 ALA A N 1
ATOM 1313 C CA . ALA A 1 164 ? 3.006 -8.160 59.038 1.00 18.97 192 ALA A CA 1
ATOM 1314 C C . ALA A 1 164 ? 1.936 -7.179 59.460 1.00 18.82 192 ALA A C 1
ATOM 1315 O O . ALA A 1 164 ? 0.758 -7.542 59.406 1.00 21.63 192 ALA A O 1
ATOM 1317 N N . ASP A 1 165 ? 2.307 -5.969 59.872 1.00 16.74 193 ASP A N 1
ATOM 1318 C CA . ASP A 1 165 ? 1.285 -4.982 60.234 1.00 16.80 193 ASP A CA 1
ATOM 1319 C C . ASP A 1 165 ? 0.643 -4.298 59.038 1.00 15.49 193 ASP A C 1
ATOM 1320 O O . ASP A 1 165 ? -0.211 -3.440 59.218 1.00 18.86 193 ASP A O 1
ATOM 1325 N N . GLY A 1 166 ? 1.076 -4.659 57.832 1.00 14.46 194 GLY A N 1
ATOM 1326 C CA . GLY A 1 166 ? 0.484 -4.108 56.573 1.00 14.75 194 GLY A CA 1
ATOM 1327 C C . GLY A 1 166 ? 1.294 -2.960 56.011 1.00 11.83 194 GLY A C 1
ATOM 1328 O O . GLY A 1 166 ? 1.036 -2.542 54.881 1.00 11.97 194 GLY A O 1
ATOM 1329 N N . GLN A 1 167 ? 2.273 -2.427 56.732 1.00 10.61 195 GLN A N 1
ATOM 1330 C CA . GLN A 1 167 ? 2.981 -1.252 56.235 1.00 9.75 195 GLN A CA 1
ATOM 1331 C C . GLN A 1 167 ? 4.004 -1.655 55.190 1.00 9.15 195 GLN A C 1
ATOM 1332 O O . GLN A 1 167 ? 4.527 -2.779 55.146 1.00 10.26 195 GLN A O 1
ATOM 1338 N N . ILE A 1 168 ? 4.344 -0.715 54.303 1.00 8.93 196 ILE A N 1
ATOM 1339 C CA . ILE A 1 168 ? 5.442 -0.932 53.378 1.00 8.67 196 ILE A CA 1
ATOM 1340 C C . ILE A 1 168 ? 6.726 -1.200 54.165 1.00 10.05 196 ILE A C 1
ATOM 1341 O O . ILE A 1 168 ? 7.051 -0.448 55.090 1.00 12.37 196 ILE A O 1
ATOM 1346 N N . ASP A 1 169 ? 7.434 -2.268 53.751 1.00 9.38 197 ASP A N 1
ATOM 1347 C CA . ASP A 1 169 ? 8.645 -2.691 54.490 1.00 10.02 197 ASP A CA 1
ATOM 1348 C C . ASP A 1 169 ? 9.895 -2.315 53.697 1.00 9.10 197 ASP A C 1
ATOM 1349 O O . ASP A 1 169 ? 10.464 -3.142 53.017 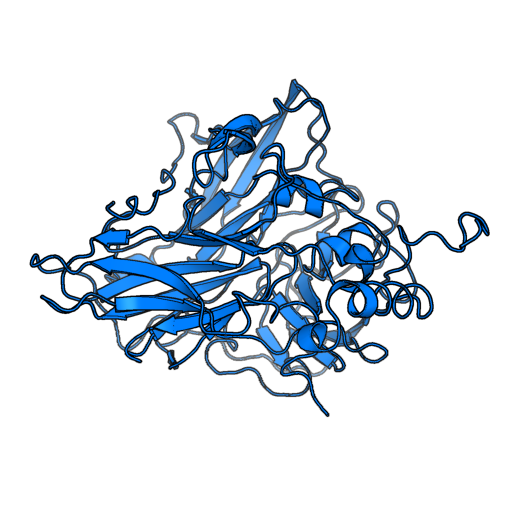1.00 10.65 197 ASP A O 1
ATOM 1354 N N . TYR A 1 170 ? 10.259 -1.045 53.741 1.00 10.73 198 TYR A N 1
ATOM 1355 C CA . TYR A 1 170 ? 11.374 -0.526 52.971 1.00 9.99 198 TYR A CA 1
ATOM 1356 C C . TYR A 1 170 ? 12.591 -0.462 53.858 1.00 10.25 198 TYR A C 1
ATOM 1357 O O . TYR A 1 170 ? 12.555 0.016 54.991 1.00 13.49 198 TYR A O 1
ATOM 1366 N N . GLN A 1 171 ? 13.745 -0.871 53.337 1.00 11.53 199 GLN A N 1
ATOM 1367 C CA . GLN A 1 171 ? 15.001 -0.654 54.075 1.00 13.29 199 GLN A CA 1
ATOM 1368 C C . GLN A 1 171 ? 16.165 -0.484 53.078 1.00 11.83 199 GLN A C 1
ATOM 1369 O O . GLN A 1 171 ? 16.242 -1.151 52.036 1.00 12.76 199 GLN A O 1
ATOM 1375 N N . LEU A 1 172 ? 17.005 0.481 53.446 1.00 11.62 200 LEU A N 1
ATOM 1376 C CA . LEU A 1 172 ? 18.296 0.664 52.725 1.00 10.43 200 LEU A CA 1
ATOM 1377 C C . LEU A 1 172 ? 19.317 0.099 53.699 1.00 11.07 200 LEU A C 1
ATOM 1378 O O . LEU A 1 172 ? 19.635 0.722 54.704 1.00 12.29 200 LEU A O 1
ATOM 1383 N N . ASP A 1 173 ? 19.787 -1.131 53.422 1.00 11.19 201 ASP A N 1
ATOM 1384 C CA . ASP A 1 173 ? 20.719 -1.815 54.348 1.00 11.45 201 ASP A CA 1
ATOM 1385 C C . ASP A 1 173 ? 21.855 -2.432 53.496 1.00 11.12 201 ASP A C 1
ATOM 1386 O O . ASP A 1 173 ? 21.887 -2.237 52.299 1.00 10.76 201 ASP A O 1
ATOM 1391 N N . VAL A 1 174 ? 22.719 -3.204 54.130 1.00 12.26 202 VAL A N 1
ATOM 1392 C CA A VAL A 1 174 ? 23.821 -3.764 53.342 0.50 12.17 202 VAL A CA 1
ATOM 1393 C CA B VAL A 1 174 ? 23.825 -3.724 53.318 0.50 11.55 202 VAL A CA 1
ATOM 1394 C C . VAL A 1 174 ? 23.325 -4.643 52.204 1.00 11.39 202 VAL A C 1
ATOM 1395 O O . VAL A 1 174 ? 23.904 -4.652 51.134 1.00 12.32 202 VAL A O 1
ATOM 1402 N N . MET A 1 175 ? 22.256 -5.429 52.459 1.00 10.61 203 MET A N 1
ATOM 1403 C CA . MET A 1 175 ? 21.773 -6.272 51.361 1.00 11.21 203 MET A CA 1
ATOM 1404 C C . MET A 1 175 ? 21.197 -5.447 50.232 1.00 10.18 203 MET A C 1
ATOM 1405 O O . MET A 1 175 ? 21.513 -5.654 49.052 1.00 10.37 203 MET A O 1
ATOM 1410 N N . THR A 1 176 ? 20.286 -4.492 50.598 1.00 9.94 204 THR A N 1
ATOM 1411 C CA . THR A 1 176 ? 19.639 -3.789 49.490 1.00 9.77 204 THR A CA 1
ATOM 1412 C C . THR A 1 176 ? 20.601 -2.778 48.784 1.00 8.90 204 THR A C 1
ATOM 1413 O O . THR A 1 176 ? 20.401 -2.485 47.606 1.00 9.62 204 THR A O 1
ATOM 1417 N N . ALA A 1 177 ? 21.623 -2.293 49.476 1.00 9.83 205 ALA A N 1
ATOM 1418 C CA . ALA A 1 177 ? 22.603 -1.450 48.829 1.00 10.14 205 ALA A CA 1
ATOM 1419 C C . ALA A 1 177 ? 23.343 -2.254 47.780 1.00 10.92 205 ALA A C 1
ATOM 1420 O O . ALA A 1 177 ? 23.880 -1.619 46.828 1.00 13.34 205 ALA A O 1
ATOM 1422 N N . ALA A 1 178 ? 23.438 -3.586 47.922 1.00 9.82 206 ALA A N 1
ATOM 1423 C CA . ALA A 1 178 ? 24.135 -4.393 46.915 1.00 9.74 206 ALA A CA 1
ATOM 1424 C C . ALA A 1 178 ? 23.179 -4.841 45.796 1.00 9.25 206 ALA A C 1
ATOM 1425 O O . ALA A 1 178 ? 23.518 -4.738 44.610 1.00 9.67 206 ALA A O 1
ATOM 1427 N N . VAL A 1 179 ? 21.998 -5.387 46.141 1.00 9.23 207 VAL A N 1
ATOM 1428 C CA . VAL A 1 179 ? 21.190 -6.055 45.130 1.00 9.87 207 VAL A CA 1
ATOM 1429 C C . VAL A 1 179 ? 19.856 -5.338 44.877 1.00 8.87 207 VAL A C 1
ATOM 1430 O O . VAL A 1 179 ? 19.141 -5.720 43.952 1.00 9.89 207 VAL A O 1
ATOM 1434 N N . GLY A 1 180 ? 19.544 -4.323 45.649 1.00 8.02 208 GLY A N 1
ATOM 1435 C CA . GLY A 1 180 ? 18.301 -3.561 45.480 1.00 8.28 208 GLY A CA 1
ATOM 1436 C C . GLY A 1 180 ? 17.202 -3.973 46.447 1.00 7.48 208 GLY A C 1
ATOM 1437 O O . GLY A 1 180 ? 17.194 -5.067 47.035 1.00 8.99 208 GLY A O 1
ATOM 1438 N N . TRP A 1 181 ? 16.257 -3.043 46.593 1.00 7.50 209 TRP A N 1
ATOM 1439 C CA . TRP A 1 181 ? 15.015 -3.322 47.318 1.00 7.53 209 TRP A CA 1
ATOM 1440 C C . TRP A 1 181 ? 14.000 -3.943 46.353 1.00 7.00 209 TRP A C 1
ATOM 1441 O O . TRP A 1 181 ? 13.682 -3.323 45.331 1.00 8.57 209 TRP A O 1
ATOM 1452 N N . PHE A 1 182 ? 13.494 -5.102 46.717 1.00 7.55 210 PHE A N 1
ATOM 1453 C CA . PHE A 1 182 ? 12.501 -5.801 45.910 1.00 7.82 210 PHE A CA 1
ATOM 1454 C C . PHE A 1 182 ? 11.537 -6.509 46.829 1.00 7.56 210 PHE A C 1
ATOM 1455 O O . PHE A 1 182 ? 11.827 -6.756 48.003 1.00 9.07 210 PHE A O 1
ATOM 1463 N N . GLY A 1 183 ? 10.399 -6.837 46.269 1.00 7.99 211 GLY A N 1
ATOM 1464 C CA . GLY A 1 183 ? 9.365 -7.482 47.117 1.00 9.47 211 GLY A CA 1
ATOM 1465 C C . GLY A 1 183 ? 8.723 -8.656 46.399 1.00 8.25 211 GLY A C 1
ATOM 1466 O O . GLY A 1 183 ? 9.189 -9.194 45.407 1.00 11.24 211 GLY A O 1
ATOM 1467 N N . ASP A 1 184 ? 7.614 -9.071 47.019 1.00 8.40 212 ASP A N 1
ATOM 1468 C CA . ASP A 1 184 ? 6.874 -10.251 46.595 1.00 9.01 212 ASP A CA 1
ATOM 1469 C C . ASP A 1 184 ? 5.512 -9.958 46.061 1.00 8.67 212 ASP A C 1
ATOM 1470 O O . ASP A 1 184 ? 4.766 -10.873 45.721 1.00 10.82 212 ASP A O 1
ATOM 1475 N N . THR A 1 185 ? 5.143 -8.667 45.972 1.00 8.84 213 THR A N 1
ATOM 1476 C CA . THR A 1 185 ? 3.803 -8.263 45.578 1.00 9.23 213 THR A CA 1
ATOM 1477 C C . THR A 1 185 ? 3.924 -7.304 44.406 1.00 8.29 213 THR A C 1
ATOM 1478 O O . THR A 1 185 ? 4.672 -6.340 44.457 1.00 10.55 213 THR A O 1
ATOM 1482 N N . LEU A 1 186 ? 3.191 -7.597 43.345 1.00 8.69 214 LEU A N 1
ATOM 1483 C CA . LEU A 1 186 ? 3.282 -6.782 42.123 1.00 8.40 214 LEU A CA 1
ATOM 1484 C C . LEU A 1 186 ? 2.075 -5.879 42.027 1.00 7.65 214 LEU A C 1
ATOM 1485 O O . LEU A 1 186 ? 0.950 -6.347 42.180 1.00 9.14 214 LEU A O 1
ATOM 1490 N N . LEU A 1 187 ? 2.300 -4.596 41.775 1.00 7.57 215 LEU A N 1
ATOM 1491 C CA . LEU A 1 187 ? 1.262 -3.593 41.656 1.00 7.54 215 LEU A CA 1
ATOM 1492 C C . LEU A 1 187 ? 1.250 -3.062 40.204 1.00 6.86 215 LEU A C 1
ATOM 1493 O O . LEU A 1 187 ? 2.286 -2.915 39.561 1.00 7.82 215 LEU A O 1
ATOM 1498 N N . THR A 1 188 ? 0.027 -2.783 39.759 1.00 6.53 216 THR A N 1
ATOM 1499 C CA . THR A 1 188 ? -0.209 -2.273 38.390 1.00 6.50 216 THR A CA 1
ATOM 1500 C C . THR A 1 188 ? -1.069 -1.065 38.568 1.00 6.43 216 THR A C 1
ATOM 1501 O O . THR A 1 188 ? -2.257 -1.156 38.966 1.00 6.74 216 THR A O 1
ATOM 1505 N N . ASN A 1 189 ? -0.486 0.133 38.366 1.00 6.67 217 ASN A N 1
ATOM 1506 C CA . ASN A 1 189 ? -1.132 1.396 38.770 1.00 6.36 217 ASN A CA 1
ATOM 1507 C C . ASN A 1 189 ? -1.641 1.325 40.199 1.00 7.10 217 ASN A C 1
ATOM 1508 O O . ASN A 1 189 ? -2.721 1.842 40.493 1.00 8.25 217 ASN A O 1
ATOM 1513 N N . GLY A 1 190 ? -0.859 0.684 41.055 1.00 6.85 218 GLY A N 1
ATOM 1514 C CA . GLY A 1 190 ? -1.186 0.613 42.495 1.00 8.03 218 GLY A CA 1
ATOM 1515 C C . GLY A 1 190 ? -2.110 -0.533 42.881 1.00 7.72 218 GLY A C 1
ATOM 1516 O O . GLY A 1 190 ? -2.247 -0.750 44.098 1.00 10.05 218 GLY A O 1
ATOM 1517 N N . ALA A 1 191 ? -2.697 -1.242 41.924 1.00 7.99 219 ALA A N 1
ATOM 1518 C CA . ALA A 1 191 ? -3.648 -2.337 42.245 1.00 8.77 219 ALA A CA 1
ATOM 1519 C C . ALA A 1 191 ? -2.993 -3.682 42.046 1.00 8.08 219 ALA A C 1
ATOM 1520 O O . ALA A 1 191 ? -2.073 -3.849 41.243 1.00 8.93 219 ALA A O 1
ATOM 1522 N N . ILE A 1 192 ? -3.474 -4.694 42.752 1.00 9.27 220 ILE A N 1
ATOM 1523 C CA . ILE A 1 192 ? -2.960 -6.054 42.611 1.00 9.28 220 ILE A CA 1
ATOM 1524 C C . ILE A 1 192 ? -3.776 -6.779 41.566 1.00 9.48 220 ILE A C 1
ATOM 1525 O O . ILE A 1 192 ? -5.010 -7.001 41.717 1.00 11.67 220 ILE A O 1
ATOM 1530 N N . TYR A 1 193 ? -3.135 -7.149 40.443 1.00 9.70 221 TYR A N 1
ATOM 1531 C CA . TYR A 1 193 ? -3.727 -7.920 39.346 1.00 9.82 221 TYR A CA 1
ATOM 1532 C C . TYR A 1 193 ? -5.096 -7.412 38.937 1.00 9.34 221 TYR A C 1
ATOM 1533 O O . TYR A 1 193 ? -6.117 -8.126 39.002 1.00 10.78 221 TYR A O 1
ATOM 1542 N N . PRO A 1 194 ? -5.147 -6.193 38.392 1.00 8.49 222 PRO A N 1
ATOM 1543 C CA . PRO A 1 194 ? -6.409 -5.633 37.887 1.00 9.18 222 PRO A CA 1
ATOM 1544 C C . PRO A 1 194 ? -6.766 -6.189 36.519 1.00 8.54 222 PRO A C 1
ATOM 1545 O O . PRO A 1 194 ? -5.957 -6.805 35.826 1.00 9.53 222 PRO A O 1
ATOM 1549 N N . GLN A 1 195 ? -7.985 -5.909 36.112 1.00 9.09 223 GLN A N 1
ATOM 1550 C CA . GLN A 1 195 ? -8.453 -6.114 34.768 1.00 8.71 223 GLN A CA 1
ATOM 1551 C C . GLN A 1 195 ? -8.674 -4.766 34.095 1.00 8.86 223 GLN A C 1
ATOM 1552 O O . GLN A 1 195 ? -9.069 -3.778 34.726 1.00 9.90 223 GLN A O 1
ATOM 1558 N N . HIS A 1 196 ? -8.466 -4.743 32.775 1.00 9.49 224 HIS A N 1
ATOM 1559 C CA . HIS A 1 196 ? -8.787 -3.578 31.975 1.00 9.06 224 HIS A CA 1
ATOM 1560 C C . HIS A 1 196 ? -9.679 -4.009 30.813 1.00 8.73 224 HIS A C 1
ATOM 1561 O O . HIS A 1 196 ? -9.276 -4.856 30.005 1.00 9.25 224 HIS A O 1
ATOM 1568 N N . ALA A 1 197 ? -10.871 -3.399 30.699 1.00 9.42 225 ALA A N 1
ATOM 1569 C CA . ALA A 1 197 ? -11.783 -3.670 29.602 1.00 9.46 225 ALA A CA 1
ATOM 1570 C C . ALA A 1 197 ? -11.395 -2.791 28.427 1.00 9.24 225 ALA A C 1
ATOM 1571 O O . ALA A 1 197 ? -11.355 -1.557 28.547 1.00 11.54 225 ALA A O 1
ATOM 1573 N N . ALA A 1 198 ? -11.089 -3.455 27.286 1.00 9.88 226 ALA A N 1
ATOM 1574 C CA . ALA A 1 198 ? -10.586 -2.719 26.114 1.00 10.15 226 ALA A CA 1
ATOM 1575 C C . ALA A 1 198 ? -11.437 -3.083 24.907 1.00 9.21 226 ALA A C 1
ATOM 1576 O O . ALA A 1 198 ? -11.810 -4.251 24.716 1.00 9.77 226 ALA A O 1
ATOM 1578 N N . PRO A 1 199 ? -11.679 -2.098 24.034 1.00 9.43 227 PRO A N 1
ATOM 1579 C CA . PRO A 1 199 ? -12.436 -2.350 22.794 1.00 9.78 227 PRO A CA 1
ATOM 1580 C C . PRO A 1 199 ? -11.640 -3.193 21.810 1.00 8.71 227 PRO A C 1
ATOM 1581 O O . PRO A 1 199 ? -10.404 -3.237 21.791 1.00 9.83 227 PRO A O 1
ATOM 1585 N N . ARG A 1 200 ? -12.374 -3.827 20.932 1.00 9.80 228 ARG A N 1
ATOM 1586 C CA . ARG A 1 200 ? -11.849 -4.702 19.893 1.00 10.59 228 ARG A CA 1
ATOM 1587 C C . ARG A 1 200 ? -11.041 -3.928 18.888 1.00 9.53 228 ARG A C 1
ATOM 1588 O O . ARG A 1 200 ? -11.505 -2.967 18.295 1.00 14.86 228 ARG A O 1
ATOM 1596 N N . GLY A 1 201 ? -9.800 -4.408 18.627 1.00 8.80 229 GLY A N 1
ATOM 1597 C CA . GLY A 1 201 ? -8.911 -3.713 17.705 1.00 9.25 229 GLY A CA 1
ATOM 1598 C C . GLY A 1 201 ? -7.569 -3.505 18.431 1.00 8.44 229 GLY A C 1
ATOM 1599 O O . GLY A 1 201 ? -7.124 -4.344 19.194 1.00 11.29 229 GLY A O 1
ATOM 1600 N N . TRP A 1 202 ? -6.964 -2.355 18.248 1.00 7.97 230 TRP A N 1
ATOM 1601 C CA . TRP A 1 202 ? -5.679 -2.103 18.917 1.00 8.17 230 TRP A CA 1
ATOM 1602 C C . TRP A 1 202 ? -5.851 -1.446 20.281 1.00 7.80 230 TRP A C 1
ATOM 1603 O O . TRP A 1 202 ? -6.665 -0.499 20.446 1.00 8.75 230 TRP A O 1
ATOM 1614 N N . LEU A 1 203 ? -5.047 -1.920 21.210 1.00 7.48 231 LEU A N 1
ATOM 1615 C CA . LEU A 1 203 ? -4.939 -1.362 22.568 1.00 7.56 231 LEU A CA 1
ATOM 1616 C C . LEU A 1 203 ? -3.501 -0.871 22.709 1.00 7.18 231 LEU A C 1
ATOM 1617 O O . LEU A 1 203 ? -2.553 -1.621 22.483 1.00 8.15 231 LEU A O 1
ATOM 1622 N N . ARG A 1 204 ? -3.368 0.403 23.090 1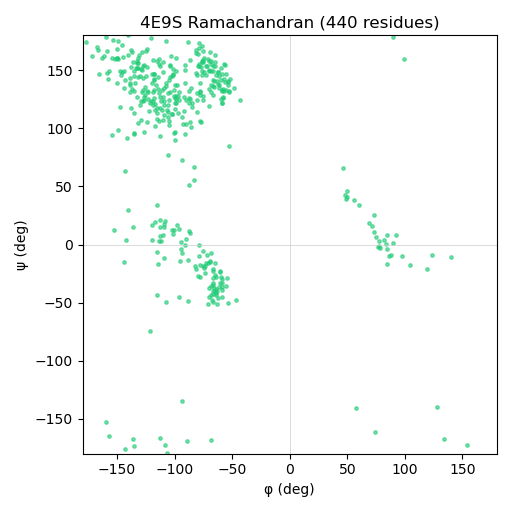.00 6.81 232 ARG A N 1
ATOM 1623 C CA . ARG A 1 204 ? -2.050 1.012 23.321 1.00 6.98 232 ARG A CA 1
ATOM 1624 C C . ARG A 1 204 ? -1.792 0.985 24.828 1.00 6.50 232 ARG A C 1
ATOM 1625 O O . ARG A 1 204 ? -2.577 1.507 25.624 1.00 7.63 232 ARG A O 1
ATOM 1633 N N . LEU A 1 205 ? -0.660 0.393 25.188 1.00 6.84 233 LEU A N 1
ATOM 1634 C CA . LEU A 1 205 ? -0.190 0.362 26.580 1.00 6.94 233 LEU A CA 1
ATOM 1635 C C . LEU A 1 205 ? 1.074 1.197 26.679 1.00 6.25 233 LEU A C 1
ATOM 1636 O O . LEU A 1 205 ? 2.040 0.964 25.935 1.00 7.82 233 LEU A O 1
ATOM 1641 N N . ARG A 1 206 ? 1.065 2.145 27.611 1.00 6.13 234 ARG A N 1
ATOM 1642 C CA . ARG A 1 206 ? 2.264 2.942 27.910 1.00 6.45 234 ARG A CA 1
ATOM 1643 C C . ARG A 1 206 ? 2.887 2.342 29.165 1.00 5.86 234 ARG A C 1
ATOM 1644 O O . ARG A 1 206 ? 2.435 2.571 30.266 1.00 6.87 234 ARG A O 1
ATOM 1652 N N . LEU A 1 207 ? 3.897 1.479 28.939 1.00 6.57 235 LEU A N 1
ATOM 1653 C CA . LEU A 1 207 ? 4.476 0.689 30.023 1.00 6.17 235 LEU A CA 1
ATOM 1654 C C . LEU A 1 207 ? 5.596 1.451 30.710 1.00 6.09 235 LEU A C 1
ATOM 1655 O O . LEU A 1 207 ? 6.465 1.991 30.015 1.00 7.49 235 LEU A O 1
ATOM 1660 N N . LEU A 1 208 ? 5.575 1.481 32.031 1.00 6.10 236 LEU A N 1
ATOM 1661 C CA . LEU A 1 208 ? 6.651 2.061 32.846 1.00 5.88 236 LEU A CA 1
ATOM 1662 C C . LEU A 1 208 ? 7.064 0.986 33.857 1.00 5.24 236 LEU A C 1
ATOM 1663 O O . LEU A 1 208 ? 6.228 0.493 34.621 1.00 6.07 236 LEU A O 1
ATOM 1668 N N . ASN A 1 209 ? 8.368 0.698 33.879 1.00 5.79 237 ASN A N 1
ATOM 1669 C CA . ASN A 1 209 ? 8.930 -0.093 35.027 1.00 5.87 237 ASN A CA 1
ATOM 1670 C C . ASN A 1 209 ? 9.242 0.925 36.125 1.00 5.77 237 ASN A C 1
ATOM 1671 O O . ASN A 1 209 ? 10.233 1.642 36.052 1.00 6.22 237 ASN A O 1
ATOM 1676 N N . GLY A 1 210 ? 8.359 1.001 37.119 1.00 5.75 238 GLY A N 1
ATOM 1677 C CA . GLY A 1 210 ? 8.546 1.884 38.255 1.00 6.21 238 GLY A CA 1
ATOM 1678 C C . GLY A 1 210 ? 9.112 1.195 39.469 1.00 6.40 238 GLY A C 1
ATOM 1679 O O . GLY A 1 210 ? 8.964 1.728 40.598 1.00 6.90 238 GLY A O 1
ATOM 1680 N N . CYS A 1 211 ? 9.696 0.001 39.296 1.00 5.93 239 CYS A N 1
ATOM 1681 C CA . CYS A 1 211 ? 10.344 -0.685 40.446 1.00 5.96 239 CYS A CA 1
ATOM 1682 C C . CYS A 1 211 ? 11.637 0.004 40.855 1.00 6.27 239 CYS A C 1
ATOM 1683 O O . CYS A 1 211 ? 12.314 0.604 40.033 1.00 7.03 239 CYS A O 1
ATOM 1686 N N . ASN A 1 212 ? 11.987 -0.150 42.124 1.00 6.24 240 ASN A N 1
ATOM 1687 C CA . ASN A 1 212 ? 13.239 0.384 42.613 1.00 6.59 240 ASN A CA 1
ATOM 1688 C C . ASN A 1 212 ? 14.451 -0.331 41.990 1.00 6.36 240 ASN A C 1
ATOM 1689 O O . ASN A 1 212 ? 15.457 0.291 41.673 1.00 7.29 240 ASN A O 1
ATOM 1694 N N . ALA A 1 213 ? 14.281 -1.662 41.858 1.00 6.23 241 ALA A N 1
ATOM 1695 C CA . ALA A 1 213 ? 15.464 -2.493 41.542 1.00 6.70 241 ALA A CA 1
ATOM 1696 C C . ALA A 1 213 ? 15.154 -3.661 40.625 1.00 6.40 241 ALA A C 1
ATOM 1697 O O . ALA A 1 213 ? 16.107 -4.264 40.080 1.00 8.15 241 ALA A O 1
ATOM 1699 N N . ARG A 1 214 ? 13.885 -4.005 40.454 1.00 7.00 242 ARG A N 1
ATOM 1700 C CA . ARG A 1 214 ? 13.493 -5.211 39.676 1.00 7.12 242 ARG A CA 1
ATOM 1701 C C . ARG A 1 214 ? 13.346 -4.911 38.196 1.00 6.54 242 ARG A C 1
ATOM 1702 O O . ARG A 1 214 ? 12.542 -4.065 37.816 1.00 7.17 242 ARG A O 1
ATOM 1710 N N . SER A 1 215 ? 14.117 -5.622 37.347 1.00 6.92 243 SER A N 1
ATOM 1711 C CA . SER A 1 215 ? 13.857 -5.561 35.910 1.00 7.07 243 SER A CA 1
ATOM 1712 C C . SER A 1 215 ? 12.679 -6.459 35.570 1.00 6.81 243 SER A C 1
ATOM 1713 O O . SER A 1 215 ? 12.372 -7.410 36.295 1.00 7.30 243 SER A O 1
ATOM 1716 N N . LEU A 1 216 ? 11.977 -6.132 34.471 1.00 7.24 244 LEU A N 1
ATOM 1717 C CA . LEU A 1 216 ? 10.780 -6.814 34.063 1.00 6.82 244 LEU A CA 1
ATOM 1718 C C . LEU A 1 216 ? 10.922 -7.322 32.639 1.00 7.01 244 LEU A C 1
ATOM 1719 O O . LEU A 1 216 ? 11.842 -6.865 31.910 1.00 7.56 244 LEU A O 1
ATOM 1724 N N . ASN A 1 217 ? 10.035 -8.204 32.207 1.00 7.85 245 ASN A N 1
ATOM 1725 C CA . ASN A 1 217 ? 10.105 -8.665 30.805 1.00 8.14 245 ASN A CA 1
ATOM 1726 C C . ASN A 1 217 ? 8.683 -8.976 30.370 1.00 7.35 245 ASN A C 1
ATOM 1727 O O . ASN A 1 217 ? 8.121 -10.025 30.717 1.00 8.59 245 ASN A O 1
ATOM 1732 N N . PHE A 1 218 ? 8.062 -8.050 29.684 1.00 7.73 246 PHE A N 1
ATOM 1733 C CA . PHE A 1 218 ? 6.602 -8.206 29.402 1.00 7.93 246 PHE A CA 1
ATOM 1734 C C . PHE A 1 218 ? 6.372 -9.138 28.211 1.00 8.34 246 PHE A C 1
ATOM 1735 O O . PHE A 1 218 ? 7.102 -9.186 27.227 1.00 9.53 246 PHE A O 1
ATOM 1743 N N . ALA A 1 219 ? 5.239 -9.836 28.321 1.00 8.63 247 ALA A N 1
ATOM 1744 C CA . ALA A 1 219 ? 4.774 -10.709 27.255 1.00 9.20 247 ALA A CA 1
ATOM 1745 C C . ALA A 1 219 ? 3.270 -10.912 27.481 1.00 8.30 247 ALA A C 1
ATOM 1746 O O . ALA A 1 219 ? 2.699 -10.361 28.425 1.00 9.57 247 ALA A O 1
ATOM 1748 N N . THR A 1 220 ? 2.629 -11.670 26.590 1.00 9.62 248 THR A N 1
ATOM 1749 C CA . THR A 1 220 ? 1.209 -11.959 26.790 1.00 8.94 248 THR A CA 1
ATOM 1750 C C . THR A 1 220 ? 1.055 -13.445 27.080 1.00 9.64 248 THR A C 1
ATOM 1751 O O . THR A 1 220 ? 1.862 -14.287 26.676 1.00 11.53 248 THR A O 1
ATOM 1755 N N . SER A 1 221 ? -0.034 -13.767 27.809 1.00 9.93 249 SER A N 1
ATOM 1756 C CA . SER A 1 221 ? -0.215 -15.145 28.227 1.00 10.87 249 SER A CA 1
ATOM 1757 C C . SER A 1 221 ? -0.473 -16.114 27.106 1.00 13.09 249 SER A C 1
ATOM 1758 O O . SER A 1 221 ? -0.223 -17.329 27.329 1.00 16.89 249 SER A O 1
ATOM 1761 N N . ASP A 1 222 ? -0.969 -15.636 25.965 1.00 12.52 250 ASP A N 1
ATOM 1762 C CA . ASP A 1 222 ? -1.261 -16.534 24.845 1.00 14.37 250 ASP A CA 1
ATOM 1763 C C . ASP A 1 222 ? -0.321 -16.249 23.692 1.00 15.52 250 ASP A C 1
ATOM 1764 O O . ASP A 1 222 ? -0.566 -16.722 22.578 1.00 18.79 250 ASP A O 1
ATOM 1769 N N . ASN A 1 223 ? 0.782 -15.518 23.920 1.00 15.96 251 ASN A N 1
ATOM 1770 C CA . ASN A 1 223 ? 1.848 -15.345 22.976 1.00 18.10 251 ASN A CA 1
ATOM 1771 C C . ASN A 1 223 ? 1.411 -14.504 21.787 1.00 15.57 251 ASN A C 1
ATOM 1772 O O . ASN A 1 223 ? 2.138 -14.504 20.774 1.00 15.50 251 ASN A O 1
ATOM 1777 N N . ARG A 1 224 ? 0.313 -13.751 21.926 1.00 12.10 252 ARG A N 1
ATOM 1778 C CA . ARG A 1 224 ? 0.122 -12.719 20.883 1.00 11.78 252 ARG A CA 1
ATOM 1779 C C . ARG A 1 224 ? 1.260 -11.696 20.969 1.00 10.48 252 ARG A C 1
ATOM 1780 O O . ARG A 1 224 ? 1.796 -11.398 22.050 1.00 11.35 252 ARG A O 1
ATOM 1788 N N . PRO A 1 225 ? 1.698 -11.150 19.839 1.00 10.98 253 PRO A N 1
ATOM 1789 C CA . PRO A 1 225 ? 2.831 -10.243 19.861 1.00 11.17 253 PRO A CA 1
ATOM 1790 C C . PRO A 1 225 ? 2.489 -8.862 20.415 1.00 9.45 253 PRO A C 1
ATOM 1791 O O . PRO A 1 225 ? 1.315 -8.440 20.499 1.00 10.70 253 PRO A O 1
ATOM 1795 N N . LEU A 1 226 ? 3.539 -8.156 20.826 1.00 9.52 254 LEU A N 1
ATOM 1796 C CA . LEU A 1 226 ? 3.450 -6.740 21.150 1.00 8.97 254 LEU A CA 1
ATOM 1797 C C . LEU A 1 226 ? 4.149 -5.955 20.036 1.00 8.73 254 LEU A C 1
ATOM 1798 O O . LEU A 1 226 ? 5.211 -6.352 19.568 1.00 11.21 254 LEU A O 1
ATOM 1803 N N . TYR A 1 227 ? 3.514 -4.855 19.593 1.00 8.03 255 TYR A N 1
ATOM 1804 C CA . TYR A 1 227 ? 4.118 -4.023 18.564 1.00 8.90 255 TYR A CA 1
ATOM 1805 C C . TYR A 1 227 ? 4.655 -2.763 19.211 1.00 8.06 255 TYR A C 1
ATOM 1806 O O . TYR A 1 227 ? 3.897 -1.901 19.643 1.00 8.41 255 TYR A O 1
ATOM 1815 N N . VAL A 1 228 ? 5.987 -2.669 19.343 1.00 7.98 256 VAL A N 1
ATOM 1816 C CA . VAL A 1 228 ? 6.580 -1.532 20.007 1.00 7.95 256 VAL A CA 1
ATOM 1817 C C . VAL A 1 228 ? 6.500 -0.355 19.048 1.00 8.01 256 VAL A C 1
ATOM 1818 O O . VAL A 1 228 ? 6.998 -0.429 17.938 1.00 9.21 256 VAL A O 1
ATOM 1822 N N . ILE A 1 229 ? 5.942 0.759 19.556 1.00 7.37 257 ILE A N 1
ATOM 1823 C CA . ILE A 1 229 ? 5.855 1.968 18.755 1.00 7.70 257 ILE A CA 1
ATOM 1824 C C . ILE A 1 229 ? 6.721 3.116 19.321 1.00 7.33 257 ILE A C 1
ATOM 1825 O O . ILE A 1 229 ? 6.946 4.103 18.608 1.00 8.20 257 ILE A O 1
ATOM 1830 N N . ALA A 1 230 ? 7.153 3.034 20.572 1.00 7.48 258 ALA A N 1
ATOM 1831 C CA . ALA A 1 230 ? 7.896 4.151 21.175 1.00 7.52 258 ALA A CA 1
ATOM 1832 C C . ALA A 1 230 ? 8.739 3.627 22.333 1.00 6.75 258 ALA A C 1
ATOM 1833 O O . ALA A 1 230 ? 8.388 2.632 22.978 1.00 7.29 258 ALA A O 1
ATOM 1835 N N . SER A 1 231 ? 9.850 4.303 22.520 1.00 7.66 259 SER A N 1
ATOM 1836 C CA . SER A 1 231 ? 10.759 4.082 23.663 1.00 7.68 259 SER A CA 1
ATOM 1837 C C . SER A 1 231 ? 10.742 5.315 24.567 1.00 7.53 259 SER A C 1
ATOM 1838 O O . SER A 1 231 ? 9.894 6.188 24.418 1.00 8.10 259 SER A O 1
ATOM 1841 N N . ASP A 1 232 ? 11.724 5.375 25.485 1.00 7.27 260 ASP A N 1
ATOM 1842 C CA . ASP A 1 232 ? 11.746 6.432 26.502 1.00 7.43 260 ASP A CA 1
ATOM 1843 C C . ASP A 1 232 ? 11.486 7.811 25.881 1.00 7.30 260 ASP A C 1
ATOM 1844 O O . ASP A 1 232 ? 10.718 8.596 26.466 1.00 8.03 260 ASP A O 1
ATOM 1849 N N . GLY A 1 233 ? 12.187 8.111 24.776 1.00 7.69 261 GLY A N 1
ATOM 1850 C CA . GLY A 1 233 ? 12.163 9.476 24.229 1.00 9.56 261 GLY A CA 1
ATOM 1851 C C . GLY A 1 233 ? 11.267 9.683 23.052 1.00 8.73 261 GLY A C 1
ATOM 1852 O O . GLY A 1 233 ? 11.329 10.784 22.459 1.00 10.64 261 GLY A O 1
ATOM 1853 N N . GLY A 1 234 ? 10.435 8.700 22.708 1.00 9.39 262 GLY A N 1
ATOM 1854 C CA . GLY A 1 234 ? 9.417 8.918 21.678 1.00 13.37 262 GLY A CA 1
ATOM 1855 C C . GLY A 1 234 ? 9.333 7.809 20.678 1.00 8.40 262 GLY A C 1
ATOM 1856 O O . GLY A 1 234 ? 9.841 6.682 20.857 1.00 8.24 262 GLY A O 1
ATOM 1857 N N . LEU A 1 235 ? 8.614 8.121 19.607 1.00 8.70 263 LEU A N 1
ATOM 1858 C CA . LEU A 1 235 ? 8.289 7.113 18.609 1.00 8.45 263 LEU A CA 1
ATOM 1859 C C . LEU A 1 235 ? 9.551 6.525 17.966 1.00 8.51 263 LEU A C 1
ATOM 1860 O O . LEU A 1 235 ? 10.553 7.239 17.752 1.00 9.60 263 LEU A O 1
ATOM 1865 N N . LEU A 1 236 ? 9.452 5.234 17.653 1.00 8.65 264 LEU A N 1
ATOM 1866 C CA . LEU A 1 236 ? 10.395 4.579 16.761 1.00 9.04 264 LEU A CA 1
ATOM 1867 C C . LEU A 1 236 ? 10.100 4.986 15.316 1.00 9.99 264 LEU A C 1
ATOM 1868 O O . LEU A 1 236 ? 9.030 5.510 15.016 1.00 10.59 264 LEU A O 1
ATOM 1873 N N . PRO A 1 237 ? 11.003 4.715 14.377 1.00 10.69 265 PRO A N 1
ATOM 1874 C CA . PRO A 1 237 ? 10.664 5.038 12.979 1.00 11.15 265 PRO A CA 1
ATOM 1875 C C . PRO A 1 237 ? 9.533 4.183 12.428 1.00 11.65 265 PRO A C 1
ATOM 1876 O O . PRO A 1 237 ? 8.718 4.722 11.669 1.00 12.46 265 PRO A O 1
ATOM 1880 N N . GLU A 1 238 ? 9.451 2.928 12.820 1.00 10.59 266 GLU A N 1
ATOM 1881 C CA . GLU A 1 238 ? 8.343 2.064 12.409 1.00 12.13 266 GLU A CA 1
ATOM 1882 C C . GLU A 1 238 ? 8.141 1.071 13.536 1.00 10.43 266 GLU A C 1
ATOM 1883 O O . GLU A 1 238 ? 8.991 0.876 14.407 1.00 11.22 266 GLU A O 1
ATOM 1889 N N . PRO A 1 239 ? 6.983 0.445 13.592 1.00 10.09 267 PRO A N 1
ATOM 1890 C CA . PRO A 1 239 ? 6.722 -0.498 14.684 1.00 10.10 267 PRO A CA 1
ATOM 1891 C C . PRO A 1 239 ? 7.700 -1.674 14.650 1.00 9.94 267 PRO A C 1
ATOM 1892 O O . PRO A 1 239 ? 8.100 -2.119 13.560 1.00 12.48 267 PRO A O 1
ATOM 1896 N N . VAL A 1 240 ? 8.008 -2.198 15.811 1.00 9.67 268 VAL A N 1
ATOM 1897 C CA . VAL A 1 240 ? 8.899 -3.336 15.945 1.00 9.86 268 VAL A CA 1
ATOM 1898 C C . VAL A 1 240 ? 8.115 -4.442 16.679 1.00 10.07 268 VAL A C 1
ATOM 1899 O O . VAL A 1 240 ? 7.700 -4.277 17.845 1.00 10.50 268 VAL A O 1
ATOM 1903 N N . LYS A 1 241 ? 7.865 -5.549 15.995 1.00 9.82 269 LYS A N 1
ATOM 1904 C CA . LYS A 1 241 ? 7.116 -6.661 16.576 1.00 10.45 269 LYS A CA 1
ATOM 1905 C C . LYS A 1 241 ? 8.013 -7.462 17.493 1.00 10.55 269 LYS A C 1
ATOM 1906 O O . LYS A 1 241 ? 9.092 -7.894 17.074 1.00 12.29 269 LYS A O 1
ATOM 1912 N N . VAL A 1 242 ? 7.587 -7.704 18.719 1.00 9.98 270 VAL A N 1
ATOM 1913 C CA . VAL A 1 242 ? 8.329 -8.536 19.657 1.00 9.96 270 VAL A CA 1
ATOM 1914 C C . VAL A 1 242 ? 7.391 -9.537 20.317 1.00 9.47 270 VAL A C 1
ATOM 1915 O O . VAL A 1 242 ? 6.212 -9.315 20.450 1.00 11.03 270 VAL A O 1
ATOM 1919 N N . SER A 1 243 ? 8.022 -10.630 20.772 1.00 10.34 271 SER A N 1
ATOM 1920 C CA A SER A 1 243 ? 7.288 -11.606 21.566 0.50 10.93 271 SER A CA 1
ATOM 1921 C CA B SER A 1 243 ? 7.259 -11.584 21.570 0.50 10.65 271 SER A CA 1
ATOM 1922 C C . SER A 1 243 ? 7.461 -11.355 23.063 1.00 9.90 271 SER A C 1
ATOM 1923 O O . SER A 1 243 ? 6.660 -11.774 23.884 1.00 13.29 271 SER A O 1
ATOM 1928 N N . GLU A 1 244 ? 8.560 -10.686 23.424 1.00 10.26 272 GLU A N 1
ATOM 1929 C CA . GLU A 1 244 ? 8.833 -10.352 24.833 1.00 11.49 272 GLU A CA 1
ATOM 1930 C C . GLU A 1 244 ? 9.580 -9.021 24.796 1.00 9.85 272 GLU A C 1
ATOM 1931 O O . GLU A 1 244 ? 10.252 -8.658 23.832 1.00 11.39 272 GLU A O 1
ATOM 1937 N N . LEU A 1 245 ? 9.355 -8.248 25.898 1.00 8.54 273 LEU A N 1
ATOM 1938 C CA . LEU A 1 245 ? 9.882 -6.896 25.957 1.00 7.96 273 LEU A CA 1
ATOM 1939 C C . LEU A 1 245 ? 10.516 -6.648 27.328 1.00 7.60 273 LEU A C 1
ATOM 1940 O O . LEU A 1 245 ? 9.845 -6.270 28.297 1.00 7.88 273 LEU A O 1
ATOM 1945 N N . PRO A 1 246 ? 11.811 -6.829 27.437 1.00 7.97 274 PRO A N 1
ATOM 1946 C CA . PRO A 1 246 ? 12.555 -6.433 28.657 1.00 8.54 274 PRO A CA 1
ATOM 1947 C C . PRO A 1 246 ? 12.448 -4.965 28.894 1.00 7.35 274 PRO A C 1
ATOM 1948 O O . PRO A 1 246 ? 12.578 -4.153 27.983 1.00 8.62 274 PRO A O 1
ATOM 1952 N N . VAL A 1 247 ? 12.232 -4.580 30.163 1.00 7.25 275 VAL A N 1
ATOM 1953 C CA . VAL A 1 247 ? 12.114 -3.170 30.534 1.00 7.19 275 VAL A CA 1
ATOM 1954 C C . VAL A 1 247 ? 12.890 -2.951 31.835 1.00 7.20 275 VAL A C 1
ATOM 1955 O O . VAL A 1 247 ? 12.604 -3.565 32.873 1.00 7.56 275 VAL A O 1
ATOM 1959 N N . LEU A 1 248 ? 13.908 -2.111 31.735 1.00 6.74 276 LEU A N 1
ATOM 1960 C CA . LEU A 1 248 ? 14.738 -1.801 32.904 1.00 7.26 276 LEU A CA 1
ATOM 1961 C C . LEU A 1 248 ? 14.053 -0.739 33.775 1.00 6.19 276 LEU A C 1
ATOM 1962 O O . LEU A 1 248 ? 13.111 -0.078 33.375 1.00 6.85 276 LEU A O 1
ATOM 1967 N N . MET A 1 249 ? 14.548 -0.604 34.996 1.00 6.61 277 MET A N 1
ATOM 1968 C CA . MET A 1 249 ? 13.980 0.340 35.956 1.00 6.50 277 MET A CA 1
ATOM 1969 C C . MET A 1 249 ? 14.046 1.760 35.398 1.00 6.70 277 MET A C 1
ATOM 1970 O O . MET A 1 249 ? 15.127 2.237 35.017 1.00 7.59 277 MET A O 1
ATOM 1975 N N . GLY A 1 250 ? 12.898 2.415 35.365 1.00 6.45 278 GLY A N 1
ATOM 1976 C CA . GLY A 1 250 ? 12.745 3.780 34.859 1.00 6.89 278 GLY A CA 1
ATOM 1977 C C . GLY A 1 250 ? 12.478 3.898 33.383 1.00 6.24 278 GLY A C 1
ATOM 1978 O O . GLY A 1 250 ? 12.195 5.022 32.917 1.00 7.14 278 GLY A O 1
ATOM 1979 N N . GLU A 1 251 ? 12.574 2.801 32.628 1.00 6.44 279 GLU A N 1
ATOM 1980 C CA . GLU A 1 251 ? 12.305 2.843 31.176 1.00 6.62 279 GLU A CA 1
ATOM 1981 C C . GLU A 1 251 ? 10.810 2.812 30.917 1.00 6.49 279 GLU A C 1
ATOM 1982 O O . GLU A 1 251 ? 10.015 2.265 31.671 1.00 6.94 279 GLU A O 1
ATOM 1988 N N . ARG A 1 252 ? 10.487 3.399 29.736 1.00 6.71 280 ARG A N 1
ATOM 1989 C CA . ARG A 1 252 ? 9.133 3.319 29.184 1.00 6.67 280 ARG A CA 1
ATOM 1990 C C . ARG A 1 252 ? 9.205 2.734 27.771 1.00 6.56 280 ARG A C 1
ATOM 1991 O O . ARG A 1 252 ? 10.105 3.059 27.001 1.00 7.52 280 ARG A O 1
ATOM 1999 N N . PHE A 1 253 ? 8.172 1.946 27.449 1.00 6.29 281 PHE A N 1
ATOM 2000 C CA . PHE A 1 253 ? 7.896 1.635 26.040 1.00 6.55 281 PHE A CA 1
ATOM 2001 C C . PHE A 1 253 ? 6.397 1.780 25.841 1.00 6.85 281 PHE A C 1
ATOM 2002 O O . PHE A 1 253 ? 5.615 1.459 26.726 1.00 8.81 281 PHE A O 1
ATOM 2010 N N . GLU A 1 254 ? 6.003 2.179 24.618 1.00 6.42 282 GLU A N 1
ATOM 2011 C CA . GLU A 1 254 ? 4.591 2.079 24.269 1.00 6.42 282 GLU A CA 1
ATOM 2012 C C . GLU A 1 254 ? 4.447 0.978 23.255 1.00 6.68 282 GLU A C 1
ATOM 2013 O O . GLU A 1 254 ? 5.260 0.847 22.309 1.00 7.33 282 GLU A O 1
ATOM 2019 N N . VAL A 1 255 ? 3.448 0.131 23.475 1.00 7.14 283 VAL A N 1
ATOM 2020 C CA . VAL A 1 255 ? 3.160 -1.003 22.580 1.00 7.25 283 VAL A CA 1
ATOM 2021 C C . VAL A 1 255 ? 1.700 -0.980 22.212 1.00 6.94 283 VAL A C 1
ATOM 2022 O O . VAL A 1 255 ? 0.855 -0.496 22.934 1.00 7.51 283 VAL A O 1
ATOM 2026 N N . LEU A 1 256 ? 1.432 -1.520 21.001 1.00 7.22 284 LEU A N 1
ATOM 2027 C CA . LEU A 1 256 ? 0.076 -1.874 20.634 1.00 7.57 284 LEU A CA 1
ATOM 2028 C C . LEU A 1 256 ? -0.078 -3.397 20.698 1.00 7.19 284 LEU A C 1
ATOM 2029 O O . LEU A 1 256 ? 0.848 -4.126 20.313 1.00 8.86 284 LEU A O 1
ATOM 2034 N N . VAL A 1 257 ? -1.240 -3.823 21.169 1.00 7.56 285 VAL A N 1
ATOM 2035 C CA . VAL A 1 257 ? -1.537 -5.263 21.228 1.00 7.85 285 VAL A CA 1
ATOM 2036 C C . VAL A 1 257 ? -2.964 -5.425 20.704 1.00 7.97 285 VAL A C 1
ATOM 2037 O O . VAL A 1 257 ? -3.847 -4.552 20.907 1.00 8.25 285 VAL A O 1
ATOM 2041 N N . GLU A 1 258 ? -3.206 -6.511 20.007 1.00 8.29 286 GLU A N 1
ATOM 2042 C CA . GLU A 1 258 ? -4.541 -6.785 19.463 1.00 8.86 286 GLU A CA 1
ATOM 2043 C C . GLU A 1 258 ? -5.473 -7.314 20.531 1.00 9.25 286 GLU A C 1
ATOM 2044 O O . GLU A 1 258 ? -5.106 -8.157 21.326 1.00 12.24 286 GLU A O 1
ATOM 2050 N N . 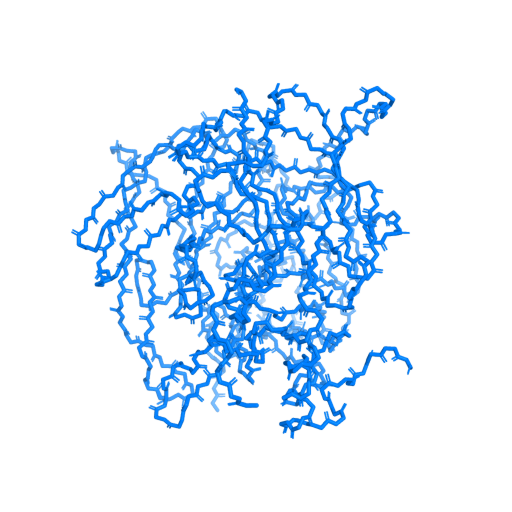VAL A 1 259 ? -6.722 -6.826 20.482 1.00 9.25 287 VAL A N 1
ATOM 2051 C CA . VAL A 1 259 ? -7.810 -7.263 21.359 1.00 9.04 287 VAL A CA 1
ATOM 2052 C C . VAL A 1 259 ? -8.888 -7.844 20.440 1.00 8.79 287 VAL A C 1
ATOM 2053 O O . VAL A 1 259 ? -9.370 -7.176 19.517 1.00 9.51 287 VAL A O 1
ATOM 2057 N N . ASN A 1 260 ? -9.239 -9.113 20.717 1.00 9.93 288 ASN A N 1
ATOM 2058 C CA A ASN A 1 260 ? -10.194 -9.867 19.914 0.70 11.23 288 ASN A CA 1
ATOM 2059 C CA B ASN A 1 260 ? -10.290 -9.714 19.890 0.30 9.88 288 ASN A CA 1
ATOM 2060 C C . ASN A 1 260 ? -11.366 -10.318 20.778 1.00 11.43 288 ASN A C 1
ATOM 2061 O O . ASN A 1 260 ? -11.177 -10.719 21.932 1.00 11.41 288 ASN A O 1
ATOM 2070 N N . ASP A 1 261 ? -12.602 -10.327 20.226 1.00 13.15 289 ASP A N 1
ATOM 2071 C CA . ASP A 1 261 ? -13.765 -10.682 21.068 1.00 13.44 289 ASP A CA 1
ATOM 2072 C C . ASP A 1 261 ? -13.624 -12.051 21.700 1.00 10.62 289 ASP A C 1
ATOM 2073 O O . ASP A 1 261 ? -13.126 -12.975 21.067 1.00 12.31 289 ASP A O 1
ATOM 2078 N N . ASN A 1 262 ? -14.081 -12.188 22.935 1.00 11.80 290 ASN A N 1
ATOM 2079 C CA . ASN A 1 262 ? -14.263 -13.469 23.602 1.00 12.08 290 ASN A CA 1
ATOM 2080 C C . ASN A 1 262 ? -12.955 -14.106 24.051 1.00 13.01 290 ASN A C 1
ATOM 2081 O O . ASN A 1 262 ? -12.989 -15.230 24.516 1.00 16.39 290 ASN A O 1
ATOM 2086 N N . LYS A 1 263 ? -11.821 -13.404 23.928 1.00 12.10 291 LYS A N 1
ATOM 2087 C CA A LYS A 1 263 ? -10.594 -14.058 24.354 0.50 14.36 291 LYS A CA 1
ATOM 2088 C CA B LYS A 1 263 ? -10.514 -13.973 24.207 0.50 14.24 291 LYS A CA 1
ATOM 2089 C C . LYS A 1 263 ? -9.748 -13.132 25.236 1.00 12.36 291 LYS A C 1
ATOM 2090 O O . LYS A 1 263 ? -8.773 -12.461 24.845 1.00 12.82 291 LYS A O 1
ATOM 2101 N N . PRO A 1 264 ? -10.101 -13.137 26.508 1.00 11.68 292 PRO A N 1
ATOM 2102 C CA . PRO A 1 264 ? -9.267 -12.416 27.514 1.00 11.84 292 PRO A CA 1
ATOM 2103 C C . PRO A 1 264 ? -7.870 -13.018 27.487 1.00 12.33 292 PRO A C 1
ATOM 2104 O O . PRO A 1 264 ? -7.657 -14.196 27.172 1.00 13.06 292 PRO A O 1
ATOM 2108 N N . PHE A 1 265 ? -6.889 -12.184 27.842 1.00 10.82 293 PHE A N 1
ATOM 2109 C CA . PHE A 1 265 ? -5.502 -12.614 27.960 1.00 10.38 293 PHE A CA 1
ATOM 2110 C C . PHE A 1 265 ? -4.875 -11.746 29.042 1.00 9.29 293 PHE A C 1
ATOM 2111 O O . PHE A 1 265 ? -5.352 -10.657 29.316 1.00 9.75 293 PHE A O 1
ATOM 2119 N N . ASP A 1 266 ? -3.764 -12.232 29.610 1.00 9.37 294 ASP A N 1
ATOM 2120 C CA . ASP A 1 266 ? -3.013 -11.394 30.519 1.00 8.93 294 ASP A CA 1
ATOM 2121 C C . ASP A 1 266 ? -1.786 -10.806 29.858 1.00 8.29 294 ASP A C 1
ATOM 2122 O O . ASP A 1 266 ? -1.106 -11.448 29.062 1.00 9.28 294 ASP A O 1
ATOM 2127 N N . LEU A 1 267 ? -1.469 -9.580 30.286 1.00 8.30 295 LEU A N 1
ATOM 2128 C CA . LEU A 1 267 ? -0.099 -9.096 30.200 1.00 7.46 295 LEU A CA 1
ATOM 2129 C C . LEU A 1 267 ? 0.654 -9.733 31.351 1.00 7.32 295 LEU A C 1
ATOM 2130 O O . LEU A 1 267 ? 0.112 -9.688 32.486 1.00 8.06 295 LEU A O 1
ATOM 2135 N N . VAL A 1 268 ? 1.810 -10.292 31.108 1.00 7.82 296 VAL A N 1
ATOM 2136 C CA . VAL A 1 268 ? 2.588 -10.962 32.154 1.00 7.83 296 VAL A CA 1
ATOM 2137 C C . VAL A 1 268 ? 4.020 -10.380 32.136 1.00 7.93 296 VAL A C 1
ATOM 2138 O O . VAL A 1 268 ? 4.407 -9.711 31.177 1.00 7.85 296 VAL A O 1
ATOM 2142 N N . THR A 1 269 ? 4.751 -10.674 33.224 1.00 7.78 297 THR A N 1
ATOM 2143 C CA . THR A 1 269 ? 6.201 -10.459 33.237 1.00 7.76 297 THR A CA 1
ATOM 2144 C C . THR A 1 269 ? 6.857 -11.825 33.428 1.00 8.57 297 THR A C 1
ATOM 2145 O O . THR A 1 269 ? 6.457 -12.605 34.302 1.00 9.47 297 THR A O 1
ATOM 2149 N N . LEU A 1 270 ? 7.858 -12.082 32.599 1.00 8.54 298 LEU A N 1
ATOM 2150 C CA . LEU A 1 270 ? 8.583 -13.364 32.587 1.00 9.58 298 LEU A CA 1
ATOM 2151 C C . LEU A 1 270 ? 9.768 -13.290 33.527 1.00 9.66 298 LEU A C 1
ATOM 2152 O O . LEU A 1 270 ? 10.389 -12.229 33.726 1.00 9.98 298 LEU A O 1
ATOM 2157 N N . PRO A 1 271 ? 10.165 -14.424 34.118 1.00 9.55 299 PRO A N 1
ATOM 2158 C CA . PRO A 1 271 ? 11.314 -14.390 35.027 1.00 9.99 299 PRO A CA 1
ATOM 2159 C C . PRO A 1 271 ? 12.567 -13.817 34.333 1.00 10.01 299 PRO A C 1
ATOM 2160 O O . PRO A 1 271 ? 12.826 -14.139 33.160 1.00 12.31 299 PRO A O 1
ATOM 2164 N N . VAL A 1 272 ? 13.284 -13.004 35.098 1.00 10.56 300 VAL A N 1
ATOM 2165 C CA . VAL A 1 272 ? 14.475 -12.343 34.556 1.00 10.45 300 VAL A CA 1
ATOM 2166 C C . VAL A 1 272 ? 15.726 -12.937 35.188 1.00 11.70 300 VAL A C 1
ATOM 2167 O O . VAL A 1 272 ? 15.701 -13.480 36.304 1.00 12.60 300 VAL A O 1
ATOM 2171 N N . SER A 1 273 ? 16.844 -12.782 34.479 1.00 12.20 301 SER A N 1
ATOM 2172 C CA . SER A 1 273 ? 18.157 -13.260 34.960 1.00 12.73 301 SER A CA 1
ATOM 2173 C C . SER A 1 273 ? 18.825 -12.091 35.686 1.00 12.17 301 SER A C 1
ATOM 2174 O O . SER A 1 273 ? 19.733 -11.393 35.194 1.00 14.59 301 SER A O 1
ATOM 2177 N N . GLN A 1 274 ? 18.318 -11.793 36.862 1.00 11.18 302 GLN A N 1
ATOM 2178 C CA . GLN A 1 274 ? 18.887 -10.724 37.727 1.00 9.48 302 GLN A CA 1
ATOM 2179 C C . GLN A 1 274 ? 18.860 -11.290 39.149 1.00 9.17 302 GLN A C 1
ATOM 2180 O O . GLN A 1 274 ? 17.878 -11.940 39.550 1.00 9.87 302 GLN A O 1
ATOM 2186 N N . MET A 1 275 ? 19.947 -11.073 39.885 1.00 9.99 303 MET A N 1
ATOM 2187 C CA . MET A 1 275 ? 20.045 -11.634 41.213 1.00 10.74 303 MET A CA 1
ATOM 2188 C C . MET A 1 275 ? 18.910 -11.186 42.118 1.00 9.93 303 MET A C 1
ATOM 2189 O O . MET A 1 275 ? 18.558 -9.971 42.172 1.00 10.35 303 MET A O 1
ATOM 2194 N N . GLY A 1 276 ? 18.337 -12.158 42.813 1.00 9.84 304 GLY A N 1
ATOM 2195 C CA . GLY A 1 276 ? 17.221 -11.912 43.704 1.00 10.84 304 GLY A CA 1
ATOM 2196 C C . GLY A 1 276 ? 15.848 -11.887 43.086 1.00 9.57 304 GLY A C 1
ATOM 2197 O O . GLY A 1 276 ? 14.847 -11.911 43.812 1.00 11.99 304 GLY A O 1
ATOM 2198 N N . MET A 1 277 ? 15.760 -11.740 41.765 1.00 8.79 305 MET A N 1
ATOM 2199 C CA . MET A 1 277 ? 14.463 -11.345 41.161 1.00 8.79 305 MET A CA 1
ATOM 2200 C C . MET A 1 277 ? 13.614 -12.562 40.765 1.00 8.81 305 MET A C 1
ATOM 2201 O O . MET A 1 277 ? 12.504 -12.352 40.234 1.00 9.29 305 MET A O 1
ATOM 2206 N N . ALA A 1 278 ? 14.096 -13.773 40.977 1.00 9.81 306 ALA A N 1
ATOM 2207 C CA . ALA A 1 278 ? 13.320 -14.965 40.580 1.00 10.38 306 ALA A CA 1
ATOM 2208 C C . ALA A 1 278 ? 12.938 -15.767 41.806 1.00 10.95 306 ALA A C 1
ATOM 2209 O O . ALA A 1 278 ? 12.806 -16.992 41.752 1.00 13.61 306 ALA A O 1
ATOM 2211 N N . ILE A 1 279 ? 12.672 -15.110 42.927 1.00 12.57 307 ILE A N 1
ATOM 2212 C CA A ILE A 1 279 ? 12.098 -15.767 44.088 0.50 14.22 307 ILE A CA 1
ATOM 2213 C CA B ILE A 1 279 ? 12.114 -15.788 44.101 0.50 13.85 307 ILE A CA 1
ATOM 2214 C C . ILE A 1 279 ? 10.602 -15.878 43.913 1.00 15.39 307 ILE A C 1
ATOM 2215 O O . ILE A 1 279 ? 10.023 -14.865 43.506 1.00 18.05 307 ILE A O 1
ATOM 2224 N N . ALA A 1 280 ? 9.978 -17.011 44.178 1.00 18.37 308 ALA A N 1
ATOM 2225 C CA . ALA A 1 280 ? 8.546 -17.211 44.013 1.00 20.58 308 ALA A CA 1
ATOM 2226 C C . ALA A 1 280 ? 7.808 -16.065 44.663 1.00 28.89 308 ALA A C 1
ATOM 2227 O O . ALA A 1 280 ? 8.183 -15.701 45.749 1.00 40.51 308 ALA A O 1
ATOM 2229 N N . PRO A 1 281 ? 6.798 -15.464 44.051 1.00 23.68 309 PRO A N 1
ATOM 2230 C CA . PRO A 1 281 ? 6.210 -15.951 42.825 1.00 20.35 309 PRO A CA 1
ATOM 2231 C C . PRO A 1 281 ? 6.821 -15.516 41.495 1.00 15.34 309 PRO A C 1
ATOM 2232 O O . PRO A 1 281 ? 6.274 -15.790 40.424 1.00 16.67 309 PRO A O 1
ATOM 2236 N N . PHE A 1 282 ? 7.983 -14.872 41.528 1.00 12.30 310 PHE A N 1
ATOM 2237 C CA . PHE A 1 282 ? 8.588 -14.348 40.291 1.00 11.27 310 PHE A CA 1
ATOM 2238 C C . PHE A 1 282 ? 9.508 -15.355 39.631 1.00 11.27 310 PHE A C 1
ATOM 2239 O O . PHE A 1 282 ? 10.167 -15.050 38.625 1.00 11.18 310 PHE A O 1
ATOM 2247 N N . ASP A 1 283 ? 9.577 -16.583 40.180 1.00 12.86 311 ASP A N 1
ATOM 2248 C CA . ASP A 1 283 ? 10.250 -17.680 39.504 1.00 14.22 311 ASP A CA 1
ATOM 2249 C C . ASP A 1 283 ? 9.492 -18.213 38.283 1.00 14.23 311 ASP A C 1
ATOM 2250 O O . ASP A 1 283 ? 10.036 -19.012 37.516 1.00 16.35 311 ASP A O 1
ATOM 2255 N N . LYS A 1 284 ? 8.264 -17.766 38.082 1.00 13.46 312 LYS A N 1
ATOM 2256 C CA . LYS A 1 284 ? 7.369 -18.197 36.989 1.00 13.87 312 LYS A CA 1
ATOM 2257 C C . LYS A 1 284 ? 6.815 -16.924 36.344 1.00 12.09 312 LYS A C 1
ATOM 2258 O O . LYS A 1 284 ? 6.859 -15.841 36.934 1.00 11.97 312 LYS A O 1
ATOM 2264 N N . PRO A 1 285 ? 6.260 -17.023 35.145 1.00 13.22 313 PRO A N 1
ATOM 2265 C CA . PRO A 1 285 ? 5.561 -15.851 34.564 1.00 12.70 313 PRO A CA 1
ATOM 2266 C C . PRO A 1 285 ? 4.542 -15.372 35.570 1.00 12.17 313 PRO A C 1
ATOM 2267 O O . PRO A 1 285 ? 3.852 -16.172 36.211 1.00 14.31 313 PRO A O 1
ATOM 2271 N N . HIS A 1 286 ? 4.480 -14.031 35.708 1.00 10.55 314 HIS A N 1
ATOM 2272 C CA . HIS A 1 286 ? 3.642 -13.419 36.738 1.00 10.29 314 HIS A CA 1
ATOM 2273 C C . HIS A 1 286 ? 2.630 -12.504 36.057 1.00 8.94 314 HIS A C 1
ATOM 2274 O O . HIS A 1 286 ? 3.067 -11.575 35.356 1.00 9.27 314 HIS A O 1
ATOM 2281 N N . PRO A 1 287 ? 1.331 -12.693 36.256 1.00 10.08 315 PRO A N 1
ATOM 2282 C CA . PRO A 1 287 ? 0.380 -11.739 35.629 1.00 10.08 315 PRO A CA 1
ATOM 2283 C C . PRO A 1 287 ? 0.637 -10.316 36.092 1.00 8.59 315 PRO A C 1
ATOM 2284 O O . PRO A 1 287 ? 0.965 -10.084 37.271 1.00 10.99 315 PRO A O 1
ATOM 2288 N N . VAL A 1 288 ? 0.398 -9.405 35.193 1.00 7.67 316 VAL A N 1
ATOM 2289 C CA . VAL A 1 288 ? 0.416 -7.928 35.462 1.00 7.68 316 VAL A CA 1
ATOM 2290 C C . VAL A 1 288 ? -1.007 -7.400 35.455 1.00 7.27 316 VAL A C 1
ATOM 2291 O O . VAL A 1 288 ? -1.399 -6.630 36.344 1.00 8.46 316 VAL A O 1
ATOM 2295 N N . MET A 1 289 ? -1.765 -7.751 34.406 1.00 7.42 317 MET A N 1
ATOM 2296 C CA A MET A 1 289 ? -3.131 -7.273 34.303 0.50 8.85 317 MET A CA 1
ATOM 2297 C CA B MET A 1 289 ? -3.158 -7.328 34.376 0.50 8.14 317 MET A CA 1
ATOM 2298 C C . MET A 1 289 ? -3.880 -8.190 33.337 1.00 7.71 317 MET A C 1
ATOM 2299 O O . MET A 1 289 ? -3.243 -8.718 32.413 1.00 8.75 317 MET A O 1
ATOM 2308 N N . ARG A 1 290 ? -5.165 -8.353 33.529 1.00 8.02 318 ARG A N 1
ATOM 2309 C CA . ARG A 1 290 ? -5.984 -9.098 32.550 1.00 9.30 318 ARG A CA 1
ATOM 2310 C C . ARG A 1 290 ? -6.647 -8.105 31.610 1.00 9.44 318 ARG A C 1
ATOM 2311 O O . ARG A 1 290 ? -7.212 -7.095 32.050 1.00 12.68 318 ARG A O 1
ATOM 2319 N N . ILE A 1 291 ? -6.545 -8.344 30.312 1.00 8.94 319 ILE A N 1
ATOM 2320 C CA . ILE A 1 291 ? -7.243 -7.551 29.322 1.00 9.42 319 ILE A CA 1
ATOM 2321 C C . ILE A 1 291 ? -8.532 -8.293 28.978 1.00 9.91 319 ILE A C 1
ATOM 2322 O O . ILE A 1 291 ? -8.521 -9.482 28.612 1.00 10.66 319 ILE A O 1
ATOM 2327 N N . GLN A 1 292 ? -9.642 -7.569 29.148 1.00 9.67 320 GLN A N 1
ATOM 2328 C CA . GLN A 1 292 ? -10.989 -8.114 28.962 1.00 10.50 320 GLN A CA 1
ATOM 2329 C C . GLN A 1 292 ? -11.577 -7.482 27.713 1.00 9.84 320 GLN A C 1
ATOM 2330 O O . GLN A 1 292 ? -11.894 -6.287 27.726 1.00 10.21 320 GLN A O 1
ATOM 2336 N N . PRO A 1 293 ? -11.685 -8.226 26.613 1.00 10.69 321 PRO A N 1
ATOM 2337 C CA A PRO A 1 293 ? -12.203 -7.656 25.368 0.50 10.68 321 PRO A CA 1
ATOM 2338 C CA B PRO A 1 293 ? -12.189 -7.612 25.380 0.50 10.42 321 PRO A CA 1
ATOM 2339 C C . PRO A 1 293 ? -13.667 -7.237 25.457 1.00 10.53 321 PRO A C 1
ATOM 2340 O O . PRO A 1 293 ? -14.493 -7.978 26.010 1.00 13.06 321 PRO A O 1
ATOM 2347 N N . ILE A 1 294 ? -13.961 -6.075 24.886 1.00 9.70 322 ILE A N 1
ATOM 2348 C CA . ILE A 1 294 ? -15.353 -5.576 24.788 1.00 10.94 322 ILE A CA 1
ATOM 2349 C C . ILE A 1 294 ? -15.707 -5.485 23.308 1.00 11.07 322 ILE A C 1
ATOM 2350 O O . ILE A 1 294 ? -14.885 -5.043 22.486 1.00 10.36 322 ILE A O 1
ATOM 2355 N N . ALA A 1 295 ? -16.907 -5.922 22.969 1.00 11.24 323 ALA A N 1
ATOM 2356 C CA . ALA A 1 295 ? -17.352 -6.040 21.610 1.00 11.22 323 ALA A CA 1
ATOM 2357 C C . ALA A 1 295 ? -17.870 -4.728 21.058 1.00 11.36 323 ALA A C 1
ATOM 2358 O O . ALA A 1 295 ? -19.022 -4.600 20.597 1.00 13.70 323 ALA A O 1
ATOM 2360 N N . ILE A 1 296 ? -17.002 -3.734 21.151 1.00 11.97 324 ILE A N 1
ATOM 2361 C CA . ILE A 1 296 ? -17.201 -2.401 20.591 1.00 12.09 324 ILE A CA 1
ATOM 2362 C C . ILE A 1 296 ? -15.949 -2.121 19.777 1.00 11.48 324 ILE A C 1
ATOM 2363 O O . ILE A 1 296 ? -14.847 -2.330 20.310 1.00 12.90 324 ILE A O 1
ATOM 2368 N N . SER A 1 297 ? -16.031 -1.655 18.507 1.00 13.24 325 SER A N 1
ATOM 2369 C CA A SER A 1 297 ? -14.834 -1.443 17.708 0.50 13.38 325 SER A CA 1
ATOM 2370 C CA B SER A 1 297 ? -14.791 -1.486 17.751 0.50 12.89 325 SER A CA 1
ATOM 2371 C C . SER A 1 297 ? -13.969 -0.288 18.208 1.00 14.00 325 SER A C 1
ATOM 2372 O O . SER A 1 297 ? -14.478 0.811 18.399 1.00 22.12 325 SER A O 1
ATOM 2377 N N . ALA A 1 298 ? -12.689 -0.487 18.390 1.00 11.87 326 ALA A N 1
ATOM 2378 C CA . ALA A 1 298 ? -11.682 0.467 18.727 1.00 13.77 326 ALA A CA 1
ATOM 2379 C C . ALA A 1 298 ? -11.172 1.116 17.424 1.00 12.33 326 ALA A C 1
ATOM 2380 O O . ALA A 1 298 ? -10.889 0.377 16.460 1.00 14.33 326 ALA A O 1
ATOM 2382 N N . SER A 1 299 ? -11.023 2.405 17.374 1.00 13.61 327 SER A N 1
ATOM 2383 C CA A SER A 1 299 ? -10.750 3.165 16.176 0.50 16.20 327 SER A CA 1
ATOM 2384 C CA B SER A 1 299 ? -10.751 3.191 16.194 0.50 15.78 327 SER A CA 1
ATOM 2385 C C . SER A 1 299 ? -9.266 3.355 15.845 1.00 13.09 327 SER A C 1
ATOM 2386 O O . SER A 1 299 ? -8.960 3.895 14.775 1.00 16.26 327 SER A O 1
ATOM 2391 N N . GLY A 1 300 ? -8.374 2.987 16.711 1.00 10.35 328 GLY A N 1
ATOM 2392 C CA . GLY A 1 300 ? -6.961 3.345 16.523 1.00 10.92 328 GLY A CA 1
ATOM 2393 C C . GLY A 1 300 ? -6.302 2.486 15.457 1.00 11.09 328 GLY A C 1
ATOM 2394 O O . GLY A 1 300 ? -6.693 1.336 15.129 1.00 11.93 328 GLY A O 1
ATOM 2395 N N . ALA A 1 301 ? -5.220 3.076 14.909 1.00 11.64 329 ALA A N 1
ATOM 2396 C CA . ALA A 1 301 ? -4.452 2.439 13.847 1.00 13.17 329 ALA A CA 1
ATOM 2397 C C . ALA A 1 301 ? -3.028 2.073 14.300 1.00 12.72 329 ALA A C 1
ATOM 2398 O O . ALA A 1 301 ? -2.476 2.714 15.213 1.00 13.09 329 ALA A O 1
ATOM 2400 N N . LEU A 1 302 ? -2.476 1.081 13.606 1.00 12.67 330 LEU A N 1
ATOM 2401 C CA . LEU A 1 302 ? -1.053 0.768 13.675 1.00 12.17 330 LEU A CA 1
ATOM 2402 C C . LEU A 1 302 ? -0.440 1.087 12.340 1.00 11.43 330 LEU A C 1
ATOM 2403 O O . LEU A 1 302 ? -0.517 0.249 11.453 1.00 12.83 330 LEU A O 1
ATOM 2408 N N . PRO A 1 303 ? 0.100 2.289 12.175 1.00 14.68 331 PRO A N 1
ATOM 2409 C CA . PRO A 1 303 ? 0.589 2.656 10.863 1.00 16.31 331 PRO A CA 1
ATOM 2410 C C . PRO A 1 303 ? 1.917 1.970 10.558 1.00 12.71 331 PRO A C 1
ATOM 2411 O O . PRO A 1 303 ? 2.661 1.570 11.425 1.00 14.76 331 PRO A O 1
ATOM 2415 N N . ASP A 1 304 ? 2.216 1.882 9.240 1.00 13.45 332 ASP A N 1
ATOM 2416 C CA A ASP A 1 304 ? 3.429 1.211 8.803 0.50 13.14 332 ASP A CA 1
ATOM 2417 C CA B ASP A 1 304 ? 3.451 1.114 8.967 0.50 14.33 332 ASP A CA 1
ATOM 2418 C C . ASP A 1 304 ? 4.682 2.003 9.101 1.00 11.76 332 ASP A C 1
ATOM 2419 O O . ASP A 1 304 ? 5.752 1.441 9.230 1.00 13.40 332 ASP A O 1
ATOM 2428 N N . THR A 1 305 ? 4.566 3.316 9.191 1.00 11.94 333 THR A N 1
ATOM 2429 C CA A THR A 1 305 ? 5.628 4.227 9.488 0.50 12.80 333 THR A CA 1
ATOM 2430 C CA B THR A 1 305 ? 5.709 4.118 9.613 0.50 11.51 333 THR A CA 1
ATOM 2431 C C . THR A 1 305 ? 5.150 5.166 10.594 1.00 11.18 333 THR A C 1
ATOM 2432 O O . THR A 1 305 ? 4.000 5.564 10.590 1.00 13.10 333 THR A O 1
ATOM 2439 N N . LEU A 1 306 ? 6.033 5.506 11.504 1.00 11.19 334 LEU A N 1
ATOM 2440 C CA . LEU A 1 306 ? 5.646 6.334 12.639 1.00 10.97 334 LEU A CA 1
ATOM 2441 C C . LEU A 1 306 ? 6.339 7.673 12.630 1.00 11.95 334 LEU A C 1
ATOM 2442 O O . LEU A 1 306 ? 5.735 8.707 12.966 1.00 15.11 334 LEU A O 1
ATOM 2447 N N . SER A 1 307 ? 7.637 7.702 12.338 1.00 13.68 335 SER A N 1
ATOM 2448 C CA A SER A 1 307 ? 8.394 8.940 12.409 0.50 14.99 335 SER A CA 1
ATOM 2449 C CA B SER A 1 307 ? 8.446 8.916 12.516 0.50 16.19 335 SER A CA 1
ATOM 2450 C C . SER A 1 307 ? 9.717 8.783 11.683 1.00 15.46 335 SER A C 1
ATOM 2451 O O . SER A 1 307 ? 10.040 7.727 11.169 1.00 16.37 335 SER A O 1
ATOM 2456 N N . SER A 1 308 ? 10.493 9.843 11.597 1.00 20.83 336 SER A N 1
ATOM 2457 C CA . SER A 1 308 ? 11.769 9.810 10.928 1.00 22.63 336 SER A CA 1
ATOM 2458 C C . SER A 1 308 ? 12.815 9.797 12.043 1.00 23.72 336 SER A C 1
ATOM 2459 O O . SER A 1 308 ? 12.860 10.640 12.928 1.00 32.84 336 SER A O 1
ATOM 2462 N N . LEU A 1 309 ? 13.686 8.804 12.022 1.00 26.71 337 LEU A N 1
ATOM 2463 C CA . LEU A 1 309 ? 14.808 8.728 12.934 1.00 29.96 337 LEU A CA 1
ATOM 2464 C C . LEU A 1 309 ? 16.076 9.212 12.234 1.00 31.75 337 LEU A C 1
ATOM 2465 O O . LEU A 1 309 ? 16.424 8.580 11.233 1.00 35.68 337 LEU A O 1
ATOM 2470 N N . PRO A 1 310 ? 16.736 10.294 12.654 1.00 30.48 338 PRO A N 1
ATOM 2471 C CA . PRO A 1 310 ? 17.933 10.795 11.972 1.00 33.24 338 PRO A CA 1
ATOM 2472 C C . PRO A 1 310 ? 19.042 9.770 12.082 1.00 32.46 338 PRO A C 1
ATOM 2473 O O . PRO A 1 310 ? 19.094 8.957 13.012 1.00 40.69 338 PRO A O 1
ATOM 2477 N N . ALA A 1 311 ? 19.947 9.904 11.119 1.00 35.87 339 ALA A N 1
ATOM 2478 C CA . ALA A 1 311 ? 21.097 9.020 11.088 1.00 39.28 339 ALA A CA 1
ATOM 2479 C C . ALA A 1 311 ? 22.030 9.289 12.234 1.00 35.19 339 ALA A C 1
ATOM 2480 O O . ALA A 1 311 ? 22.096 10.377 12.826 1.00 42.26 339 ALA A O 1
ATOM 2482 N N . LEU A 1 312 ? 22.838 8.312 12.650 1.00 36.41 340 LEU A N 1
ATOM 2483 C CA . LEU A 1 312 ? 23.892 8.718 13.588 1.00 36.00 340 LEU A CA 1
ATOM 2484 C C . LEU A 1 312 ? 24.897 9.560 12.786 1.00 32.64 340 LEU A C 1
ATOM 2485 O O . LEU A 1 312 ? 25.087 9.398 11.570 1.00 37.70 340 LEU A O 1
ATOM 2490 N N . PRO A 1 313 ? 25.558 10.514 13.436 1.00 34.51 341 PRO A N 1
ATOM 2491 C CA . PRO A 1 313 ? 26.625 11.306 12.822 1.00 40.64 341 PRO A CA 1
ATOM 2492 C C . PRO A 1 313 ? 27.971 10.593 12.805 1.00 45.75 341 PRO A C 1
ATOM 2493 O O . PRO A 1 313 ? 28.134 9.578 13.505 1.00 46.60 341 PRO A O 1
ATOM 2497 N N . SER A 1 314 ? 28.926 11.109 12.049 1.00 42.64 342 SER A N 1
ATOM 2498 C CA . SER A 1 314 ? 30.288 10.629 12.240 1.00 43.93 342 SER A CA 1
ATOM 2499 C C . SER A 1 314 ? 30.673 10.713 13.721 1.00 38.15 342 SER A C 1
ATOM 2500 O O . SER A 1 314 ? 30.288 11.626 14.451 1.00 44.51 342 SER A O 1
ATOM 2503 N N . LEU A 1 315 ? 31.423 9.724 14.204 1.00 37.26 343 LEU A N 1
ATOM 2504 C CA . LEU A 1 315 ? 31.848 9.736 15.606 1.00 37.72 343 LEU A CA 1
ATOM 2505 C C . LEU A 1 315 ? 33.239 10.332 15.758 1.00 41.52 343 LEU A C 1
ATOM 2506 O O . LEU A 1 315 ? 33.728 10.658 16.842 1.00 35.65 343 LEU A O 1
ATOM 2511 N N . GLU A 1 316 ? 33.928 10.463 14.623 1.00 47.83 344 GLU A N 1
ATOM 2512 C CA . GLU A 1 316 ? 35.316 10.911 14.767 1.00 54.33 344 GLU A CA 1
ATOM 2513 C C . GLU A 1 316 ? 35.318 12.360 15.299 1.00 52.03 344 GLU A C 1
ATOM 2514 O O . GLU A 1 316 ? 34.504 13.164 14.822 1.00 51.46 344 GLU A O 1
ATOM 2520 N N . GLY A 1 317 ? 36.214 12.561 16.257 1.00 45.67 345 GLY A N 1
ATOM 2521 C CA . GLY A 1 317 ? 36.588 13.817 16.864 1.00 40.40 345 GLY A CA 1
ATOM 2522 C C . GLY A 1 317 ? 35.637 14.197 17.995 1.00 36.98 345 GLY A C 1
ATOM 2523 O O . GLY A 1 317 ? 35.867 15.234 18.652 1.00 38.08 345 GLY A O 1
ATOM 2524 N N . LEU A 1 318 ? 34.573 13.392 18.227 1.00 28.96 346 LEU A N 1
ATOM 2525 C CA . LEU A 1 318 ? 33.714 13.762 19.349 1.00 25.63 346 LEU A CA 1
ATOM 2526 C C . LEU A 1 318 ? 34.367 13.480 20.704 1.00 24.30 346 LEU A C 1
ATOM 2527 O O . LEU A 1 318 ? 35.090 12.487 20.867 1.00 28.34 346 LEU A O 1
ATOM 2532 N N . THR A 1 319 ? 34.115 14.304 21.708 1.00 25.08 347 THR A N 1
ATOM 2533 C CA . THR A 1 319 ? 34.532 14.086 23.066 1.00 24.01 347 THR A CA 1
ATOM 2534 C C . THR A 1 319 ? 34.079 12.711 23.532 1.00 22.18 347 THR A C 1
ATOM 2535 O O . THR A 1 319 ? 32.894 12.404 23.384 1.00 25.11 347 THR A O 1
ATOM 2539 N N . VAL A 1 320 ? 34.951 11.928 24.119 1.00 23.24 348 VAL A N 1
ATOM 2540 C CA . VAL A 1 320 ? 34.670 10.630 24.702 1.00 20.78 348 VAL A CA 1
ATOM 2541 C C . VAL A 1 320 ? 34.807 10.787 26.214 1.00 24.32 348 VAL A C 1
ATOM 2542 O O . VAL A 1 320 ? 35.897 11.138 26.654 1.00 27.55 348 VAL A O 1
ATOM 2546 N N . ARG A 1 321 ? 33.731 10.622 26.982 1.00 22.88 349 ARG A N 1
ATOM 2547 C CA . ARG A 1 321 ? 33.761 10.601 28.469 1.00 21.03 349 ARG A CA 1
ATOM 2548 C C . ARG A 1 321 ? 33.719 9.191 28.992 1.00 20.43 349 ARG A C 1
ATOM 2549 O O . ARG A 1 321 ? 32.890 8.423 28.486 1.00 21.40 349 ARG A O 1
ATOM 2557 N N . LYS A 1 322 ? 34.549 8.840 29.922 1.00 20.21 350 LYS A N 1
ATOM 2558 C CA . LYS A 1 322 ? 34.535 7.531 30.552 1.00 19.27 350 LYS A CA 1
ATOM 2559 C C . LYS A 1 322 ? 33.860 7.594 31.895 1.00 17.09 350 LYS A C 1
ATOM 2560 O O . LYS A 1 322 ? 34.276 8.411 32.732 1.00 19.70 350 LYS A O 1
ATOM 2566 N N . LEU A 1 323 ? 32.886 6.744 32.166 1.00 15.33 351 LEU A N 1
ATOM 2567 C CA . LEU A 1 323 ? 32.240 6.648 33.448 1.00 13.95 351 LEU A CA 1
ATOM 2568 C C . LEU A 1 323 ? 32.358 5.196 33.944 1.00 13.02 351 LEU A C 1
ATOM 2569 O O . LEU A 1 323 ? 31.685 4.268 33.467 1.00 14.04 351 LEU A O 1
ATOM 2574 N N . GLN A 1 324 ? 33.226 4.983 34.901 1.00 12.77 352 GLN A N 1
ATOM 2575 C CA . GLN A 1 324 ? 33.457 3.654 35.441 1.00 13.32 352 GLN A CA 1
ATOM 2576 C C . GLN A 1 324 ? 32.592 3.461 36.642 1.00 12.14 352 GLN A C 1
ATOM 2577 O O . GLN A 1 324 ? 32.819 4.087 37.707 1.00 12.75 352 GLN A O 1
ATOM 2583 N N . LEU A 1 325 ? 31.576 2.637 36.595 1.00 11.95 353 LEU A N 1
ATOM 2584 C CA . LEU A 1 325 ? 30.758 2.310 37.772 1.00 11.00 353 LEU A CA 1
ATOM 2585 C C . LEU A 1 325 ? 31.539 1.331 38.639 1.00 12.38 353 LEU A C 1
ATOM 2586 O O . LEU A 1 325 ? 32.283 0.484 38.115 1.00 13.78 353 LEU A O 1
ATOM 2591 N N . SER A 1 326 ? 31.378 1.429 39.947 1.00 11.52 354 SER A N 1
ATOM 2592 C CA . SER A 1 326 ? 31.968 0.391 40.800 1.00 11.78 354 SER A CA 1
ATOM 2593 C C . SER A 1 326 ? 31.170 0.239 42.092 1.00 10.38 354 SER A C 1
ATOM 2594 O O . SER A 1 326 ? 30.438 1.148 42.580 1.00 11.23 354 SER A O 1
ATOM 2597 N N . MET A 1 327 ? 31.384 -0.924 42.674 1.00 12.09 355 MET A N 1
ATOM 2598 C CA A MET A 1 327 ? 30.811 -1.219 43.968 0.50 12.05 355 MET A CA 1
ATOM 2599 C CA B MET A 1 327 ? 30.808 -1.205 43.976 0.25 12.55 355 MET A CA 1
ATOM 2600 C CA C MET A 1 327 ? 30.799 -1.282 43.953 0.25 12.21 355 MET A CA 1
ATOM 2601 C C . MET A 1 327 ? 31.956 -1.601 44.884 1.00 12.34 355 MET A C 1
ATOM 2602 O O . MET A 1 327 ? 32.881 -2.322 44.474 1.00 15.34 355 MET A O 1
ATOM 2615 N N . ASP A 1 328 ? 31.974 -1.203 46.133 1.00 13.13 356 ASP A N 1
ATOM 2616 C CA . ASP A 1 328 ? 33.017 -1.687 47.067 1.00 13.17 356 ASP A CA 1
ATOM 2617 C C . ASP A 1 328 ? 32.979 -3.209 47.136 1.00 13.10 356 ASP A C 1
ATOM 2618 O O . ASP A 1 328 ? 31.924 -3.786 47.365 1.00 13.32 356 ASP A O 1
ATOM 2623 N N . PRO A 1 329 ? 34.114 -3.894 46.900 1.00 14.13 357 PRO A N 1
ATOM 2624 C CA . PRO A 1 329 ? 34.038 -5.356 46.861 1.00 14.77 357 PRO A CA 1
ATOM 2625 C C . PRO A 1 329 ? 33.517 -5.943 48.147 1.00 15.60 357 PRO A C 1
ATOM 2626 O O . PRO A 1 329 ? 32.794 -6.973 48.111 1.00 15.96 357 PRO A O 1
ATOM 2630 N N . MET A 1 330 ? 33.859 -5.371 49.306 1.00 18.59 358 MET A N 1
ATOM 2631 C CA A MET A 1 330 ? 33.459 -6.073 50.535 0.50 23.78 358 MET A CA 1
ATOM 2632 C CA B MET A 1 330 ? 33.452 -6.071 50.520 0.50 23.00 358 MET A CA 1
ATOM 2633 C C . MET A 1 330 ? 31.959 -5.924 50.679 1.00 21.63 358 MET A C 1
ATOM 2634 O O . MET A 1 330 ? 31.214 -6.793 51.125 1.00 26.83 358 MET A O 1
ATOM 2643 N N . LEU A 1 331 ? 31.402 -4.790 50.352 1.00 20.74 359 LEU A N 1
ATOM 2644 C CA . LEU A 1 331 ? 29.964 -4.569 50.653 1.00 28.54 359 LEU A CA 1
ATOM 2645 C C . LEU A 1 331 ? 29.218 -5.295 49.562 1.00 18.89 359 LEU A C 1
ATOM 2646 O O . LEU A 1 331 ? 28.182 -5.905 49.815 1.00 20.78 359 LEU A O 1
ATOM 2651 N N . ASP A 1 332 ? 29.748 -5.493 48.357 1.00 17.28 360 ASP A N 1
ATOM 2652 C CA . ASP A 1 332 ? 29.098 -6.313 47.373 1.00 21.17 360 ASP A CA 1
ATOM 2653 C C . ASP A 1 332 ? 28.996 -7.755 47.854 1.00 22.19 360 ASP A C 1
ATOM 2654 O O . ASP A 1 332 ? 27.958 -8.388 47.822 1.00 24.45 360 ASP A O 1
ATOM 2659 N N . MET A 1 333 ? 30.137 -8.306 48.282 1.00 17.83 361 MET A N 1
ATOM 2660 C CA A MET A 1 333 ? 30.204 -9.668 48.770 0.50 23.17 361 MET A CA 1
ATOM 2661 C CA B MET A 1 333 ? 30.256 -9.632 48.818 0.50 23.24 361 MET A CA 1
ATOM 2662 C C . MET A 1 333 ? 29.325 -9.794 50.014 1.00 19.20 361 MET A C 1
ATOM 2663 O O . MET A 1 333 ? 28.625 -10.797 50.121 1.00 19.99 361 MET A O 1
ATOM 2672 N N . MET A 1 334 ? 29.335 -8.828 50.918 1.00 17.01 362 MET A N 1
ATOM 2673 C CA . MET A 1 334 ? 28.464 -8.974 52.118 1.00 17.75 362 MET A CA 1
ATOM 2674 C C . MET A 1 334 ? 26.973 -8.941 51.807 1.00 14.89 362 MET A C 1
ATOM 2675 O O . MET A 1 334 ? 26.156 -9.696 52.325 1.00 16.35 362 MET A O 1
ATOM 2680 N N . GLY A 1 335 ? 26.597 -8.017 50.933 1.00 12.85 363 GLY A N 1
ATOM 2681 C CA . GLY A 1 335 ? 25.180 -7.976 50.587 1.00 12.18 363 GLY A CA 1
ATOM 2682 C C . GLY A 1 335 ? 24.766 -9.181 49.763 1.00 12.62 363 GLY A C 1
ATOM 2683 O O . GLY A 1 335 ? 23.640 -9.749 49.977 1.00 13.94 363 GLY A O 1
ATOM 2684 N N . MET A 1 336 ? 25.549 -9.717 48.854 1.00 13.86 364 MET A N 1
ATOM 2685 C CA . MET A 1 336 ? 25.203 -10.949 48.152 1.00 15.48 364 MET A CA 1
ATOM 2686 C C . MET A 1 336 ? 25.168 -12.084 49.162 1.00 16.53 364 MET A C 1
ATOM 2687 O O . MET A 1 336 ? 24.270 -12.986 49.075 1.00 16.67 364 MET A O 1
ATOM 2692 N N . GLN A 1 337 ? 26.085 -12.137 50.111 1.00 16.04 365 GLN A N 1
ATOM 2693 C CA . GLN A 1 337 ? 25.977 -13.251 51.108 1.00 17.63 365 GLN A CA 1
ATOM 2694 C C . GLN A 1 337 ? 24.713 -13.177 51.912 1.00 16.05 365 GLN A C 1
ATOM 2695 O O . GLN A 1 337 ? 24.052 -14.206 52.194 1.00 16.00 365 GLN A O 1
ATOM 2701 N N . MET A 1 338 ? 24.296 -11.967 52.311 1.00 13.99 366 MET A N 1
ATOM 2702 C CA A MET A 1 338 ? 23.010 -11.884 53.020 0.50 12.69 366 MET A CA 1
ATOM 2703 C CA B MET A 1 338 ? 23.010 -11.816 53.002 0.50 12.47 366 MET A CA 1
ATOM 2704 C C . MET A 1 338 ? 21.851 -12.312 52.162 1.00 11.65 366 MET A C 1
ATOM 2705 O O . MET A 1 338 ? 20.923 -12.970 52.653 1.00 11.15 366 MET A O 1
ATOM 2714 N N . LEU A 1 339 ? 21.866 -11.989 50.858 1.00 10.47 367 LEU A N 1
ATOM 2715 C CA . LEU A 1 339 ? 20.793 -12.463 49.982 1.00 11.09 367 LEU A CA 1
ATOM 2716 C C . LEU A 1 339 ? 20.758 -13.983 49.917 1.00 10.74 367 LEU A C 1
ATOM 2717 O O . LEU A 1 339 ? 19.713 -14.609 49.992 1.00 11.08 367 LEU A O 1
ATOM 2722 N N . MET A 1 340 ? 21.919 -14.587 49.736 1.00 11.65 368 MET A N 1
ATOM 2723 C CA . MET A 1 340 ? 21.979 -16.067 49.629 1.00 11.88 368 MET A CA 1
ATOM 2724 C C . MET A 1 340 ? 21.586 -16.737 50.942 1.00 11.70 368 MET A C 1
ATOM 2725 O O . MET A 1 340 ? 20.906 -17.753 50.971 1.00 13.06 368 MET A O 1
ATOM 2730 N N . GLU A 1 341 ? 21.999 -16.122 52.061 1.00 11.54 369 GLU A N 1
ATOM 2731 C CA . GLU A 1 341 ? 21.606 -16.721 53.336 1.00 11.15 369 GLU A CA 1
ATOM 2732 C C . GLU A 1 341 ? 20.099 -16.679 53.511 1.00 10.57 369 GLU A C 1
ATOM 2733 O O . GLU A 1 341 ? 19.471 -17.597 54.050 1.00 12.12 369 GLU A O 1
ATOM 2739 N N . LYS A 1 342 ? 19.473 -15.566 53.072 1.00 10.86 370 LYS A N 1
ATOM 2740 C CA . LYS A 1 342 ? 18.041 -15.404 53.279 1.00 11.42 370 LYS A CA 1
ATOM 2741 C C . LYS A 1 342 ? 17.261 -16.355 52.381 1.00 11.09 370 LYS A C 1
ATOM 2742 O O . LYS A 1 342 ? 16.341 -17.049 52.817 1.00 13.33 370 LYS A O 1
ATOM 2748 N N . TYR A 1 343 ? 17.570 -16.357 51.067 1.00 11.12 371 TYR A N 1
ATOM 2749 C CA . TYR A 1 343 ? 16.727 -17.067 50.097 1.00 11.50 371 TYR A CA 1
ATOM 2750 C C . TYR A 1 343 ? 17.381 -18.323 49.528 1.00 12.30 371 TYR A C 1
ATOM 2751 O O . TYR A 1 343 ? 16.684 -19.092 48.868 1.00 16.68 371 TYR A O 1
ATOM 2760 N N . GLY A 1 344 ? 18.658 -18.523 49.759 1.00 11.83 372 GLY A N 1
ATOM 2761 C CA . GLY A 1 344 ? 19.326 -19.736 49.215 1.00 14.50 372 GLY A CA 1
ATOM 2762 C C . GLY A 1 344 ? 19.543 -19.612 47.713 1.00 14.19 372 GLY A C 1
ATOM 2763 O O . GLY A 1 344 ? 19.530 -18.531 47.108 1.00 13.00 372 GLY A O 1
ATOM 2764 N N . ASP A 1 345 ? 19.753 -20.803 47.142 1.00 13.22 373 ASP A N 1
ATOM 2765 C CA . ASP A 1 345 ? 20.084 -20.901 45.704 1.00 12.94 373 ASP A CA 1
ATOM 2766 C C . ASP A 1 345 ? 19.100 -20.224 44.767 1.00 12.56 373 ASP A C 1
ATOM 2767 O O . ASP A 1 345 ? 19.526 -19.780 43.693 1.00 13.42 373 ASP A O 1
ATOM 2772 N N . GLN A 1 346 ? 17.831 -20.161 45.195 1.00 12.31 374 GLN A N 1
ATOM 2773 C CA . GLN A 1 346 ? 16.851 -19.511 44.314 1.00 13.53 374 GLN A CA 1
ATOM 2774 C C . GLN A 1 346 ? 17.205 -18.062 44.047 1.00 12.20 374 GLN A C 1
ATOM 2775 O O . GLN A 1 346 ? 16.771 -17.503 43.004 1.00 12.29 374 GLN A O 1
ATOM 2781 N N . ALA A 1 347 ? 17.974 -17.402 44.921 1.00 11.37 375 ALA A N 1
ATOM 2782 C CA . ALA A 1 347 ? 18.369 -16.016 44.657 1.00 11.02 375 ALA A CA 1
ATOM 2783 C C . ALA A 1 347 ? 19.327 -15.869 43.482 1.00 10.21 375 ALA A C 1
ATOM 2784 O O . ALA A 1 347 ? 19.585 -14.710 43.068 1.00 11.12 375 ALA A O 1
ATOM 2786 N N . MET A 1 348 ? 19.820 -16.979 42.930 1.00 12.11 376 MET A N 1
ATOM 2787 C CA . MET A 1 348 ? 20.619 -16.935 41.703 1.00 14.36 376 MET A CA 1
ATOM 2788 C C . MET A 1 348 ? 19.984 -17.739 40.571 1.00 14.48 376 MET A C 1
ATOM 2789 O O . MET A 1 348 ? 20.693 -18.031 39.584 1.00 18.25 376 MET A O 1
ATOM 2794 N N . ALA A 1 349 ? 18.701 -18.077 40.669 1.00 15.36 377 ALA A N 1
ATOM 2795 C CA . ALA A 1 349 ? 18.038 -18.884 39.617 1.00 15.48 377 ALA A CA 1
ATOM 2796 C C . ALA A 1 349 ? 18.060 -18.134 38.321 1.00 15.41 377 ALA A C 1
ATOM 2797 O O . ALA A 1 349 ? 17.818 -16.919 38.249 1.00 18.12 377 ALA A O 1
ATOM 2799 N N . GLY A 1 350 ? 18.338 -18.804 37.231 1.00 19.89 378 GLY A N 1
ATOM 2800 C CA . GLY A 1 350 ? 18.409 -18.226 35.906 1.00 23.17 378 GLY A CA 1
ATOM 2801 C C . GLY A 1 350 ? 19.704 -17.477 35.637 1.00 21.40 378 GLY A C 1
ATOM 2802 O O . GLY A 1 350 ? 19.894 -16.993 34.506 1.00 25.38 378 GLY A O 1
ATOM 2803 N N . MET A 1 351 ? 20.597 -17.348 36.591 1.00 21.63 379 MET A N 1
ATOM 2804 C CA . MET A 1 351 ? 21.874 -16.673 36.330 1.00 20.17 379 MET A CA 1
ATOM 2805 C C . MET A 1 351 ? 22.824 -17.629 35.622 1.00 23.99 379 MET A C 1
ATOM 2806 O O . MET A 1 351 ? 22.647 -18.858 35.629 1.00 28.67 379 MET A O 1
ATOM 2811 N N . ASP A 1 352 ? 23.891 -17.105 35.029 1.00 32.09 380 ASP A N 1
ATOM 2812 C CA . ASP A 1 352 ? 24.886 -17.949 34.380 1.00 34.62 380 ASP A CA 1
ATOM 2813 C C . ASP A 1 352 ? 25.608 -18.924 35.288 1.00 37.89 380 ASP A C 1
ATOM 2814 O O . ASP A 1 352 ? 25.844 -18.640 36.471 1.00 37.71 380 ASP A O 1
ATOM 2819 N N . HIS A 1 353 ? 25.986 -20.069 34.702 1.00 34.13 381 HIS A N 1
ATOM 2820 C CA . HIS A 1 353 ? 26.680 -21.119 35.469 1.00 46.56 381 HIS A CA 1
ATOM 2821 C C . HIS A 1 353 ? 27.910 -20.595 36.212 1.00 45.52 381 HIS A C 1
ATOM 2822 O O . HIS A 1 353 ? 28.152 -20.987 37.367 1.00 47.31 381 HIS A O 1
ATOM 2829 N N . HIS A 1 367 ? 31.275 -8.094 61.528 1.00 42.51 395 HIS A N 1
ATOM 2830 C CA . HIS A 1 367 ? 30.098 -7.414 62.092 1.00 37.83 395 HIS A CA 1
ATOM 2831 C C . HIS A 1 367 ? 30.417 -6.271 63.035 1.00 33.96 395 HIS A C 1
ATOM 2832 O O . HIS A 1 367 ? 29.578 -5.735 63.791 1.00 48.34 395 HIS A O 1
ATOM 2839 N N . MET A 1 368 ? 31.662 -5.795 63.096 1.00 32.10 396 MET A N 1
ATOM 2840 C CA . MET A 1 368 ? 31.984 -4.718 64.000 1.00 21.59 396 MET A CA 1
ATOM 2841 C C . MET A 1 368 ? 32.094 -3.431 63.221 1.00 18.62 396 MET A C 1
ATOM 2842 O O . MET A 1 368 ? 32.214 -3.442 62.000 1.00 22.97 396 MET A O 1
ATOM 2847 N N . ASN A 1 369 ? 32.020 -2.326 63.972 1.00 19.18 397 ASN A N 1
ATOM 2848 C CA . ASN A 1 369 ? 32.076 -1.004 63.362 1.00 17.72 397 ASN A CA 1
ATOM 2849 C C . ASN A 1 369 ? 33.535 -0.576 63.153 1.00 17.21 397 ASN A C 1
ATOM 2850 O O . ASN A 1 369 ? 34.387 -0.476 64.049 1.00 19.93 397 ASN A O 1
ATOM 2855 N N . HIS A 1 370 ? 33.874 -0.367 61.883 1.00 18.22 398 HIS A N 1
ATOM 2856 C CA . HIS A 1 370 ? 35.264 0.053 61.612 1.00 20.42 398 HIS A CA 1
ATOM 2857 C C . HIS A 1 370 ? 35.298 1.507 61.162 1.00 19.27 398 HIS A C 1
ATOM 2858 O O . HIS A 1 370 ? 36.293 1.979 60.575 1.00 23.97 398 HIS A O 1
ATOM 2865 N N . GLY A 1 371 ? 34.255 2.266 61.402 1.00 20.99 399 GLY A N 1
ATOM 2866 C CA . GLY A 1 371 ? 34.253 3.693 61.108 1.00 22.05 399 GLY A CA 1
ATOM 2867 C C . GLY A 1 371 ? 33.779 4.028 59.708 1.00 27.25 399 GLY A C 1
ATOM 2868 O O . GLY A 1 371 ? 33.439 3.160 58.855 1.00 24.83 399 GLY A O 1
ATOM 2869 N N . GLY A 1 372 ? 33.751 5.368 59.454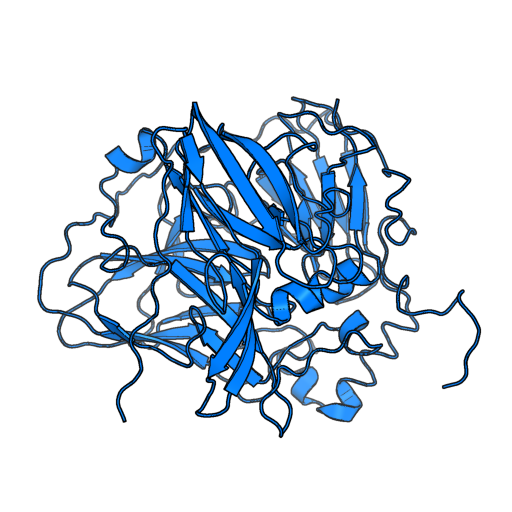 1.00 26.32 400 GLY A N 1
ATOM 2870 C CA . GLY A 1 372 ? 32.973 5.830 58.301 1.00 28.26 400 GLY A CA 1
ATOM 2871 C C . GLY A 1 372 ? 33.664 5.436 57.028 1.00 26.49 400 GLY A C 1
ATOM 2872 O O . GLY A 1 372 ? 32.997 5.478 56.011 1.00 26.12 400 GLY A O 1
ATOM 2873 N N . LYS A 1 373 ? 34.914 5.065 57.002 1.00 27.00 401 LYS A N 1
ATOM 2874 C CA . LYS A 1 373 ? 35.597 4.627 55.781 1.00 30.18 401 LYS A CA 1
ATOM 2875 C C . LYS A 1 373 ? 34.882 3.438 55.185 1.00 33.02 401 LYS A C 1
ATOM 2876 O O . LYS A 1 373 ? 34.910 3.282 53.968 1.00 46.42 401 LYS A O 1
ATOM 2882 N N . PHE A 1 374 ? 34.231 2.631 56.034 1.00 29.22 402 PHE A N 1
ATOM 2883 C CA . PHE A 1 374 ? 33.571 1.353 55.691 1.00 29.15 402 PHE A CA 1
ATOM 2884 C C . PHE A 1 374 ? 32.065 1.396 55.704 1.00 26.60 402 PHE A C 1
ATOM 2885 O O . PHE A 1 374 ? 31.239 0.473 55.776 1.00 40.69 402 PHE A O 1
ATOM 2893 N N . ASP A 1 375 ? 31.542 2.614 55.608 1.00 22.14 403 ASP A N 1
ATOM 2894 C CA . ASP A 1 375 ? 30.060 2.715 55.607 1.00 24.17 403 ASP A CA 1
ATOM 2895 C C . ASP A 1 375 ? 29.474 2.418 54.258 1.00 25.70 403 ASP A C 1
ATOM 2896 O O . ASP A 1 375 ? 29.857 3.029 53.192 1.00 21.82 403 ASP A O 1
ATOM 2901 N N . PHE A 1 376 ? 28.451 1.518 54.200 1.00 16.65 404 PHE A N 1
ATOM 2902 C CA . PHE A 1 376 ? 27.821 1.142 52.917 1.00 14.95 404 PHE A CA 1
ATOM 2903 C C . PHE A 1 376 ? 27.105 2.313 52.265 1.00 12.36 404 PHE A C 1
ATOM 2904 O O . PHE A 1 376 ? 26.794 2.250 51.083 1.00 14.09 404 PHE A O 1
ATOM 2912 N N . HIS A 1 377 ? 26.832 3.412 53.000 1.00 13.45 405 HIS A N 1
ATOM 2913 C CA . HIS A 1 377 ? 26.094 4.524 52.418 1.00 13.37 405 HIS A CA 1
ATOM 2914 C C . HIS A 1 377 ? 26.904 5.253 51.360 1.00 13.16 405 HIS A C 1
ATOM 2915 O O . HIS A 1 377 ? 26.285 6.055 50.628 1.00 14.63 405 HIS A O 1
ATOM 2922 N N . HIS A 1 378 ? 28.198 5.032 51.268 1.00 13.53 406 HIS A N 1
ATOM 2923 C CA A HIS A 1 378 ? 28.996 5.647 50.189 0.50 13.45 406 HIS A CA 1
ATOM 2924 C CA B HIS A 1 378 ? 28.997 5.646 50.192 0.50 14.50 406 HIS A CA 1
ATOM 2925 C C . HIS A 1 378 ? 29.824 4.571 49.510 1.00 12.44 406 HIS A C 1
ATOM 2926 O O . HIS A 1 378 ? 30.920 4.883 49.023 1.00 15.66 406 HIS A O 1
ATOM 2939 N N . ALA A 1 379 ? 29.304 3.307 49.489 1.00 12.07 407 ALA A N 1
ATOM 2940 C CA . ALA A 1 379 ? 30.100 2.231 48.893 1.00 13.26 407 ALA A CA 1
ATOM 2941 C C . ALA A 1 379 ? 30.058 2.084 47.388 1.00 11.87 407 ALA A C 1
ATOM 2942 O O . ALA A 1 379 ? 30.920 1.435 46.812 1.00 15.88 407 ALA A O 1
ATOM 2944 N N . ASN A 1 380 ? 29.025 2.683 46.758 1.00 10.75 408 ASN A N 1
ATOM 2945 C CA . ASN A 1 380 ? 28.865 2.597 45.306 1.00 10.39 408 ASN A CA 1
ATOM 2946 C C . ASN A 1 380 ? 29.278 3.902 44.681 1.00 10.67 408 ASN A C 1
ATOM 2947 O O . ASN A 1 380 ? 29.152 4.968 45.282 1.00 11.35 408 ASN A O 1
ATOM 2952 N N . LYS A 1 381 ? 29.902 3.833 43.489 1.00 10.65 409 LYS A N 1
ATOM 2953 C CA . LYS A 1 381 ? 30.702 4.946 43.043 1.00 10.93 409 LYS A CA 1
ATOM 2954 C C . LYS A 1 381 ? 30.725 5.054 41.522 1.00 10.34 409 LYS A C 1
ATOM 2955 O O . LYS A 1 381 ? 30.427 4.083 40.804 1.00 10.56 409 LYS A O 1
ATOM 2961 N N . ILE A 1 382 ? 31.087 6.248 41.036 1.00 10.92 410 ILE A N 1
ATOM 2962 C CA . ILE A 1 382 ? 31.426 6.444 39.632 1.00 11.08 410 ILE A CA 1
ATOM 2963 C C . ILE A 1 382 ? 32.788 7.112 39.625 1.00 12.12 410 ILE A C 1
ATOM 2964 O O . ILE A 1 382 ? 33.032 8.089 40.344 1.00 12.81 410 ILE A O 1
ATOM 2969 N N . ASN A 1 383 ? 33.677 6.597 38.788 1.00 12.78 411 ASN A N 1
ATOM 2970 C CA . ASN A 1 383 ? 35.064 7.102 38.648 1.00 14.31 411 ASN A CA 1
ATOM 2971 C C . ASN A 1 383 ? 35.708 7.236 40.016 1.00 14.96 411 ASN A C 1
ATOM 2972 O O . ASN A 1 383 ? 36.443 8.210 40.296 1.00 16.61 411 ASN A O 1
ATOM 2977 N N . GLY A 1 384 ? 35.448 6.252 40.877 1.00 14.63 412 GLY A N 1
ATOM 2978 C CA . GLY A 1 384 ? 36.140 6.174 42.180 1.00 14.47 412 GLY A CA 1
ATOM 2979 C C . GLY A 1 384 ? 35.534 7.072 43.221 1.00 15.06 412 GLY A C 1
ATOM 2980 O O . GLY A 1 384 ? 36.109 7.091 44.347 1.00 18.19 412 GLY A O 1
ATOM 2981 N N . GLN A 1 385 ? 34.430 7.779 42.957 1.00 14.07 413 GLN A N 1
ATOM 2982 C CA A GLN A 1 385 ? 33.854 8.693 43.932 0.50 14.73 413 GLN A CA 1
ATOM 2983 C CA B GLN A 1 385 ? 33.831 8.746 43.872 0.50 15.50 413 GLN A CA 1
ATOM 2984 C C . GLN A 1 385 ? 32.379 8.384 44.129 1.00 12.83 413 GLN A C 1
ATOM 2985 O O . GLN A 1 385 ? 31.587 8.290 43.195 1.00 12.66 413 GLN A O 1
ATOM 2996 N N . ALA A 1 386 ? 31.995 8.249 45.384 1.00 12.78 414 ALA A N 1
ATOM 2997 C CA . ALA A 1 386 ? 30.587 8.282 45.751 1.00 12.87 414 ALA A CA 1
ATOM 2998 C C . ALA A 1 386 ? 30.006 9.664 45.516 1.00 12.46 414 ALA A C 1
ATOM 2999 O O . ALA A 1 386 ? 30.685 10.668 45.807 1.00 16.36 414 ALA A O 1
ATOM 3001 N N . PHE A 1 387 ? 28.775 9.766 45.045 1.00 11.43 415 PHE A N 1
ATOM 3002 C CA . PHE A 1 387 ? 28.180 11.071 44.703 1.00 13.35 415 PHE A CA 1
ATOM 3003 C C . PHE A 1 387 ? 28.422 12.189 45.707 1.00 15.11 415 PHE A C 1
ATOM 3004 O O . PHE A 1 387 ? 28.185 11.976 46.879 1.00 16.84 415 PHE A O 1
ATOM 3012 N N . ASP A 1 388 ? 28.990 13.259 45.181 1.00 19.33 416 ASP A N 1
ATOM 3013 C CA . ASP A 1 388 ? 29.292 14.501 45.925 1.00 20.06 416 ASP A CA 1
ATOM 3014 C C . ASP A 1 388 ? 28.495 15.643 45.318 1.00 18.32 416 ASP A C 1
ATOM 3015 O O . ASP A 1 388 ? 28.804 16.170 44.236 1.00 21.15 416 ASP A O 1
ATOM 3020 N N . MET A 1 389 ? 27.419 15.967 46.042 1.00 18.47 417 MET A N 1
ATOM 3021 C CA . MET A 1 389 ? 26.468 16.979 45.577 1.00 21.19 417 MET A CA 1
ATOM 3022 C C . MET A 1 389 ? 27.098 18.350 45.379 1.00 24.45 417 MET A C 1
ATOM 3023 O O . MET A 1 389 ? 26.563 19.222 44.650 1.00 26.02 417 MET A O 1
ATOM 3028 N N . ASN A 1 390 ? 28.211 18.560 46.069 1.00 20.66 418 ASN A N 1
ATOM 3029 C CA . ASN A 1 390 ? 28.908 19.837 45.977 1.00 23.86 418 ASN A CA 1
ATOM 3030 C C . ASN A 1 390 ? 30.016 19.848 44.949 1.00 25.30 418 ASN A C 1
ATOM 3031 O O . ASN A 1 390 ? 30.692 20.876 44.766 1.00 29.13 418 ASN A O 1
ATOM 3036 N N . LYS A 1 391 ? 30.231 18.767 44.203 1.00 22.94 419 LYS A N 1
ATOM 3037 C CA . LYS A 1 391 ? 31.304 18.818 43.213 1.00 21.84 419 LYS A CA 1
ATOM 3038 C C . LYS A 1 391 ? 30.913 18.093 41.934 1.00 22.74 419 LYS A C 1
ATOM 3039 O O . LYS A 1 391 ? 31.149 16.874 41.855 1.00 23.01 419 LYS A O 1
ATOM 3045 N N . PRO A 1 392 ? 30.329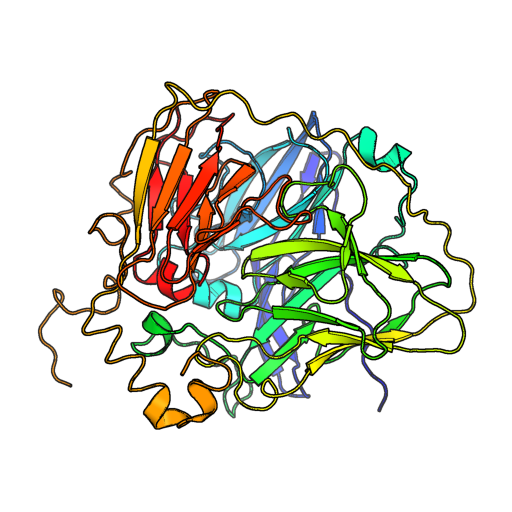 18.806 40.964 1.00 22.35 420 PRO A N 1
ATOM 3046 C CA . PRO A 1 392 ? 30.078 18.185 39.640 1.00 19.72 420 PRO A CA 1
ATOM 3047 C C . PRO A 1 392 ? 31.399 17.604 39.136 1.00 22.41 420 PRO A C 1
ATOM 3048 O O . PRO A 1 392 ? 32.474 18.215 39.268 1.00 29.95 420 PRO A O 1
ATOM 3052 N N . MET A 1 393 ? 31.299 16.433 38.517 1.00 21.52 421 MET A N 1
ATOM 3053 C CA . MET A 1 393 ? 32.537 15.749 38.148 1.00 21.73 421 MET A CA 1
ATOM 3054 C C . MET A 1 393 ? 33.105 16.300 36.871 1.00 21.33 421 MET A C 1
ATOM 3055 O O . MET A 1 393 ? 34.324 16.221 36.651 1.00 22.22 421 MET A O 1
ATOM 3060 N N . PHE A 1 394 ? 32.298 16.958 36.029 1.00 26.12 422 PHE A N 1
ATOM 3061 C CA . PHE A 1 394 ? 32.800 17.519 34.787 1.00 24.27 422 PHE A CA 1
ATOM 3062 C C . PHE A 1 394 ? 31.724 18.461 34.241 1.00 23.66 422 PHE A C 1
ATOM 3063 O O . PHE A 1 394 ? 30.584 18.535 34.710 1.00 20.57 422 PHE A O 1
ATOM 3071 N N . ALA A 1 395 ? 32.193 19.177 33.212 1.00 22.36 423 ALA A N 1
ATOM 3072 C CA . ALA A 1 395 ? 31.425 20.202 32.547 1.00 21.48 423 ALA A CA 1
ATOM 3073 C C . ALA A 1 395 ? 31.219 19.708 31.129 1.00 21.22 423 ALA A C 1
ATOM 3074 O O . ALA A 1 395 ? 32.185 19.622 30.382 1.00 31.88 423 ALA A O 1
ATOM 3076 N N . ALA A 1 396 ? 30.013 19.306 30.782 1.00 20.57 424 ALA A N 1
ATOM 3077 C CA . ALA A 1 396 ? 29.760 18.836 29.445 1.00 21.45 424 ALA A CA 1
ATOM 3078 C C . ALA A 1 396 ? 29.431 20.032 28.554 1.00 21.37 424 ALA A C 1
ATOM 3079 O O . ALA A 1 396 ? 29.015 21.107 29.004 1.00 23.99 424 ALA A O 1
ATOM 3081 N N . ALA A 1 397 ? 29.618 19.818 27.247 1.00 21.97 425 ALA A N 1
ATOM 3082 C CA . ALA A 1 397 ? 29.336 20.854 26.244 1.00 26.29 425 ALA A CA 1
ATOM 3083 C C . ALA A 1 397 ? 27.815 20.906 26.044 1.00 22.79 425 ALA A C 1
ATOM 3084 O O . ALA A 1 397 ? 27.099 19.944 26.296 1.00 22.58 425 ALA A O 1
ATOM 3086 N N . LYS A 1 398 ? 27.413 22.100 25.648 1.00 22.61 426 LYS A N 1
ATOM 3087 C CA . LYS A 1 398 ? 26.036 22.286 25.229 1.00 22.68 426 LYS A CA 1
ATOM 3088 C C . LYS A 1 398 ? 25.913 22.270 23.723 1.00 22.59 426 LYS A C 1
ATOM 3089 O O . LYS A 1 398 ? 26.732 22.933 23.042 1.00 30.03 426 LYS A O 1
ATOM 3095 N N . GLY A 1 399 ? 24.897 21.590 23.193 1.00 24.59 427 GLY A N 1
ATOM 3096 C CA . GLY A 1 399 ? 24.605 21.647 21.773 1.00 26.88 427 GLY A CA 1
ATOM 3097 C C . GLY A 1 399 ? 25.632 20.909 20.953 1.00 25.94 427 GLY A C 1
ATOM 3098 O O . GLY A 1 399 ? 25.748 21.071 19.735 1.00 31.74 427 GLY A O 1
ATOM 3099 N N . GLN A 1 400 ? 26.437 20.055 21.576 1.00 27.23 428 GLN A N 1
ATOM 3100 C CA . GLN A 1 400 ? 27.456 19.249 20.945 1.00 28.50 428 GLN A CA 1
ATOM 3101 C C . GLN A 1 400 ? 27.286 17.761 21.203 1.00 24.24 428 GLN A C 1
ATOM 3102 O O . GLN A 1 400 ? 27.146 17.402 22.386 1.00 23.02 428 GLN A O 1
ATOM 3108 N N . TYR A 1 401 ? 27.340 16.882 20.205 1.00 23.67 429 TYR A N 1
ATOM 3109 C CA . TYR A 1 401 ? 27.337 15.439 20.492 1.00 23.40 429 TYR A CA 1
ATOM 3110 C C . TYR A 1 401 ? 28.578 14.967 21.240 1.00 20.35 429 TYR A C 1
ATOM 3111 O O . TYR A 1 401 ? 29.670 15.370 20.859 1.00 25.14 429 TYR A O 1
ATOM 3120 N N . GLU A 1 402 ? 28.396 14.136 22.259 1.00 18.10 430 GLU A N 1
ATOM 3121 C CA . GLU A 1 402 ? 29.476 13.518 22.989 1.00 17.63 430 GLU A CA 1
ATOM 3122 C C . GLU A 1 402 ? 29.231 12.010 23.030 1.00 16.14 430 GLU A C 1
ATOM 3123 O O . GLU A 1 402 ? 28.066 11.536 22.940 1.00 16.90 430 GLU A O 1
ATOM 3129 N N . ARG A 1 403 ? 30.292 11.220 23.162 1.00 18.93 431 ARG A N 1
ATOM 3130 C CA . ARG A 1 403 ? 30.185 9.780 23.342 1.00 17.68 431 ARG A CA 1
ATOM 3131 C C . ARG A 1 403 ? 30.512 9.459 24.762 1.00 17.05 431 ARG A C 1
ATOM 3132 O O . ARG A 1 403 ? 31.621 9.733 25.250 1.00 18.25 431 ARG A O 1
ATOM 3140 N N . TRP A 1 404 ? 29.526 8.931 25.492 1.00 16.17 432 TRP A N 1
ATOM 3141 C CA . TRP A 1 404 ? 29.765 8.600 26.889 1.00 14.24 432 TRP A CA 1
ATOM 3142 C C . TRP A 1 404 ? 29.873 7.074 26.941 1.00 13.49 432 TRP A C 1
ATOM 3143 O O . TRP A 1 404 ? 29.014 6.352 26.434 1.00 14.31 432 TRP A O 1
ATOM 3154 N N . VAL A 1 405 ? 30.945 6.639 27.593 1.00 15.02 433 VAL A N 1
ATOM 3155 C CA . VAL A 1 405 ? 31.277 5.243 27.708 1.00 16.05 433 VAL A CA 1
ATOM 3156 C C . VAL A 1 405 ? 31.118 4.824 29.177 1.00 15.50 433 VAL A C 1
ATOM 3157 O O . VAL A 1 405 ? 31.766 5.374 30.062 1.00 15.66 433 VAL A O 1
ATOM 3161 N N . ILE A 1 406 ? 30.208 3.900 29.455 1.00 12.92 434 ILE A N 1
ATOM 3162 C CA . ILE A 1 406 ? 29.846 3.548 30.832 1.00 12.12 434 ILE A CA 1
ATOM 3163 C C . ILE A 1 406 ? 30.166 2.097 31.077 1.00 11.71 434 ILE A C 1
ATOM 3164 O O . ILE A 1 406 ? 29.658 1.226 30.346 1.00 12.48 434 ILE A O 1
ATOM 3169 N N . SER A 1 407 ? 31.029 1.837 32.034 1.00 11.95 435 SER A N 1
ATOM 3170 C CA . SER A 1 407 ? 31.481 0.466 32.269 1.00 12.35 435 SER A CA 1
ATOM 3171 C C . SER A 1 407 ? 31.030 -0.062 33.604 1.00 11.68 435 SER A C 1
ATOM 3172 O O . SER A 1 407 ? 31.165 0.614 34.638 1.00 12.19 435 SER A O 1
ATOM 3175 N N . GLY A 1 408 ? 30.514 -1.288 33.626 1.00 11.13 436 GLY A N 1
ATOM 3176 C CA . GLY A 1 408 ? 30.249 -1.983 34.864 1.00 11.89 436 GLY A CA 1
ATOM 3177 C C . GLY A 1 408 ? 31.236 -3.129 35.029 1.00 12.45 436 GLY A C 1
ATOM 3178 O O . GLY A 1 408 ? 30.980 -3.970 35.896 1.00 14.64 436 GLY A O 1
ATOM 3179 N N . VAL A 1 409 ? 32.316 -3.153 34.265 1.00 12.45 437 VAL A N 1
ATOM 3180 C CA . VAL A 1 409 ? 33.278 -4.260 34.434 1.00 13.77 437 VAL A CA 1
ATOM 3181 C C . VAL A 1 409 ? 33.799 -4.184 35.866 1.00 14.49 437 VAL A C 1
ATOM 3182 O O . VAL A 1 409 ? 34.149 -3.094 36.357 1.00 14.90 437 VAL A O 1
ATOM 3186 N N . GLY A 1 410 ? 33.861 -5.297 36.541 1.00 15.12 438 GLY A N 1
ATOM 3187 C CA . GLY A 1 410 ? 34.330 -5.319 37.918 1.00 15.45 438 GLY A CA 1
ATOM 3188 C C . GLY A 1 410 ? 33.273 -5.823 38.859 1.00 13.97 438 GLY A C 1
ATOM 3189 O O . GLY A 1 410 ? 33.595 -6.262 39.955 1.00 16.80 438 GLY A O 1
ATOM 3190 N N . ASP A 1 411 ? 32.008 -5.770 38.460 1.00 14.44 439 ASP A N 1
ATOM 3191 C CA . ASP A 1 411 ? 30.973 -6.468 39.257 1.00 14.15 439 ASP A CA 1
ATOM 3192 C C . ASP A 1 411 ? 29.934 -6.992 38.296 1.00 14.91 439 ASP A C 1
ATOM 3193 O O . ASP A 1 411 ? 29.987 -6.706 37.094 1.00 16.40 439 ASP A O 1
ATOM 3198 N N . MET A 1 412 ? 28.986 -7.798 38.787 1.00 14.54 440 MET A N 1
ATOM 3199 C CA . MET A 1 412 ? 28.033 -8.402 37.857 1.00 16.66 440 MET A CA 1
ATOM 3200 C C . MET A 1 412 ? 26.624 -7.906 38.182 1.00 15.12 440 MET A C 1
ATOM 3201 O O . MET A 1 412 ? 25.646 -8.535 37.758 1.00 16.49 440 MET A O 1
ATOM 3206 N N . MET A 1 413 ? 26.490 -6.767 38.917 1.00 12.49 441 MET A N 1
ATOM 3207 C CA A MET A 1 413 ? 25.109 -6.294 39.157 0.50 12.29 441 MET A CA 1
ATOM 3208 C CA B MET A 1 413 ? 25.134 -6.253 39.156 0.50 11.51 441 MET A CA 1
ATOM 3209 C C . MET A 1 413 ? 24.569 -5.584 37.921 1.00 10.94 441 MET A C 1
ATOM 3210 O O . MET A 1 413 ? 25.287 -5.155 37.026 1.00 12.09 441 MET A O 1
ATOM 3219 N N . LEU A 1 414 ? 23.226 -5.439 37.903 1.00 10.03 442 LEU A N 1
ATOM 3220 C CA . LEU A 1 414 ? 22.534 -4.735 36.835 1.00 9.64 442 LEU A CA 1
ATOM 3221 C C . LEU A 1 414 ? 22.459 -3.240 37.153 1.00 9.06 442 LEU A C 1
ATOM 3222 O O . LEU A 1 414 ? 21.976 -2.830 38.212 1.00 11.72 442 LEU A O 1
ATOM 3227 N N . HIS A 1 415 ? 22.925 -2.437 36.215 1.00 8.72 443 HIS A N 1
ATOM 3228 C CA . HIS A 1 415 ? 22.947 -0.971 36.378 1.00 8.58 443 HIS A CA 1
ATOM 3229 C C . HIS A 1 415 ? 22.242 -0.355 35.162 1.00 8.87 443 HIS A C 1
ATOM 3230 O O . HIS A 1 415 ? 22.876 -0.106 34.137 1.00 10.46 443 HIS A O 1
ATOM 3237 N N . PRO A 1 416 ? 20.973 -0.015 35.255 1.00 8.27 444 PRO A N 1
ATOM 3238 C CA . PRO A 1 416 ? 20.295 0.750 34.163 1.00 8.08 444 PRO A CA 1
ATOM 3239 C C . PRO A 1 416 ? 20.745 2.190 34.284 1.00 8.19 444 PRO A C 1
ATOM 3240 O O . PRO A 1 416 ? 20.357 2.927 35.211 1.00 9.46 444 PRO A O 1
ATOM 3244 N N . PHE A 1 417 ? 21.634 2.609 33.357 1.00 7.81 445 PHE A N 1
ATOM 3245 C CA . PHE A 1 417 ? 22.275 3.894 33.541 1.00 8.25 445 PHE A CA 1
ATOM 3246 C C . PHE A 1 417 ? 21.490 4.991 32.855 1.00 7.96 445 PHE A C 1
ATOM 3247 O O . PHE A 1 417 ? 21.141 4.870 31.654 1.00 9.59 445 PHE A O 1
ATOM 3255 N N . HIS A 1 418 ? 21.177 6.012 33.611 1.00 8.08 446 HIS A N 1
ATOM 3256 C CA . HIS A 1 418 ? 20.301 7.131 33.150 1.00 8.27 446 HIS A CA 1
ATOM 3257 C C . HIS A 1 418 ? 21.063 8.427 33.215 1.00 8.06 446 HIS A C 1
ATOM 3258 O O . HIS A 1 418 ? 21.788 8.716 34.193 1.00 9.29 446 HIS A O 1
ATOM 3265 N N . ILE A 1 419 ? 20.867 9.250 32.189 1.00 9.03 447 ILE A N 1
ATOM 3266 C CA . ILE A 1 419 ? 21.539 10.567 32.106 1.00 9.65 447 ILE A CA 1
ATOM 3267 C C . ILE A 1 419 ? 20.454 11.628 32.020 1.00 9.79 447 ILE A C 1
ATOM 3268 O O . ILE A 1 419 ? 19.585 11.571 31.133 1.00 11.60 447 ILE A O 1
ATOM 3273 N N . HIS A 1 420 ? 20.433 12.568 32.956 1.00 10.15 448 HIS A N 1
ATOM 3274 C CA . HIS A 1 420 ? 19.466 13.658 32.886 1.00 10.92 448 HIS A CA 1
ATOM 3275 C C . HIS A 1 420 ? 19.740 14.615 31.730 1.00 11.11 448 HIS A C 1
ATOM 3276 O O . HIS A 1 420 ? 20.853 14.720 31.223 1.00 13.84 448 HIS A O 1
ATOM 3283 N N . GLY A 1 421 ? 18.682 15.328 31.321 1.00 11.34 449 GLY A N 1
ATOM 3284 C CA . GLY A 1 421 ? 18.828 16.473 30.429 1.00 12.90 449 GLY A CA 1
ATOM 3285 C C . GLY A 1 421 ? 18.893 16.115 28.957 1.00 13.39 449 GLY A C 1
ATOM 3286 O O . GLY A 1 421 ? 19.144 17.045 28.156 1.00 13.88 449 GLY A O 1
ATOM 3287 N N . THR A 1 422 ? 18.661 14.862 28.575 1.00 13.63 450 THR A N 1
ATOM 3288 C CA . THR A 1 422 ? 18.832 14.424 27.211 1.00 13.51 450 THR A CA 1
ATOM 3289 C C . THR A 1 422 ? 17.955 13.228 26.889 1.00 12.77 450 THR A C 1
ATOM 3290 O O . THR A 1 422 ? 17.470 12.510 27.767 1.00 15.75 450 THR A O 1
ATOM 3294 N N . GLN A 1 423 ? 17.748 13.021 25.610 1.00 10.64 451 GLN A N 1
ATOM 3295 C CA . GLN A 1 423 ? 17.382 11.718 25.021 1.00 10.16 451 GLN A CA 1
ATOM 3296 C C . GLN A 1 423 ? 18.520 11.354 24.097 1.00 10.65 451 GLN A C 1
ATOM 3297 O O . GLN A 1 423 ? 18.815 12.192 23.202 1.00 13.45 451 GLN A O 1
ATOM 3303 N N . PHE A 1 424 ? 19.154 10.221 24.336 1.00 10.59 452 PHE A N 1
ATOM 3304 C CA . PHE A 1 424 ? 20.347 9.811 23.587 1.00 10.94 452 PHE A CA 1
ATOM 3305 C C . PHE A 1 424 ? 20.036 8.667 22.640 1.00 10.20 452 PHE A C 1
ATOM 3306 O O . PHE A 1 424 ? 18.972 8.099 22.601 1.00 10.78 452 PHE A O 1
ATOM 3314 N N . ARG A 1 425 ? 21.095 8.334 21.862 1.00 11.27 453 ARG A N 1
ATOM 3315 C CA . ARG A 1 425 ? 21.079 7.141 21.007 1.00 11.11 453 ARG A CA 1
ATOM 3316 C C . ARG A 1 425 ? 22.102 6.140 21.508 1.00 11.38 453 ARG A C 1
ATOM 3317 O O . ARG A 1 425 ? 23.270 6.505 21.790 1.00 13.92 453 ARG A O 1
ATOM 3325 N N . ILE A 1 426 ? 21.698 4.887 21.673 1.00 11.44 454 ILE A N 1
ATOM 3326 C CA . ILE A 1 426 ? 22.663 3.859 22.098 1.00 11.47 454 ILE A CA 1
ATOM 3327 C C . ILE A 1 426 ? 23.515 3.436 20.920 1.00 12.19 454 ILE A C 1
ATOM 3328 O O . ILE A 1 426 ? 22.990 3.076 19.861 1.00 14.44 454 ILE A O 1
ATOM 3333 N N . LEU A 1 427 ? 24.829 3.410 21.113 1.00 12.38 455 LEU A N 1
ATOM 3334 C CA . LEU A 1 427 ? 25.751 2.886 20.122 1.00 13.20 455 LEU A CA 1
ATOM 3335 C C . LEU A 1 427 ? 26.090 1.458 20.429 1.00 12.69 455 LEU A C 1
ATOM 3336 O O . LEU A 1 427 ? 26.089 0.615 19.506 1.00 15.77 455 LEU A O 1
ATOM 3341 N N . SER A 1 428 ? 26.386 1.136 21.690 1.00 13.30 456 SER A N 1
ATOM 3342 C CA . SER A 1 428 ? 26.567 -0.251 22.135 1.00 13.51 456 SER A CA 1
ATOM 3343 C C . SER A 1 428 ? 25.848 -0.378 23.476 1.00 11.45 456 SER A C 1
ATOM 3344 O O . SER A 1 428 ? 26.018 0.480 24.344 1.00 13.43 456 SER A O 1
ATOM 3347 N N . GLU A 1 429 ? 25.093 -1.430 23.607 1.00 12.64 457 GLU A N 1
ATOM 3348 C CA . GLU A 1 429 ? 24.402 -1.701 24.902 1.00 12.89 457 GLU A CA 1
ATOM 3349 C C . GLU A 1 429 ? 25.043 -2.967 25.435 1.00 12.98 457 GLU A C 1
ATOM 3350 O O . GLU A 1 429 ? 24.831 -4.080 24.948 1.00 14.68 457 GLU A O 1
ATOM 3356 N N . ASN A 1 430 ? 25.897 -2.688 26.496 1.00 13.67 458 ASN A N 1
ATOM 3357 C CA . ASN A 1 430 ? 26.512 -3.784 27.199 1.00 14.66 458 ASN A CA 1
ATOM 3358 C C . ASN A 1 430 ? 27.294 -4.709 26.255 1.00 15.14 458 ASN A C 1
ATOM 3359 O O . ASN A 1 430 ? 27.273 -5.896 26.498 1.00 18.45 458 ASN A O 1
ATOM 3364 N N . GLY A 1 431 ? 27.975 -4.131 25.247 1.00 15.45 459 GLY A N 1
ATOM 3365 C CA . GLY A 1 431 ? 28.820 -4.899 24.359 1.00 17.27 459 GLY A CA 1
ATOM 3366 C C . GLY A 1 431 ? 28.185 -5.417 23.109 1.00 16.52 459 GLY A C 1
ATOM 3367 O O . GLY A 1 431 ? 28.834 -6.195 22.389 1.00 20.84 459 GLY A O 1
ATOM 3368 N N . LYS A 1 432 ? 26.963 -5.013 22.815 1.00 17.77 460 LYS A N 1
ATOM 3369 C CA . LYS A 1 432 ? 26.335 -5.421 21.539 1.00 18.26 460 LYS A CA 1
ATOM 3370 C C . LYS A 1 432 ? 25.600 -4.256 20.929 1.00 15.09 460 LYS A C 1
ATOM 3371 O O . LYS A 1 432 ? 25.117 -3.411 21.655 1.00 16.64 460 LYS A O 1
ATOM 3377 N N . PRO A 1 433 ? 25.414 -4.152 19.625 1.00 16.88 461 PRO A N 1
ATOM 3378 C CA . PRO A 1 433 ? 24.523 -3.129 19.081 1.00 17.45 461 PRO A CA 1
ATOM 3379 C C . PRO A 1 433 ? 23.128 -3.235 19.696 1.00 15.42 461 PRO A C 1
ATOM 3380 O O . PRO A 1 433 ? 22.673 -4.356 20.031 1.00 17.19 461 PRO A O 1
ATOM 3384 N N . PRO A 1 434 ? 22.446 -2.123 19.870 1.00 14.28 462 PRO A N 1
ATOM 3385 C CA . PRO A 1 434 ? 21.090 -2.240 20.485 1.00 13.74 462 PRO A CA 1
ATOM 3386 C C . PRO A 1 434 ? 20.083 -2.970 19.606 1.00 13.40 462 PRO A C 1
ATOM 3387 O O . PRO A 1 434 ? 20.087 -2.933 18.377 1.00 14.39 462 PRO A O 1
ATOM 3391 N N . ALA A 1 435 ? 19.165 -3.642 20.283 1.00 12.30 463 ALA A N 1
ATOM 3392 C CA . ALA A 1 435 ? 18.022 -4.204 19.618 1.00 13.45 463 ALA A CA 1
ATOM 3393 C C . ALA A 1 435 ? 17.259 -3.108 18.849 1.00 12.82 463 ALA A C 1
ATOM 3394 O O . ALA A 1 435 ? 17.288 -1.908 19.284 1.00 12.56 463 ALA A O 1
ATOM 3396 N N . ALA A 1 436 ? 16.526 -3.494 17.805 1.00 13.40 464 ALA A N 1
ATOM 3397 C CA . ALA A 1 436 ? 15.880 -2.468 16.957 1.00 12.76 464 ALA A CA 1
ATOM 3398 C C . ALA A 1 436 ? 14.935 -1.575 17.761 1.00 11.45 464 ALA A C 1
ATOM 3399 O O . ALA A 1 436 ? 14.872 -0.348 17.541 1.00 11.58 464 ALA A O 1
ATOM 3401 N N . HIS A 1 437 ? 14.178 -2.129 18.711 1.00 10.51 465 HIS A N 1
ATOM 3402 C CA . HIS A 1 437 ? 13.246 -1.300 19.492 1.00 10.28 465 HIS A CA 1
ATOM 3403 C C . HIS A 1 437 ? 13.950 -0.445 20.542 1.00 9.06 465 HIS A C 1
ATOM 3404 O O . HIS A 1 437 ? 13.290 0.405 21.165 1.00 10.03 465 HIS A O 1
ATOM 3411 N N . ARG A 1 438 ? 15.266 -0.629 20.707 1.00 9.74 466 ARG A N 1
ATOM 3412 C CA . ARG A 1 438 ? 16.091 0.127 21.627 1.00 9.44 466 ARG A CA 1
ATOM 3413 C C . ARG A 1 438 ? 17.046 1.068 20.892 1.00 10.03 466 ARG A C 1
ATOM 3414 O O . ARG A 1 438 ? 17.897 1.667 21.547 1.00 11.24 466 ARG A O 1
ATOM 3422 N N . ALA A 1 439 ? 16.893 1.199 19.579 1.00 10.37 467 ALA A N 1
ATOM 3423 C CA . ALA A 1 439 ? 17.855 1.944 18.736 1.00 11.43 467 ALA A CA 1
ATOM 3424 C C . ALA A 1 439 ? 17.428 3.374 18.530 1.00 11.26 467 ALA A C 1
ATOM 3425 O O . ALA A 1 439 ? 18.152 4.146 17.837 1.00 13.50 467 ALA A O 1
ATOM 3427 N N . GLY A 1 440 ? 16.257 3.721 19.052 1.00 9.96 468 GLY A N 1
ATOM 3428 C CA . GLY A 1 440 ? 15.767 5.102 18.872 1.00 10.41 468 GLY A CA 1
ATOM 3429 C C . GLY A 1 440 ? 16.167 5.967 20.038 1.00 9.43 468 GLY A C 1
ATOM 3430 O O . GLY A 1 440 ? 17.317 5.980 20.511 1.00 12.02 468 GLY A O 1
ATOM 3431 N N . TRP A 1 441 ? 15.191 6.772 20.550 1.00 9.02 469 TRP A N 1
ATOM 3432 C CA . TRP A 1 441 ? 15.559 7.722 21.615 1.00 9.53 469 TRP A CA 1
ATOM 3433 C C . TRP A 1 441 ? 15.402 7.088 22.991 1.00 9.25 469 TRP A C 1
ATOM 3434 O O . TRP A 1 441 ? 14.306 6.569 23.360 1.00 8.67 469 TRP A O 1
ATOM 3445 N N . LYS A 1 442 ? 16.479 7.099 23.747 1.00 8.69 470 LYS A N 1
ATOM 3446 C CA . LYS A 1 442 ? 16.538 6.433 25.056 1.00 8.44 470 LYS A CA 1
ATOM 3447 C C . LYS A 1 442 ? 17.107 7.369 26.081 1.00 8.15 470 LYS A C 1
ATOM 3448 O O . LYS A 1 442 ? 17.955 8.226 25.770 1.00 9.32 470 LYS A O 1
ATOM 3454 N N . ASP A 1 443 ? 16.717 7.178 27.344 1.00 8.09 471 ASP A N 1
ATOM 3455 C CA . ASP A 1 443 ? 17.336 7.902 28.436 1.00 8.35 471 ASP A CA 1
ATOM 3456 C C . ASP A 1 443 ? 17.994 6.958 29.448 1.00 8.45 471 ASP A C 1
ATOM 3457 O O . ASP A 1 443 ? 18.580 7.410 30.438 1.00 9.61 471 ASP A O 1
ATOM 3462 N N . THR A 1 444 ? 17.967 5.662 29.133 1.00 8.85 472 THR A N 1
ATOM 3463 C CA . THR A 1 444 ? 18.527 4.587 29.959 1.00 8.88 472 THR A CA 1
ATOM 3464 C C . THR A 1 444 ? 19.241 3.593 29.058 1.00 8.70 472 THR A C 1
ATOM 3465 O O . THR A 1 444 ? 18.782 3.301 27.948 1.00 10.05 472 THR A O 1
ATOM 3469 N N . VAL A 1 445 ? 20.353 3.043 29.541 1.00 9.39 473 VAL A N 1
ATOM 3470 C CA . VAL A 1 445 ? 21.073 2.001 28.800 1.00 9.11 473 VAL A CA 1
ATOM 3471 C C . VAL A 1 445 ? 21.530 0.940 29.803 1.00 9.14 473 VAL A C 1
ATOM 3472 O O . VAL A 1 445 ? 21.961 1.259 30.924 1.00 9.23 473 VAL A O 1
ATOM 3476 N N . LYS A 1 446 ? 21.405 -0.328 29.417 1.00 9.22 474 LYS A N 1
ATOM 3477 C CA . LYS A 1 446 ? 21.845 -1.386 30.325 1.00 9.55 474 LYS A CA 1
ATOM 3478 C C . LYS A 1 446 ? 23.363 -1.413 30.448 1.00 9.06 474 LYS A C 1
ATOM 3479 O O . LYS A 1 446 ? 24.076 -1.416 29.425 1.00 10.24 474 LYS A O 1
ATOM 3485 N N . VAL A 1 447 ? 23.863 -1.516 31.688 1.00 8.95 475 VAL A N 1
ATOM 3486 C CA . VAL A 1 447 ? 25.274 -1.799 31.965 1.00 10.16 475 VAL A CA 1
ATOM 3487 C C . VAL A 1 447 ? 25.277 -2.940 32.953 1.00 10.95 475 VAL A C 1
ATOM 3488 O O . VAL A 1 447 ? 24.705 -2.808 34.047 1.00 11.78 475 VAL A O 1
ATOM 3492 N N . GLU A 1 448 ? 25.900 -4.084 32.577 1.00 11.23 476 GLU A N 1
ATOM 3493 C CA . GLU A 1 448 ? 25.898 -5.238 33.488 1.00 11.53 476 GLU A CA 1
ATOM 3494 C C . GLU A 1 448 ? 27.118 -6.083 33.168 1.00 11.85 476 GLU A C 1
ATOM 3495 O O . GLU A 1 448 ? 27.122 -6.915 32.245 1.00 12.44 476 GLU A O 1
ATOM 3501 N N . GLY A 1 449 ? 28.209 -5.816 33.926 1.00 12.80 477 GLY A N 1
ATOM 3502 C CA . GLY A 1 449 ? 29.403 -6.656 33.661 1.00 14.86 477 GLY A CA 1
ATOM 3503 C C . GLY A 1 449 ? 30.092 -6.326 32.366 1.00 14.90 477 GLY A C 1
ATOM 3504 O O . GLY A 1 449 ? 30.980 -7.055 31.964 1.00 23.24 477 GLY A O 1
ATOM 3505 N N . ASN A 1 450 ? 29.767 -5.249 31.683 1.00 12.84 478 ASN A N 1
ATOM 3506 C CA . ASN A 1 450 ? 30.282 -4.943 30.351 1.00 12.59 478 ASN A CA 1
ATOM 3507 C C . ASN A 1 450 ? 30.174 -3.449 30.144 1.00 12.39 478 ASN A C 1
ATOM 3508 O O . ASN A 1 450 ? 30.079 -2.686 31.118 1.00 12.98 478 ASN A O 1
ATOM 3513 N N . VAL A 1 451 ? 30.303 -3.033 28.911 1.00 12.88 479 VAL A N 1
ATOM 3514 C CA . VAL A 1 451 ? 30.489 -1.629 28.621 1.00 12.85 479 VAL A CA 1
ATOM 3515 C C . VAL A 1 451 ? 29.433 -1.183 27.633 1.00 13.18 479 VAL A C 1
ATOM 3516 O O . VAL A 1 451 ? 29.149 -1.856 26.618 1.00 15.65 479 VAL A O 1
ATOM 3520 N N . SER A 1 452 ? 28.839 -0.034 27.885 1.00 12.50 480 SER A N 1
ATOM 3521 C CA . SER A 1 452 ? 27.922 0.611 26.958 1.00 13.25 480 SER A CA 1
ATOM 3522 C C . SER A 1 452 ? 28.475 1.937 26.471 1.00 13.34 480 SER A C 1
ATOM 3523 O O . SER A 1 452 ? 29.322 2.564 27.118 1.00 15.33 480 SER A O 1
ATOM 3526 N N . GLU A 1 453 ? 27.969 2.366 25.315 1.00 13.38 481 GLU A N 1
ATOM 3527 C CA . GLU A 1 453 ? 28.404 3.659 24.771 1.00 14.24 481 GLU A CA 1
ATOM 3528 C C . GLU A 1 453 ? 27.173 4.344 24.219 1.00 12.47 481 GLU A C 1
ATOM 3529 O O . GLU A 1 453 ? 26.389 3.701 23.460 1.00 13.23 481 GLU A O 1
ATOM 3535 N N . VAL A 1 454 ? 26.969 5.585 24.570 1.00 12.37 482 VAL A N 1
ATOM 3536 C CA . VAL A 1 454 ? 25.811 6.354 24.063 1.00 12.00 482 VAL A CA 1
ATOM 3537 C C . VAL A 1 454 ? 26.283 7.658 23.447 1.00 13.06 482 VAL A C 1
ATOM 3538 O O . VAL A 1 454 ? 27.317 8.219 23.807 1.00 14.56 482 VAL A O 1
ATOM 3542 N N . LEU A 1 455 ? 25.438 8.116 22.533 1.00 13.03 483 LEU A N 1
ATOM 3543 C CA . LEU A 1 455 ? 25.667 9.404 21.833 1.00 13.57 483 LEU A CA 1
ATOM 3544 C C . LEU A 1 455 ? 24.676 10.438 22.399 1.00 12.67 483 LEU A C 1
ATOM 3545 O O . LEU A 1 455 ? 23.475 10.255 22.215 1.00 13.38 483 LEU A O 1
ATOM 3550 N N . VAL A 1 456 ? 25.199 11.404 23.144 1.00 13.39 484 VAL A N 1
ATOM 3551 C CA A VAL A 1 456 ? 24.293 12.315 23.836 0.50 13.12 484 VAL A CA 1
ATOM 3552 C CA B VAL A 1 456 ? 24.387 12.325 23.916 0.50 12.42 484 VAL A CA 1
ATOM 3553 C C . VAL A 1 456 ? 24.548 13.753 23.401 1.00 14.96 484 VAL A C 1
ATOM 3554 O O . VAL A 1 456 ? 25.647 14.101 22.980 1.00 19.31 484 VAL A O 1
ATOM 3561 N N . LYS A 1 457 ? 23.511 14.562 23.507 1.00 14.39 485 LYS A N 1
ATOM 3562 C CA . LYS A 1 457 ? 23.599 15.988 23.241 1.00 14.86 485 LYS A CA 1
ATOM 3563 C C . LYS A 1 457 ? 22.666 16.680 24.248 1.00 13.77 485 LYS A C 1
ATOM 3564 O O . LYS A 1 457 ? 21.527 16.284 24.499 1.00 15.22 485 LYS A O 1
ATOM 3570 N N . PHE A 1 458 ? 23.153 17.772 24.872 1.00 15.24 486 PHE A N 1
ATOM 3571 C CA . PHE A 1 458 ? 22.420 18.535 25.890 1.00 15.44 486 PHE A CA 1
ATOM 3572 C C . PHE A 1 458 ? 22.037 19.874 25.260 1.00 16.86 486 PHE A C 1
ATOM 3573 O O . PHE A 1 458 ? 22.943 20.591 24.876 1.00 20.73 486 PHE A O 1
ATOM 3581 N N . ASN A 1 459 ? 20.741 20.137 25.207 1.00 16.57 487 ASN A N 1
ATOM 3582 C CA . ASN A 1 459 ? 20.241 21.344 24.580 1.00 18.63 487 ASN A CA 1
ATOM 3583 C C . ASN A 1 459 ? 20.055 22.474 25.597 1.00 15.86 487 ASN A C 1
ATOM 3584 O O . ASN A 1 459 ? 19.769 23.591 25.160 1.00 19.83 487 ASN A O 1
ATOM 3589 N N . HIS A 1 460 ? 20.207 22.236 26.898 1.00 16.94 488 HIS A N 1
ATOM 3590 C CA . HIS A 1 460 ? 19.921 23.234 27.921 1.00 15.10 488 HIS A CA 1
ATOM 3591 C C . HIS A 1 460 ? 21.059 23.319 28.941 1.00 16.06 488 HIS A C 1
ATOM 3592 O O . HIS A 1 460 ? 21.800 22.335 29.136 1.00 17.63 488 HIS A O 1
ATOM 3599 N N . ASP A 1 461 ? 21.211 24.489 29.536 1.00 16.24 489 ASP A N 1
ATOM 3600 C CA . ASP A 1 461 ? 22.209 24.699 30.545 1.00 16.83 489 ASP A CA 1
ATOM 3601 C C . ASP A 1 461 ? 21.911 24.035 31.884 1.00 16.47 489 ASP A C 1
ATOM 3602 O O . ASP A 1 461 ? 20.745 23.917 32.252 1.00 17.89 489 ASP A O 1
ATOM 3607 N N . ALA A 1 462 ? 22.937 23.718 32.656 1.00 17.19 490 ALA A N 1
ATOM 3608 C CA . ALA A 1 462 ? 22.775 23.313 34.073 1.00 14.27 490 ALA A CA 1
ATOM 3609 C C . ALA A 1 462 ? 24.006 23.805 34.812 1.00 15.19 490 ALA A C 1
ATOM 3610 O O . ALA A 1 462 ? 25.160 23.408 34.436 1.00 17.38 490 ALA A O 1
ATOM 3612 N N . PRO A 1 463 ? 23.808 24.677 35.769 1.00 15.36 491 PRO A N 1
ATOM 3613 C CA . PRO A 1 463 ? 24.943 25.203 36.525 1.00 16.64 491 PRO A CA 1
ATOM 3614 C C . PRO A 1 463 ? 25.277 24.308 37.746 1.00 18.67 491 PRO A C 1
ATOM 3615 O O . PRO A 1 463 ? 24.531 23.377 38.088 1.00 17.29 491 PRO A O 1
ATOM 3619 N N . LYS A 1 464 ? 26.368 24.629 38.429 1.00 19.24 492 LYS A N 1
ATOM 3620 C CA . LYS A 1 464 ? 26.836 23.787 39.547 1.00 17.58 492 LYS A CA 1
ATOM 3621 C C . LYS A 1 464 ? 25.792 23.644 40.647 1.00 16.20 492 LYS A C 1
ATOM 3622 O O . LYS A 1 464 ? 25.691 22.627 41.336 1.00 16.97 492 LYS A O 1
ATOM 3628 N N . GLU A 1 465 ? 25.001 24.702 40.834 1.00 16.91 493 GLU A N 1
ATOM 3629 C CA . GLU A 1 465 ? 24.019 24.782 41.899 1.00 18.28 493 GLU A CA 1
ATOM 3630 C C . GLU A 1 465 ? 22.768 23.979 41.568 1.00 16.66 493 GLU A C 1
ATOM 3631 O O . GLU A 1 465 ? 21.927 23.726 42.433 1.00 18.30 493 GLU A O 1
ATOM 3637 N N . HIS A 1 466 ? 22.548 23.637 40.310 1.00 16.49 494 HIS A N 1
ATOM 3638 C CA . HIS A 1 466 ? 21.415 22.814 39.843 1.00 14.96 494 HIS A CA 1
ATOM 3639 C C . HIS A 1 466 ? 21.897 21.913 38.714 1.00 14.19 494 HIS A C 1
ATOM 3640 O O . HIS A 1 466 ? 21.468 22.089 37.563 1.00 16.36 494 HIS A O 1
ATOM 3647 N N . ALA A 1 467 ? 22.820 21.039 39.059 1.00 13.11 495 ALA A N 1
ATOM 3648 C CA . ALA A 1 467 ? 23.512 20.243 38.087 1.00 13.86 495 ALA A CA 1
ATOM 3649 C C . ALA A 1 467 ? 22.627 19.106 37.580 1.00 12.09 495 ALA A C 1
ATOM 3650 O O . ALA A 1 467 ? 21.697 18.699 38.281 1.00 14.14 495 ALA A O 1
ATOM 3652 N N . TYR A 1 468 ? 22.933 18.610 36.397 1.00 12.52 496 TYR A N 1
ATOM 3653 C CA . TYR A 1 468 ? 22.322 17.364 35.946 1.00 10.88 496 TYR A CA 1
ATOM 3654 C C . TYR A 1 468 ? 22.960 16.152 36.647 1.00 11.05 496 TYR A C 1
ATOM 3655 O O . TYR A 1 468 ? 24.132 16.172 36.998 1.00 13.38 496 TYR A O 1
ATOM 3664 N N . MET A 1 469 ? 22.160 15.103 36.835 1.00 10.94 497 MET A N 1
ATOM 3665 C CA . MET A 1 469 ? 22.667 13.857 37.374 1.00 10.10 497 MET A CA 1
ATOM 3666 C C . MET A 1 469 ? 22.872 12.857 36.248 1.00 9.57 497 MET A C 1
ATOM 3667 O O . MET A 1 469 ? 22.200 12.814 35.253 1.00 10.34 497 MET A O 1
ATOM 3672 N N . ALA A 1 470 ? 23.849 11.953 36.455 1.00 9.57 498 ALA A N 1
ATOM 3673 C CA . ALA A 1 470 ? 23.989 10.727 35.659 1.00 9.64 498 ALA A CA 1
ATOM 3674 C C . ALA A 1 470 ? 24.190 9.609 36.664 1.00 9.29 498 ALA A C 1
ATOM 3675 O O . ALA A 1 470 ? 25.041 9.733 37.565 1.00 10.29 498 ALA A O 1
ATOM 3677 N N . HIS A 1 471 ? 23.373 8.546 36.576 1.00 8.73 499 HIS A N 1
ATOM 3678 C CA . HIS A 1 471 ? 23.381 7.576 37.697 1.00 8.93 499 HIS A CA 1
ATOM 3679 C C . HIS A 1 471 ? 22.765 6.297 37.267 1.00 8.35 499 HIS A C 1
ATOM 3680 O O . HIS A 1 471 ? 22.005 6.196 36.315 1.00 8.26 499 HIS A O 1
ATOM 3687 N N . CYS A 1 472 ? 23.105 5.260 38.058 1.00 8.96 500 CYS A N 1
ATOM 3688 C CA . CYS A 1 472 ? 22.359 4.014 37.980 1.00 8.33 500 CYS A CA 1
ATOM 3689 C C . CYS A 1 472 ? 20.948 4.251 38.538 1.00 7.30 500 CYS A C 1
ATOM 3690 O O . CYS A 1 472 ? 20.763 4.912 39.570 1.00 9.07 500 CYS A O 1
ATOM 3693 N N . HIS A 1 473 ? 19.940 3.696 37.838 1.00 7.24 501 HIS A N 1
ATOM 3694 C CA . HIS A 1 473 ? 18.532 3.832 38.270 1.00 7.31 501 HIS A CA 1
ATOM 3695 C C . HIS A 1 473 ? 18.051 2.627 39.087 1.00 6.81 501 HIS A C 1
ATOM 3696 O O . HIS A 1 473 ? 16.865 2.492 39.339 1.00 8.04 501 HIS A O 1
ATOM 3703 N N . LEU A 1 474 ? 18.980 1.763 39.543 1.00 7.01 502 LEU A N 1
ATOM 3704 C CA . LEU A 1 474 ? 18.683 0.841 40.664 1.00 7.15 502 LEU A CA 1
ATOM 3705 C C . LEU A 1 474 ? 18.784 1.727 41.886 1.00 6.66 502 LEU A C 1
ATOM 3706 O O . LEU A 1 474 ? 19.887 2.176 42.246 1.00 7.40 502 LEU A O 1
ATOM 3711 N N . LEU A 1 475 ? 17.653 2.068 42.469 1.00 6.71 503 LEU A N 1
ATOM 3712 C CA . LEU A 1 475 ? 17.619 3.279 43.346 1.00 6.87 503 LEU A CA 1
ATOM 3713 C C . LEU A 1 475 ? 18.564 3.109 44.524 1.00 7.21 503 LEU A C 1
ATOM 3714 O O . LEU A 1 475 ? 19.122 4.088 45.003 1.00 7.96 503 LEU A O 1
ATOM 3719 N N . GLU A 1 476 ? 18.678 1.884 45.061 1.00 6.92 504 GLU A N 1
ATOM 3720 C CA . GLU A 1 476 ? 19.542 1.693 46.249 1.00 7.64 504 GLU A CA 1
ATOM 3721 C C . GLU A 1 476 ? 21.013 1.920 45.871 1.00 7.60 504 GLU A C 1
ATOM 3722 O O . GLU A 1 476 ? 21.785 2.290 46.787 1.00 9.15 504 GLU A O 1
ATOM 3728 N N . HIS A 1 477 ? 21.410 1.672 44.640 1.00 7.78 505 HIS A N 1
ATOM 3729 C CA . HIS A 1 477 ? 22.772 2.013 44.214 1.00 7.83 505 HIS A CA 1
ATOM 3730 C C . HIS A 1 477 ? 22.947 3.504 44.112 1.00 8.26 505 HIS A C 1
ATOM 3731 O O . HIS A 1 477 ? 23.941 4.075 44.598 1.00 9.01 505 HIS A O 1
ATOM 3738 N N . GLU A 1 478 ? 21.972 4.214 43.507 1.00 8.27 506 GLU A N 1
ATOM 3739 C CA . GLU A 1 478 ? 22.005 5.664 43.451 1.00 8.94 506 GLU A CA 1
ATOM 3740 C C . GLU A 1 478 ? 22.176 6.235 44.852 1.00 8.51 506 GLU A C 1
ATOM 3741 O O . GLU A 1 478 ? 23.047 7.103 45.058 1.00 9.42 506 GLU A O 1
ATOM 3747 N N . ASP A 1 479 ? 21.322 5.766 45.780 1.00 7.83 507 ASP A N 1
ATOM 3748 C CA . ASP A 1 479 ? 21.284 6.362 47.103 1.00 8.41 507 ASP A CA 1
ATOM 3749 C C . ASP A 1 479 ? 22.540 6.081 47.927 1.00 8.85 507 ASP A C 1
ATOM 3750 O O . ASP A 1 479 ? 22.743 6.761 48.925 1.00 10.78 507 ASP A O 1
ATOM 3755 N N . THR A 1 480 ? 23.361 5.116 47.508 1.00 8.44 508 THR A N 1
ATOM 3756 C CA . THR A 1 480 ? 24.591 4.786 48.221 1.00 9.19 508 THR A CA 1
ATOM 3757 C C . THR A 1 480 ? 25.804 5.135 47.399 1.00 9.12 508 THR A C 1
ATOM 3758 O O . THR A 1 480 ? 26.924 4.659 47.701 1.00 9.84 508 THR A O 1
ATOM 3762 N N . GLY A 1 481 ? 25.624 6.049 46.408 1.00 9.21 509 GLY A N 1
ATOM 3763 C CA . GLY A 1 481 ? 26.753 6.782 45.811 1.00 9.55 509 GLY A CA 1
ATOM 3764 C C . GLY A 1 481 ? 26.890 6.655 44.334 1.00 8.78 509 GLY A C 1
ATOM 3765 O O . GLY A 1 481 ? 27.748 7.384 43.786 1.00 10.60 509 GLY A O 1
ATOM 3766 N N . MET A 1 482 ? 26.155 5.793 43.653 1.00 9.32 510 MET A N 1
ATOM 3767 C CA . MET A 1 482 ? 26.391 5.545 42.204 1.00 9.39 510 MET A CA 1
ATOM 3768 C C . MET A 1 482 ? 25.699 6.590 41.326 1.00 8.84 510 MET A C 1
ATOM 3769 O O . MET A 1 482 ? 24.783 6.303 40.540 1.00 9.86 510 MET A O 1
ATOM 3774 N N . MET A 1 483 ? 26.197 7.820 41.440 1.00 9.01 511 MET A N 1
ATOM 3775 C CA . MET A 1 483 ? 25.637 8.984 40.778 1.00 9.06 511 MET A CA 1
ATOM 3776 C C . MET A 1 483 ? 26.769 10.040 40.712 1.00 10.72 511 MET A C 1
ATOM 3777 O O . MET A 1 483 ? 27.570 10.125 41.655 1.00 11.37 511 MET A O 1
ATOM 3782 N N . LEU A 1 484 ? 26.744 10.833 39.661 1.00 10.09 512 LEU A N 1
ATOM 3783 C CA . LEU A 1 484 ? 27.617 12.015 39.579 1.00 10.81 512 LEU A CA 1
ATOM 3784 C C . LEU A 1 484 ? 26.726 13.174 39.141 1.00 11.22 512 LEU A C 1
ATOM 3785 O O . LEU A 1 484 ? 25.665 12.987 38.480 1.00 12.25 512 LEU A O 1
ATOM 3790 N N . GLY A 1 485 ? 27.196 14.345 39.443 1.00 11.78 513 GLY A N 1
ATOM 3791 C CA . GLY A 1 485 ? 26.647 15.596 38.876 1.00 12.97 513 GLY A CA 1
ATOM 3792 C C . GLY A 1 485 ? 27.500 16.090 37.719 1.00 13.41 513 GLY A C 1
ATOM 3793 O O . GLY A 1 485 ? 28.732 15.954 37.710 1.00 14.32 513 GLY A O 1
ATOM 3794 N N . PHE A 1 486 ? 26.859 16.757 36.747 1.00 12.82 514 PHE A N 1
ATOM 3795 C CA . PHE A 1 486 ? 27.651 17.402 35.670 1.00 14.11 514 PHE A CA 1
ATOM 3796 C C . PHE A 1 486 ? 26.934 18.659 35.278 1.00 14.16 514 PHE A C 1
ATOM 3797 O O . PHE A 1 486 ? 25.708 18.774 35.410 1.00 14.42 514 PHE A O 1
ATOM 3805 N N . THR A 1 487 ? 27.713 19.651 34.861 1.00 15.65 515 THR A N 1
ATOM 3806 C CA . THR A 1 487 ? 27.162 20.911 34.390 1.00 15.11 515 THR A CA 1
ATOM 3807 C C . THR A 1 487 ? 27.121 20.928 32.878 1.00 15.08 515 THR A C 1
ATOM 3808 O O . THR A 1 487 ? 27.801 20.141 32.255 1.00 15.83 515 THR A O 1
ATOM 3812 N N . VAL A 1 488 ? 26.306 21.803 32.306 1.00 15.68 516 VAL A N 1
ATOM 3813 C CA . VAL A 1 488 ? 26.267 22.017 30.852 1.00 15.84 516 VAL A CA 1
ATOM 3814 C C . VAL A 1 488 ? 26.231 23.512 30.629 1.00 15.43 516 VAL A C 1
ATOM 3815 O O . VAL A 1 488 ? 25.479 24.232 31.285 1.00 17.14 516 VAL A O 1
ATOM 3819 N N . GLY A 1 489 ? 27.075 23.982 29.736 1.00 18.53 517 GLY A N 1
ATOM 3820 C CA . GLY A 1 489 ? 27.147 25.416 29.470 1.00 23.65 517 GLY A CA 1
ATOM 3821 C C . GLY A 1 489 ? 28.018 26.099 30.491 1.00 25.76 517 GLY A C 1
ATOM 3822 O O . GLY A 1 489 ? 28.810 25.518 31.240 1.00 37.95 517 GLY A O 1
#

Nearest PDB structures (foldseek):
  4e9s-assembly1_A  TM=1.002E+00  e=0.000E+00  Escherichia coli K-12
  4hak-assembly1_A  TM=1.002E+00  e=1.248E-103  Escherichia coli K-12
  4hal-assembly1_A  TM=1.002E+00  e=3.347E-103  Escherichia coli K-12
  3uae-assembly1_A  TM=1.002E+00  e=1.286E-102  Escherichia coli K-12
  3nsf-assembly1_A  TM=1.001E+00  e=2.008E-99  Escherichia coli

GO terms:
  GO:0042597 periplasmic space (C, EXP)
  GO:0005507 copper ion binding (F, IDA)
  GO:0030288 outer membrane-bounded periplasmic space (C, IDA)
  GO:0016682 oxidoreductase activity, acting on diphenols and related substances as donors, oxygen as acceptor (F, IDA)
  GO:0016724 oxidoreductase activity, acting on metal ions, oxygen as acceptor (F, IDA)
  GO:0010273 detoxification of copper ion (P, IDA)
  GO:0004322 ferroxidase activity (F, IDA)
  GO:0046688 response to copper ion (P, IEP)
  GO:0046688 response to copper ion (P, IMP)
  GO:0042597 periplasmic space (C, IDA)
  GO:0016722 oxidoreductase activity, acting on metal ions (F, IDA)

Sequence (476 aa):
AERPTLPIPDLLLTTDARNRIQQLTTIGAGQSTFGGKKTATTWGYNGNLLGPAVKLQQRGKAVTVDIYNQLTEEETTLHWHGLLEVPGEEVDGGPPQGIIIPPGGKRSVTLNVDDQPAATCWFHPHQHGKTGRQVAMGLAGLVVIEDDEILKLMMLPKQWGIDDVVPVIVQDKKFSSADGQIDYQLDVVMTAAVGWFGDTLLTNGAIYPQHAAPRGWLRLRLLNGCNARSLNFATSDNRPLYVIASDGGLLPEPVKVSSELPVLMGERFEVLVEVNNDNKKPFDLVTLPVSQMGMAIIAPFDKPHPVMMRIQPPIAISSASSGALPDDTTLSSSLPALPSLEGLTVRKLQLSMMMDPMMLDMMMGMQMMLMEKYGDQAMAGMDHHMNHGGKFDFHHHANKINGQQAFDMNKPMFAAAKGQYERWVISGVGDMMMLHPFHIHGTQFRILSENGKPPAAHRAGWKDTVKVEGNVSEVLVVKFNHDAPKEHAYMAHCHLLEHEDTGMMLGFTVG

Organism: Escherichia coli (strain K12) (NCBI:txid83333)

Foldseek 3Di:
DAFAAFDFAAEDFADPVLEAEWEWDWDWDDAPRAIAIAIEIVDHAEHHAYEAEAQDKGKYKYFAQDQAKWWKAWALFQFALQNRGAQLRIAHHRGIDMDMGRGHAAWFKIKMATHHFLCRQVNLQRGYMYIYTYHYPQQVVQQAQDDRLEQAGEWEKEFFAADPNGYTDDDLDLQCLQAHDGYAFMATSHGGAHEREYEAFKGKYKYADQYLHDKWKKAKQVQFWKWWQAKSRGGAFFTDIDRIHIDGHRIIIMTITGDHPPDKIFIWTAQDQAFQQLAPPNVGIGGRYIYHYDHDHGRGDRDGTRDDFDDDDDPPPAAEAEKEKDFQVVSNVVNSVVSCVVRNPSSRPPYPPDDDPDDVPDQLQGIEIPPGFEDLQDFPEADEAQGKHKYKYAHAPAFHKFFKFWPNWFKAWCAAQHHGDDSSRGGTHRTGIHGNGMTMIITHHHYWYDSSSFIKIAGSSNSNNSSGGMGTYTYD

Radius of gyration: 21.09 Å; Cα contacts (8 Å, |Δi|>4): 1434; chains: 1; bounding box: 54×52×55 Å

Solvent-accessible surface area: 18551 Å² total; per-residue (Å²): 162,157,82,69,105,7,59,58,18,103,57,44,88,47,81,115,165,60,60,5,111,0,30,0,14,65,19,92,18,90,16,77,72,101,72,0,48,0,17,0,2,74,45,77,38,11,10,7,0,0,65,3,52,98,68,129,38,10,22,0,8,5,64,1,118,9,137,52,68,0,0,6,2,1,0,6,3,15,0,47,4,94,25,0,11,7,2,41,24,71,4,46,62,69,21,88,116,54,24,63,0,94,3,77,2,51,2,3,2,0,4,0,0,0,1,17,75,29,106,2,0,92,0,1,2,15,1,0,0,0,1,0,2,2,24,9,101,104,12,95,150,33,105,6,1,115,92,48,16,94,6,5,0,0,0,1,0,4,4,2,32,50,44,98,95,5,60,19,48,36,50,40,48,25,17,2,6,4,4,0,1,10,7,83,28,7,0,1,10,11,15,73,54,0,34,12,53,0,14,95,25,57,0,10,1,8,0,0,0,2,5,4,0,5,11,3,15,0,7,6,60,52,129,33,39,0,47,0,0,0,1,0,1,0,20,0,45,100,30,33,138,20,83,78,0,62,0,12,0,1,0,1,0,4,0,0,1,78,1,59,54,144,118,62,5,10,1,10,6,41,57,24,69,13,13,1,1,6,33,64,60,8,54,136,79,32,45,1,0,68,0,47,22,70,71,118,79,15,105,14,40,40,28,127,89,11,40,108,43,73,91,87,45,91,54,157,70,40,65,84,49,144,0,53,0,38,17,39,106,91,20,18,124,77,0,54,100,77,0,54,130,128,63,29,127,72,2,57,33,63,50,147,229,219,131,138,134,38,67,178,90,56,34,76,112,8,3,65,0,56,57,73,22,21,61,49,129,127,31,48,38,67,5,39,96,41,102,71,2,57,0,32,0,10,0,86,78,15,121,9,12,0,0,0,2,0,2,5,4,14,0,20,5,34,28,20,25,45,147,116,28,48,68,17,20,31,0,60,0,0,0,0,70,0,34,22,63,52,0,32,0,4,0,68,0,75,34,63,1,44,115,98,61,6,0,3,0,0,0,2,2,2,0,0,4,15,0,4,0,6,2,4,0,20,2,78

CATH classification: 2.60.40.420 (+2 more: 2.60.40.420, 2.60.40.420)

Secondary structure (DSSP, 8-state):
-PPPBPP---EE---TT-EEEEEEEEEEEEETTEEEEEEEESSSSB--EEEEETT-EEEEEEEE-SSS-B--EEET----GGGS--TT--B-TT-EEEEEEE--S-SEEEEEE---TTTHHHHHHTT--EEEEEE-HHHHHT-----BTTTEEEEEEEEE-B-TTSSB----SHHHHHH----SEEEETTBSS-EEEEEEEEEEEEEEE--SS--EEEEETT---EEEEEETTEEEEEEEEES-EEE-TT-EEEEEEEE-TT--EEEEE---SSTTTTSTTTTS-EEEEEEEEEEEE------S----PPPPPP-TT--EEEE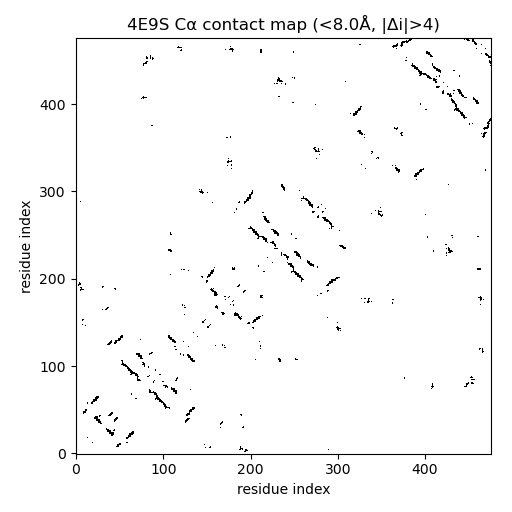EEEE-HHHHHHHHHHHHHHHGGGGGTTS-------GGG-GGG-EEETTB---TT--SEEEPSSS-EEEEEE-TT----EEEEETT--BEEEEBTTBPPPGGGSS-BSEEEESSSEEEEEE---S-B-GGGPEEEEESSHHHHHTT-EEEEEE-

B-factor: mean 17.29, std 10.96, range [5.24, 96.53]